Protein AF-A0A9Q9UDN1-F1 (afdb_monomer_lite)

Organism: Fusarium fujikuroi (NCBI:txid5127)

pLDDT: mean 77.25, std 16.3, range [26.42, 97.69]

InterPro domains:
  IPR003284 Salmonella virulence plasmid 65kDa B protein [PF03534] (4-187)
  IPR022045 Insecticide toxin TcdB middle/N-terminal [PF12256] (404-475)
  IPR028994 Integrin alpha, N-terminal [SSF69318] (215-412)

Sequence (483 aa):
MSGADIVRVLTNNGSPETKSVSEPKGDYEVVMYRPRIDNGSLRVERWTSKADPTYVYWRTLSSDNETKNYGDSDGSRILETSNDNSRTFSWMLSKSYDAHGNAIEYMYKQEDAKDLVDASGVLPVWEKNRIEELRCCQKYIKTIKYGNSIPSRDPKSWEVSQWTKDMYWMFELIFDYGEHSHETPTNWRFGELGSLHSDAGLGSLCDDLQFGAPVILSQQPGIAGGVFQDLDRNGHVDYVLRDSQGVLQGYFERGDTDTWSSFSTFPETPNGDTWLDTLELDLTGDGLADTLCIADDSQGLAWQRPLIAKTTEVQTYVADMMGSGLSDLVEISSGSIRYWPNLGYRSFGAVVEMGNCPLLSEDSKFGHARVRLIDVDGSAGNRWSDKISISRLPAGLSPGSVFTLDILGKGTACLCWTDVSTGRNRVKYLDLTGDLKPHLLQSYSNGMGAKTRITYAPSTKFYVQDRNNGLPWSTKLTNPTSH

Foldseek 3Di:
DPPADKDFDADPVRHFDWDWDADPVAIWIKTWIAGPDHPPFKTKIWTAHPVHRLDIKIWMAGPQRKIWIWCNDLQRFLWFCPPNDIDTPGTHTAKIAGLVQWIKGWGKDWAFCPPQADPVRDHDQQCPFPDRSVRGSDIGTFKMFTDWPDGCADPPPRHGHDDDPPTDGPDMDGDDQPQADPVGGDDDDDPDDRHRPPPPPPDPPVVVWDWDAKDWQPDDDQDPAWDWAPQPLLQFTWTWHAPPLQFTAFIWTQDLVSDTHPTDGDPDGDPDDSQPDWAWFQQAQPLGTDTDGAPPDPPFPPPPDDTADDDQQKGWHWDDQQLPSGIWIWIDWAPWIKIWPDPHNNDTHTIGTAAPGHGQDPVRGDDPLQDDDFDQQSDHDRYDDPDDDDPNDDPPADSVQWDWGPPVQAQGIWIWGFDPPVVGTIIITMRRHPDDRPPDDQKDDPVPPDIDGDDKDWPSVVQVVCVVVVNHDPDRDSHIDID

Structure (mmCIF, N/CA/C/O backbone):
data_AF-A0A9Q9UDN1-F1
#
_entry.id   AF-A0A9Q9UDN1-F1
#
loop_
_atom_site.group_PDB
_atom_site.id
_atom_site.type_symbol
_atom_site.label_atom_id
_atom_site.label_alt_id
_atom_site.label_comp_id
_atom_site.label_asym_id
_atom_site.label_entity_id
_atom_site.label_seq_id
_atom_site.pdbx_PDB_ins_code
_atom_site.Cartn_x
_atom_site.Cartn_y
_atom_site.Cartn_z
_atom_site.occupancy
_atom_site.B_iso_or_equiv
_atom_site.auth_seq_id
_atom_site.auth_comp_id
_atom_site.auth_asym_id
_atom_site.auth_atom_id
_atom_site.pdbx_PDB_model_num
ATOM 1 N N . MET A 1 1 ? 12.282 -7.045 -8.180 1.00 51.88 1 MET A N 1
ATOM 2 C CA . MET A 1 1 ? 13.240 -7.316 -7.081 1.00 51.88 1 MET A CA 1
ATOM 3 C C . MET A 1 1 ? 12.481 -7.945 -5.921 1.00 51.88 1 MET A C 1
ATOM 5 O O . MET A 1 1 ? 11.283 -7.725 -5.832 1.00 51.88 1 MET A O 1
ATOM 9 N N . SER A 1 2 ? 13.145 -8.727 -5.070 1.00 59.25 2 SER A N 1
ATOM 10 C CA . SER A 1 2 ? 12.552 -9.553 -4.000 1.00 59.25 2 SER A CA 1
ATOM 11 C C . SER A 1 2 ? 12.025 -8.781 -2.774 1.00 59.25 2 SER A C 1
ATOM 13 O O . SER A 1 2 ? 11.831 -9.384 -1.727 1.00 59.25 2 SER A O 1
ATOM 15 N N . GLY A 1 3 ? 11.842 -7.457 -2.864 1.00 65.81 3 GLY A N 1
ATOM 16 C CA . GLY A 1 3 ? 11.492 -6.606 -1.716 1.00 65.81 3 GLY A CA 1
ATOM 17 C C . GLY A 1 3 ? 12.604 -6.447 -0.667 1.00 65.81 3 GLY A C 1
ATOM 18 O O . GLY A 1 3 ? 12.388 -5.800 0.347 1.00 65.81 3 GLY A O 1
ATOM 19 N N . ALA A 1 4 ? 13.788 -7.024 -0.896 1.00 77.19 4 ALA A N 1
ATOM 20 C CA . ALA A 1 4 ? 14.910 -6.954 0.032 1.00 77.19 4 ALA A CA 1
ATOM 21 C C . ALA A 1 4 ? 15.665 -5.619 -0.062 1.00 77.19 4 ALA A C 1
ATOM 23 O O . ALA A 1 4 ? 15.874 -5.087 -1.155 1.00 77.19 4 ALA A O 1
ATOM 24 N N . ASP A 1 5 ? 16.164 -5.151 1.082 1.00 84.50 5 ASP A N 1
ATOM 25 C CA . ASP A 1 5 ? 17.076 -4.014 1.168 1.00 84.50 5 ASP A CA 1
ATOM 26 C C . ASP A 1 5 ? 18.309 -4.194 0.278 1.00 84.50 5 ASP A C 1
ATOM 28 O O . ASP A 1 5 ? 18.948 -5.254 0.264 1.00 84.50 5 ASP A O 1
ATOM 32 N N . ILE A 1 6 ? 18.707 -3.111 -0.387 1.00 90.31 6 ILE A N 1
ATOM 33 C CA . ILE A 1 6 ? 19.947 -3.030 -1.158 1.00 90.31 6 ILE A CA 1
ATOM 34 C C . ILE A 1 6 ? 20.938 -2.074 -0.495 1.00 90.31 6 ILE A C 1
ATOM 36 O O . ILE A 1 6 ? 20.573 -1.038 0.056 1.00 90.31 6 ILE A O 1
ATOM 40 N N . VAL A 1 7 ? 22.221 -2.407 -0.580 1.00 91.94 7 VAL A N 1
ATOM 41 C CA . VAL A 1 7 ? 23.330 -1.614 -0.042 1.00 91.94 7 VAL A CA 1
ATOM 42 C C . VAL A 1 7 ? 24.339 -1.308 -1.138 1.00 91.94 7 VAL A C 1
ATOM 44 O O . VAL A 1 7 ? 24.469 -2.063 -2.103 1.00 91.94 7 VAL A O 1
ATOM 47 N N . ARG A 1 8 ? 25.067 -0.196 -0.994 1.00 94.00 8 ARG A N 1
ATOM 48 C CA . ARG A 1 8 ? 26.142 0.162 -1.928 1.00 94.00 8 ARG A CA 1
ATOM 49 C C . ARG A 1 8 ? 27.243 -0.891 -1.884 1.00 94.00 8 ARG A C 1
ATOM 51 O O . ARG A 1 8 ? 27.648 -1.328 -0.806 1.00 94.00 8 ARG A O 1
ATOM 58 N N . VAL A 1 9 ? 27.754 -1.258 -3.051 1.00 92.56 9 VAL A N 1
ATOM 59 C CA . VAL A 1 9 ? 29.003 -2.015 -3.149 1.00 92.56 9 VAL A CA 1
ATOM 60 C C . VAL A 1 9 ? 30.149 -1.051 -2.862 1.00 92.56 9 VAL A C 1
ATOM 62 O O . VAL A 1 9 ? 30.164 0.071 -3.371 1.00 92.56 9 VAL A O 1
ATOM 65 N N . LEU A 1 10 ? 31.076 -1.465 -2.001 1.00 93.00 10 LEU A N 1
ATOM 66 C CA . LEU A 1 10 ? 32.226 -0.660 -1.607 1.00 93.00 10 LEU A CA 1
ATOM 67 C C . LEU A 1 10 ? 33.497 -1.233 -2.227 1.00 93.00 10 LEU A C 1
ATOM 69 O O . LEU A 1 10 ? 33.691 -2.446 -2.280 1.00 93.00 10 LEU A O 1
ATOM 73 N N . THR A 1 11 ? 34.378 -0.337 -2.650 1.00 92.75 11 THR A N 1
ATOM 74 C CA . THR A 1 11 ? 35.760 -0.649 -3.019 1.00 92.75 11 THR A CA 1
ATOM 75 C C . THR A 1 11 ? 36.584 -1.015 -1.778 1.00 92.75 11 THR A C 1
ATOM 77 O O . THR A 1 11 ? 36.174 -0.752 -0.646 1.00 92.75 11 THR A O 1
ATOM 80 N N . ASN A 1 12 ? 37.799 -1.537 -1.977 1.00 91.19 12 ASN A N 1
ATOM 81 C CA . ASN A 1 12 ? 38.729 -1.866 -0.883 1.00 91.19 12 ASN A CA 1
ATOM 82 C C . ASN A 1 12 ? 39.044 -0.679 0.049 1.00 91.19 12 ASN A C 1
ATOM 84 O O . ASN A 1 12 ? 39.429 -0.886 1.195 1.00 91.19 12 ASN A O 1
ATOM 88 N N . ASN A 1 13 ? 38.849 0.557 -0.421 1.00 92.25 13 ASN A N 1
ATOM 89 C CA . ASN A 1 13 ? 39.092 1.779 0.346 1.00 92.25 13 ASN A CA 1
ATOM 90 C C . ASN A 1 13 ? 37.832 2.284 1.081 1.00 92.25 13 ASN A C 1
ATOM 92 O O . ASN A 1 13 ? 37.819 3.409 1.574 1.00 92.25 13 ASN A O 1
ATOM 96 N N . GLY A 1 14 ? 36.742 1.507 1.097 1.00 90.38 14 GLY A N 1
ATOM 97 C CA . GLY A 1 14 ? 35.482 1.856 1.763 1.00 90.38 14 GLY A CA 1
ATOM 98 C C . GLY A 1 14 ? 34.613 2.879 1.022 1.00 90.38 14 GLY A C 1
ATOM 99 O O . GLY A 1 14 ? 33.536 3.224 1.499 1.00 90.38 14 GLY A O 1
ATOM 100 N N . SER A 1 15 ? 35.042 3.358 -0.149 1.00 92.62 15 SER A N 1
ATOM 101 C CA . SER A 1 15 ? 34.247 4.262 -0.994 1.00 92.62 15 SER A CA 1
ATOM 102 C C . SER A 1 15 ? 33.287 3.477 -1.896 1.00 92.62 15 SER A C 1
ATOM 104 O O . SER A 1 15 ? 33.662 2.378 -2.319 1.00 92.62 15 SER A O 1
ATOM 106 N N . PRO A 1 16 ? 32.094 4.011 -2.233 1.00 94.06 16 PRO A N 1
ATOM 107 C CA . PRO A 1 16 ? 31.180 3.368 -3.174 1.00 94.06 16 PRO A CA 1
ATOM 108 C C . PRO A 1 16 ? 31.856 3.066 -4.511 1.00 94.06 16 PRO A C 1
ATOM 110 O O . PRO A 1 16 ? 32.599 3.892 -5.036 1.00 94.06 16 PRO A O 1
ATOM 113 N N . GLU A 1 17 ? 31.590 1.890 -5.067 1.00 95.88 17 GLU A N 1
ATOM 114 C CA . GLU A 1 17 ? 32.027 1.548 -6.415 1.00 95.88 17 GLU A CA 1
ATOM 115 C C . GLU A 1 17 ? 31.191 2.330 -7.436 1.00 95.88 17 GLU A C 1
ATOM 117 O O . GLU A 1 17 ? 29.964 2.179 -7.510 1.00 95.88 17 GLU A O 1
ATOM 122 N N . THR A 1 18 ? 31.863 3.183 -8.211 1.00 95.44 18 THR A N 1
ATOM 123 C CA . THR A 1 18 ? 31.239 4.044 -9.217 1.00 95.44 18 THR A CA 1
ATOM 124 C C . THR A 1 18 ? 31.931 3.938 -10.573 1.00 95.44 18 THR A C 1
ATOM 126 O O . THR A 1 18 ? 33.125 3.650 -10.670 1.00 95.44 18 THR A O 1
ATOM 129 N N . LYS A 1 19 ? 31.176 4.182 -11.649 1.00 95.50 19 LYS A N 1
ATOM 130 C CA . LYS A 1 19 ? 31.698 4.328 -13.016 1.00 95.50 19 LYS A CA 1
ATOM 131 C C . LYS A 1 19 ? 30.998 5.482 -13.730 1.00 95.50 19 LYS A C 1
ATOM 133 O O . LYS A 1 19 ? 29.824 5.752 -13.493 1.00 95.50 19 LYS A O 1
ATOM 138 N N . SER A 1 20 ? 31.716 6.148 -14.629 1.00 95.81 20 SER A N 1
ATOM 139 C CA . SER A 1 20 ? 31.123 7.096 -15.575 1.00 95.81 20 SER A CA 1
ATOM 140 C C . SER A 1 20 ? 30.825 6.378 -16.881 1.00 95.81 20 SER A C 1
ATOM 142 O O . SER A 1 20 ? 31.715 5.725 -17.424 1.00 95.81 20 SER A O 1
ATOM 144 N N . VAL A 1 21 ? 29.596 6.493 -17.378 1.00 94.62 21 VAL A N 1
ATOM 145 C CA . VAL A 1 21 ? 29.175 5.847 -18.626 1.00 94.62 21 VAL A CA 1
ATOM 146 C C . VAL A 1 21 ? 28.481 6.864 -19.519 1.00 94.62 21 VAL A C 1
ATOM 148 O O . VAL A 1 21 ? 27.608 7.594 -19.057 1.00 94.62 21 VAL A O 1
ATOM 151 N N . SER A 1 22 ? 28.857 6.881 -20.793 1.00 90.88 22 SER A N 1
ATOM 152 C CA . SER A 1 22 ? 28.174 7.647 -21.834 1.00 90.88 22 SER A CA 1
ATOM 153 C C . SER A 1 22 ? 27.230 6.718 -22.588 1.00 90.88 22 SER A C 1
ATOM 155 O O . SER A 1 22 ? 27.666 5.736 -23.187 1.00 90.88 22 SER A O 1
ATOM 157 N N . GLU A 1 23 ? 25.937 7.020 -22.553 1.00 84.62 23 GLU A N 1
ATOM 158 C CA . GLU A 1 23 ? 24.924 6.379 -23.390 1.00 84.62 23 GLU A CA 1
ATOM 159 C C . GLU A 1 23 ? 24.350 7.417 -24.364 1.00 84.62 23 GLU A C 1
ATOM 161 O O . GLU A 1 23 ? 24.509 8.620 -24.160 1.00 84.62 23 GLU A O 1
ATOM 166 N N . PRO A 1 24 ? 23.638 7.011 -25.425 1.00 80.00 24 PRO A N 1
ATOM 167 C CA . PRO A 1 24 ? 23.133 7.978 -26.396 1.00 80.00 24 PRO A CA 1
ATOM 168 C C . PRO A 1 24 ? 22.178 9.041 -25.833 1.00 80.00 24 PRO A C 1
ATOM 170 O O . PRO A 1 24 ? 22.002 10.089 -26.447 1.00 80.00 24 PRO A O 1
ATOM 173 N N . LYS A 1 25 ? 21.555 8.776 -24.676 1.00 78.00 25 LYS A N 1
ATOM 174 C CA . LYS A 1 25 ? 20.694 9.731 -23.962 1.00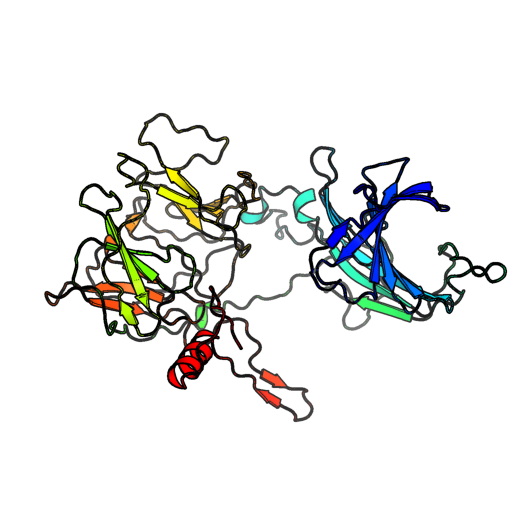 78.00 25 LYS A CA 1
ATOM 175 C C . LYS A 1 25 ? 21.465 10.732 -23.088 1.00 78.00 25 LYS A C 1
ATOM 177 O O . LYS A 1 25 ? 20.849 11.671 -22.592 1.00 78.00 25 LYS A O 1
ATOM 182 N N . GLY A 1 26 ? 22.770 10.547 -22.896 1.00 88.81 26 GLY A N 1
ATOM 183 C CA . GLY A 1 26 ? 23.619 11.438 -22.111 1.00 88.81 26 GLY A CA 1
ATOM 184 C C . GLY A 1 26 ? 24.687 10.708 -21.302 1.00 88.81 26 GLY A C 1
ATOM 185 O O . GLY A 1 26 ? 24.860 9.490 -21.388 1.00 88.81 26 GLY A O 1
ATOM 186 N N . ASP A 1 27 ? 25.393 11.481 -20.484 1.00 96.25 27 ASP A N 1
ATOM 187 C CA . ASP A 1 27 ? 26.406 10.964 -19.573 1.00 96.25 27 ASP A CA 1
ATOM 188 C C . ASP A 1 27 ? 25.816 10.700 -18.190 1.00 96.25 27 ASP A C 1
ATOM 190 O O . ASP A 1 27 ? 25.091 11.527 -17.630 1.00 96.25 27 ASP A O 1
ATOM 194 N N . TYR A 1 28 ? 26.189 9.564 -17.612 1.00 97.25 28 TYR A N 1
ATOM 195 C CA . TYR A 1 28 ? 25.679 9.091 -16.335 1.00 97.25 28 TYR A CA 1
ATOM 196 C C . TYR A 1 28 ? 26.812 8.786 -15.359 1.00 97.25 28 TYR A C 1
ATOM 198 O O . TYR A 1 28 ? 27.884 8.294 -15.728 1.00 97.25 28 TYR A O 1
ATOM 206 N N . GLU A 1 29 ? 26.558 9.068 -14.088 1.00 97.62 29 GLU A N 1
ATOM 207 C CA . GLU A 1 29 ? 27.272 8.465 -12.971 1.00 97.62 29 GLU A CA 1
ATOM 208 C C . GLU A 1 29 ? 26.507 7.219 -12.521 1.00 97.62 29 GLU A C 1
ATOM 210 O O . GLU A 1 29 ? 25.309 7.277 -12.234 1.00 97.62 29 GLU A O 1
ATOM 215 N N . VAL A 1 30 ? 27.197 6.083 -12.471 1.00 97.69 30 VAL A N 1
ATOM 216 C CA . VAL A 1 30 ? 26.606 4.797 -12.108 1.00 97.69 30 VAL A CA 1
ATOM 217 C C . VAL A 1 30 ? 27.201 4.321 -10.796 1.00 97.69 30 VAL A C 1
ATOM 219 O O . VAL A 1 30 ? 28.415 4.160 -10.696 1.00 97.69 30 VAL A O 1
ATOM 222 N N . VAL A 1 31 ? 26.344 4.066 -9.810 1.00 97.56 31 VAL A N 1
ATOM 223 C CA . VAL A 1 31 ? 26.713 3.539 -8.490 1.00 97.56 31 VAL A CA 1
ATOM 224 C C . VAL A 1 31 ? 26.226 2.100 -8.371 1.00 97.56 31 VAL A C 1
ATOM 226 O O . VAL A 1 31 ? 25.066 1.800 -8.664 1.00 97.56 31 VAL A O 1
ATOM 229 N N . MET A 1 32 ? 27.102 1.213 -7.910 1.00 95.75 32 MET A N 1
ATOM 230 C CA . MET A 1 32 ? 26.820 -0.214 -7.767 1.00 95.75 32 MET A CA 1
ATOM 231 C C . MET A 1 32 ? 26.120 -0.531 -6.438 1.00 95.75 32 MET A C 1
ATOM 233 O O . MET A 1 32 ? 26.524 -0.047 -5.378 1.00 95.75 32 MET A O 1
ATOM 237 N N . TYR A 1 33 ? 25.095 -1.380 -6.489 1.00 94.12 33 TYR A N 1
ATOM 238 C CA . TYR A 1 33 ? 24.345 -1.885 -5.337 1.00 94.12 33 TYR A CA 1
ATOM 239 C C . TYR A 1 33 ? 24.254 -3.416 -5.370 1.00 94.12 33 TYR A C 1
ATOM 241 O O . TYR A 1 33 ? 24.374 -4.046 -6.422 1.00 94.12 33 TYR A O 1
ATOM 249 N N . ARG A 1 34 ? 24.006 -4.011 -4.202 1.00 89.38 34 ARG A N 1
ATOM 250 C CA . ARG A 1 34 ? 23.706 -5.438 -4.028 1.00 89.38 34 ARG A CA 1
ATOM 251 C C . ARG A 1 34 ? 22.635 -5.641 -2.950 1.00 89.38 34 ARG A C 1
ATOM 253 O O . ARG A 1 34 ? 22.562 -4.814 -2.038 1.00 89.38 34 ARG A O 1
ATOM 260 N N . PRO A 1 35 ? 21.823 -6.708 -3.011 1.00 88.00 35 PRO A N 1
ATOM 261 C CA . PRO A 1 35 ? 20.939 -7.081 -1.907 1.00 88.00 35 PRO A CA 1
ATOM 262 C C . PRO A 1 35 ? 21.724 -7.327 -0.609 1.00 88.00 35 PRO A C 1
ATOM 264 O O . PRO A 1 35 ? 22.874 -7.761 -0.655 1.00 88.00 35 PRO A O 1
ATOM 267 N N . ARG A 1 36 ? 21.115 -7.089 0.561 1.00 85.69 36 ARG A N 1
ATOM 268 C CA . ARG A 1 36 ? 21.732 -7.449 1.857 1.00 85.69 36 ARG A CA 1
ATOM 269 C C . ARG A 1 36 ? 21.976 -8.953 1.984 1.00 85.69 36 ARG A C 1
ATOM 271 O O . ARG A 1 36 ? 22.993 -9.360 2.535 1.00 85.69 36 ARG A O 1
ATOM 278 N N . ILE A 1 37 ? 21.040 -9.752 1.478 1.00 81.81 37 ILE A N 1
ATOM 279 C CA . ILE A 1 37 ? 21.168 -11.205 1.352 1.00 81.81 37 ILE A CA 1
ATOM 280 C C . ILE A 1 37 ? 21.383 -11.491 -0.129 1.00 81.81 37 ILE A C 1
ATOM 282 O O . ILE A 1 37 ? 20.438 -11.485 -0.917 1.00 81.81 37 ILE A O 1
ATOM 286 N N . ASP A 1 38 ? 22.646 -11.647 -0.507 1.00 75.00 38 ASP A N 1
ATOM 287 C CA . ASP A 1 38 ? 23.058 -11.771 -1.898 1.00 75.00 38 ASP A CA 1
ATOM 288 C C . ASP A 1 38 ? 23.350 -13.232 -2.253 1.00 75.00 38 ASP A C 1
ATOM 290 O O . ASP A 1 38 ? 24.241 -13.857 -1.679 1.00 75.00 38 ASP A O 1
ATOM 294 N N . ASN A 1 39 ? 22.622 -13.757 -3.240 1.00 72.31 39 ASN A N 1
ATOM 295 C CA . ASN A 1 39 ? 22.881 -15.073 -3.830 1.00 72.31 39 ASN A CA 1
ATOM 296 C C . ASN A 1 39 ? 23.815 -14.977 -5.059 1.00 72.31 39 ASN A C 1
ATOM 298 O O . ASN A 1 39 ? 23.912 -15.915 -5.849 1.00 72.31 39 ASN A O 1
ATOM 302 N N . GLY A 1 40 ? 24.462 -13.826 -5.271 1.00 70.00 40 GLY A N 1
ATOM 303 C CA . GLY A 1 40 ? 25.529 -13.595 -6.250 1.00 70.00 40 GLY A CA 1
ATOM 304 C C . GLY A 1 40 ? 25.085 -13.514 -7.711 1.00 70.00 40 GLY A C 1
ATOM 305 O O . GLY A 1 40 ? 25.928 -13.460 -8.600 1.00 70.00 40 GLY A O 1
ATOM 306 N N . SER A 1 41 ? 23.779 -13.525 -7.983 1.00 80.44 41 SER A N 1
ATOM 307 C CA . SER A 1 41 ? 23.239 -13.703 -9.343 1.00 80.44 41 SER A CA 1
ATOM 308 C C . SER A 1 41 ? 22.655 -12.425 -9.959 1.00 80.44 41 SER A C 1
ATOM 310 O O . SER A 1 41 ? 22.143 -12.460 -11.078 1.00 80.44 41 SER A O 1
ATOM 312 N N . LEU A 1 42 ? 22.696 -11.297 -9.238 1.00 87.81 42 LEU A N 1
ATOM 313 C CA . LEU A 1 42 ? 22.070 -10.046 -9.663 1.00 87.81 42 LEU A CA 1
ATOM 314 C C . LEU A 1 42 ? 22.977 -8.845 -9.394 1.00 87.81 42 LEU A C 1
ATOM 316 O O . LEU A 1 42 ? 23.237 -8.479 -8.250 1.00 87.81 42 LEU A O 1
ATOM 320 N N . ARG A 1 43 ? 23.390 -8.171 -10.463 1.00 89.44 43 ARG A N 1
ATOM 321 C CA . ARG A 1 43 ? 24.040 -6.862 -10.398 1.00 89.44 43 ARG A CA 1
ATOM 322 C C . ARG A 1 43 ? 22.965 -5.781 -10.378 1.00 89.44 43 ARG A C 1
ATOM 324 O O . ARG A 1 43 ? 22.110 -5.775 -11.261 1.00 89.44 43 ARG A O 1
ATOM 331 N N . VAL A 1 44 ? 23.021 -4.858 -9.418 1.00 94.88 44 VAL A N 1
ATOM 332 C CA . VAL A 1 44 ? 22.092 -3.720 -9.319 1.00 94.88 44 VAL A CA 1
ATOM 333 C C . VAL A 1 44 ? 22.867 -2.420 -9.509 1.00 94.88 44 VAL A C 1
ATOM 335 O O . VAL A 1 44 ? 23.911 -2.207 -8.900 1.00 94.88 44 VAL A O 1
ATOM 338 N N . GLU A 1 45 ? 22.366 -1.540 -10.365 1.00 96.94 45 GLU A N 1
ATOM 339 C CA . GLU A 1 45 ? 23.015 -0.283 -10.718 1.00 96.94 45 GLU A CA 1
ATOM 340 C C . GLU A 1 45 ? 22.034 0.879 -10.577 1.00 96.94 45 GLU A C 1
ATOM 342 O O . GLU A 1 45 ? 20.928 0.841 -11.122 1.00 96.94 45 GLU A O 1
ATOM 347 N N . ARG A 1 46 ? 22.462 1.939 -9.892 1.00 97.62 46 ARG A N 1
ATOM 348 C CA . ARG A 1 46 ? 21.781 3.235 -9.892 1.00 97.62 46 ARG A CA 1
ATOM 349 C C . ARG A 1 46 ? 22.456 4.138 -10.908 1.00 97.62 46 ARG A C 1
ATOM 351 O O . ARG A 1 46 ? 23.642 4.416 -10.762 1.00 97.62 46 ARG A O 1
ATOM 358 N N . TRP A 1 47 ? 21.699 4.627 -11.877 1.00 97.31 47 TRP A N 1
ATOM 359 C CA . TRP A 1 47 ? 22.171 5.522 -12.925 1.00 97.31 47 TRP A CA 1
ATOM 360 C C . TRP A 1 47 ? 21.625 6.929 -12.680 1.00 97.31 47 TRP A C 1
ATOM 362 O O . TRP A 1 47 ? 20.412 7.132 -12.698 1.00 97.31 47 TRP A O 1
ATOM 372 N N . THR A 1 48 ? 22.513 7.895 -12.457 1.00 96.62 48 THR A N 1
ATOM 373 C CA . THR A 1 48 ? 22.179 9.311 -12.234 1.00 96.62 48 THR A CA 1
ATOM 374 C C . THR A 1 48 ? 22.698 10.132 -13.410 1.00 96.62 48 THR A C 1
ATOM 376 O O . THR A 1 48 ? 23.871 10.015 -13.767 1.00 96.62 48 THR A O 1
ATOM 379 N N . SER A 1 49 ? 21.845 10.939 -14.042 1.00 95.19 49 SER A N 1
ATOM 380 C CA . SER A 1 49 ? 22.270 11.805 -15.151 1.00 95.19 49 SER A CA 1
ATOM 381 C C . SER A 1 49 ? 23.216 12.899 -14.654 1.00 95.19 49 SER A C 1
ATOM 383 O O . SER A 1 49 ? 22.974 13.530 -13.627 1.00 95.19 49 SER A O 1
ATOM 385 N N . LYS A 1 50 ? 24.301 13.149 -15.395 1.00 95.94 50 LYS A N 1
ATOM 386 C CA . LYS A 1 50 ? 25.227 14.256 -15.107 1.00 95.94 50 LYS A CA 1
ATOM 387 C C . LYS A 1 50 ? 24.678 15.615 -15.540 1.00 95.94 50 LYS A C 1
ATOM 389 O O . LYS A 1 50 ? 25.112 16.630 -15.008 1.00 95.94 50 LYS A O 1
ATOM 394 N N . ALA A 1 51 ? 23.759 15.633 -16.506 1.00 94.81 51 ALA A N 1
ATOM 395 C CA . ALA A 1 51 ? 23.112 16.856 -16.979 1.00 94.81 51 ALA A CA 1
ATOM 396 C C . ALA A 1 51 ? 21.955 17.287 -16.063 1.00 94.81 51 ALA A C 1
ATOM 398 O O . ALA A 1 51 ? 21.730 18.479 -15.880 1.00 94.81 51 ALA A O 1
ATOM 399 N N . ASP A 1 52 ? 21.250 16.315 -15.480 1.00 91.00 52 ASP A N 1
ATOM 400 C CA . ASP A 1 52 ? 20.150 16.523 -14.539 1.00 91.00 52 ASP A CA 1
ATOM 401 C C . ASP A 1 52 ? 20.246 15.492 -13.399 1.00 91.00 52 ASP A C 1
ATOM 403 O O . ASP A 1 52 ? 19.769 14.363 -13.545 1.00 91.00 52 ASP A O 1
ATOM 407 N N . PRO A 1 53 ? 20.845 15.856 -12.253 1.00 90.38 53 PRO A N 1
ATOM 408 C CA . PRO A 1 53 ? 20.999 14.948 -11.118 1.00 90.38 53 PRO A CA 1
ATOM 409 C C . PRO A 1 53 ? 19.681 14.458 -10.500 1.00 90.38 53 PRO A C 1
ATOM 411 O O . PRO A 1 53 ? 19.701 13.498 -9.726 1.00 90.38 53 PRO A O 1
ATOM 414 N N . THR A 1 54 ? 18.543 15.090 -10.817 1.00 87.94 54 THR A N 1
ATOM 415 C CA . THR A 1 54 ? 17.218 14.633 -10.369 1.00 87.94 54 THR A CA 1
ATOM 416 C C . THR A 1 54 ? 16.723 13.445 -11.195 1.00 87.94 54 THR A C 1
ATOM 418 O O . THR A 1 54 ? 15.981 12.595 -10.696 1.00 87.94 54 THR A O 1
ATOM 421 N N . TYR A 1 55 ? 17.206 13.305 -12.433 1.00 91.38 55 TYR A N 1
ATOM 422 C CA . TYR A 1 55 ? 16.917 12.157 -13.273 1.00 91.38 55 TYR A CA 1
ATOM 423 C C . TYR A 1 55 ? 17.770 10.952 -12.855 1.00 91.38 55 TYR A C 1
ATOM 425 O O . TYR A 1 55 ? 18.954 10.821 -13.187 1.00 91.38 55 TYR A O 1
ATOM 433 N N . VAL A 1 56 ? 17.117 10.026 -12.156 1.00 94.50 56 VAL A N 1
ATOM 434 C CA . VAL A 1 56 ? 17.687 8.750 -11.715 1.00 94.50 56 VAL A CA 1
ATOM 435 C C . VAL A 1 56 ? 16.863 7.601 -12.277 1.00 94.50 56 VAL A C 1
ATOM 437 O O . VAL A 1 56 ? 15.635 7.647 -12.261 1.00 94.50 56 VAL A O 1
ATOM 440 N N . TYR A 1 57 ? 17.520 6.540 -12.730 1.00 96.06 57 TYR A N 1
ATOM 441 C CA . TYR A 1 57 ? 16.870 5.268 -13.037 1.00 96.06 57 TYR A CA 1
ATOM 442 C C . TYR A 1 57 ? 17.716 4.101 -12.529 1.00 96.06 57 TYR A C 1
ATOM 444 O O . TYR A 1 57 ? 18.890 4.264 -12.188 1.00 96.06 57 TYR A O 1
ATOM 452 N N . TRP A 1 58 ? 17.117 2.917 -12.455 1.00 97.38 58 TRP A N 1
ATOM 453 C CA . TRP A 1 58 ? 17.808 1.719 -11.987 1.00 97.38 58 TRP A CA 1
ATOM 454 C C . TRP A 1 58 ? 17.934 0.692 -13.099 1.00 97.38 58 TRP A C 1
ATOM 456 O O . TRP A 1 58 ? 17.062 0.576 -13.961 1.00 97.38 58 TRP A O 1
ATOM 466 N N . ARG A 1 59 ? 19.018 -0.077 -13.065 1.00 96.31 59 ARG A N 1
ATOM 467 C CA . ARG A 1 59 ? 19.271 -1.181 -13.987 1.00 96.31 59 ARG A CA 1
ATOM 468 C C . ARG A 1 59 ? 19.679 -2.415 -13.201 1.00 96.31 59 ARG A C 1
ATOM 470 O O . ARG A 1 59 ? 20.476 -2.323 -12.271 1.00 96.31 59 ARG A O 1
ATOM 477 N N . THR A 1 60 ? 19.152 -3.572 -13.579 1.00 95.25 60 THR A N 1
ATOM 478 C CA . THR A 1 60 ? 19.622 -4.858 -13.058 1.00 95.25 60 THR A CA 1
ATOM 479 C C . THR A 1 60 ? 20.120 -5.743 -14.181 1.00 95.25 60 THR A C 1
ATOM 481 O O . THR A 1 60 ? 19.501 -5.762 -15.243 1.00 95.25 60 THR A O 1
ATOM 484 N N . LEU A 1 61 ? 21.189 -6.494 -13.928 1.00 93.06 61 LEU A N 1
ATOM 485 C CA . LEU A 1 61 ? 21.730 -7.488 -14.850 1.00 93.06 61 LEU A CA 1
ATOM 486 C C . LEU A 1 61 ? 21.796 -8.840 -14.137 1.00 93.06 61 LEU A C 1
ATOM 488 O O . LEU A 1 61 ? 22.386 -8.931 -13.056 1.00 93.06 61 LEU A O 1
ATOM 492 N N . SER A 1 62 ? 21.174 -9.864 -14.717 1.00 91.38 62 SER A N 1
ATOM 493 C CA . SER A 1 62 ? 21.244 -11.237 -14.207 1.00 91.38 62 SER A CA 1
ATOM 494 C C . SER A 1 62 ? 22.478 -11.978 -14.731 1.00 91.38 62 SER A C 1
ATOM 496 O O . SER A 1 62 ? 23.117 -11.551 -15.696 1.00 91.38 62 SER A O 1
ATOM 498 N N . SER A 1 63 ? 22.790 -13.127 -14.128 1.00 89.50 63 SER A N 1
ATOM 499 C CA . SER A 1 63 ? 23.805 -14.064 -14.633 1.00 89.50 63 SER A CA 1
ATOM 500 C C . SER A 1 63 ? 23.497 -14.609 -16.032 1.00 89.50 63 SER A C 1
ATOM 502 O O . SER A 1 63 ? 24.417 -14.974 -16.757 1.00 89.50 63 SER A O 1
ATOM 504 N N . ASP A 1 64 ? 22.226 -14.604 -16.437 1.00 88.00 64 ASP A N 1
ATOM 505 C CA . ASP A 1 64 ? 21.776 -15.018 -17.773 1.00 88.00 64 ASP A CA 1
ATOM 506 C C . ASP A 1 64 ? 21.905 -13.896 -18.822 1.00 88.00 64 ASP A C 1
ATOM 508 O O . ASP A 1 64 ? 21.395 -14.008 -19.936 1.00 88.00 64 ASP A O 1
ATOM 512 N N . ASN A 1 65 ? 22.586 -12.794 -18.478 1.00 89.50 65 ASN A N 1
ATOM 513 C CA . ASN A 1 65 ? 22.720 -11.590 -19.302 1.00 89.50 65 ASN A CA 1
ATOM 514 C C . ASN A 1 65 ? 21.373 -10.944 -19.681 1.00 89.50 65 ASN A C 1
ATOM 516 O O . ASN A 1 65 ? 21.275 -10.257 -20.703 1.00 89.50 65 ASN A O 1
ATOM 520 N N . GLU A 1 66 ? 20.342 -11.120 -18.849 1.00 94.00 66 GLU A N 1
ATOM 521 C CA . GLU A 1 66 ? 19.097 -10.360 -18.952 1.00 94.00 66 GLU A CA 1
ATOM 522 C C . GLU A 1 66 ? 19.285 -9.004 -18.264 1.00 94.00 66 GLU A C 1
ATOM 524 O O . GLU A 1 66 ? 19.661 -8.927 -17.091 1.00 94.00 66 GLU A O 1
ATOM 529 N N . THR A 1 67 ? 19.017 -7.923 -18.991 1.00 95.19 67 THR A N 1
ATOM 530 C CA . THR A 1 67 ? 19.057 -6.557 -18.472 1.00 95.19 67 THR A CA 1
ATOM 531 C C . THR A 1 67 ?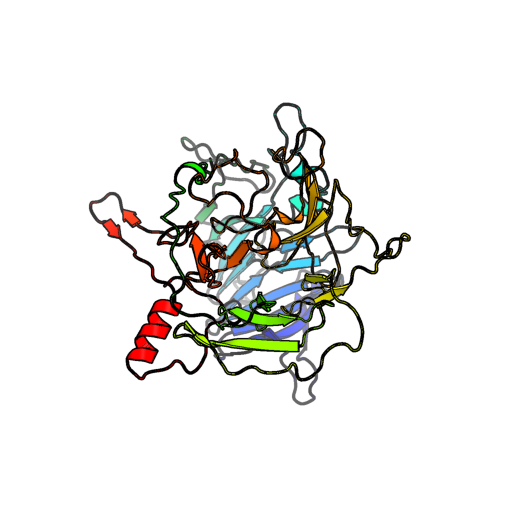 17.650 -6.009 -18.324 1.00 95.19 67 THR A C 1
ATOM 533 O O . THR A 1 67 ? 16.863 -6.040 -19.265 1.00 95.19 67 THR A O 1
ATOM 536 N N . LYS A 1 68 ? 17.355 -5.446 -17.152 1.00 96.25 68 LYS A N 1
ATOM 537 C CA . LYS A 1 68 ? 16.083 -4.781 -16.852 1.00 96.25 68 LYS A CA 1
ATOM 538 C C . LYS A 1 68 ? 16.321 -3.342 -16.437 1.00 96.25 68 LYS A C 1
ATOM 540 O O . LYS A 1 68 ? 17.123 -3.101 -15.536 1.00 96.25 68 LYS A O 1
ATOM 545 N N . ASN A 1 69 ? 15.603 -2.409 -17.055 1.00 95.81 69 ASN A N 1
ATOM 546 C CA . ASN A 1 69 ? 15.598 -1.001 -16.662 1.00 95.81 69 ASN A CA 1
ATOM 547 C C . ASN A 1 69 ? 14.323 -0.675 -15.886 1.00 95.81 69 ASN A C 1
ATOM 549 O O . ASN A 1 69 ? 13.244 -1.166 -16.215 1.00 95.81 69 ASN A O 1
ATOM 553 N N . TYR A 1 70 ? 14.453 0.194 -14.890 1.00 97.44 70 TYR A N 1
ATOM 554 C CA . TYR A 1 70 ? 13.368 0.617 -14.020 1.00 97.44 70 TYR A CA 1
ATOM 555 C C . TYR A 1 70 ? 13.318 2.141 -13.969 1.00 97.44 70 TYR A C 1
ATOM 557 O O . TYR A 1 70 ? 14.303 2.784 -13.598 1.00 97.44 70 TYR A O 1
ATOM 565 N N . GLY A 1 71 ? 12.169 2.714 -14.329 1.00 95.69 71 GLY A N 1
ATOM 566 C CA . GLY A 1 71 ? 11.933 4.155 -14.304 1.00 95.69 71 GLY A CA 1
ATOM 567 C C . GLY A 1 71 ? 12.918 4.953 -15.160 1.00 95.69 71 GLY A C 1
ATOM 568 O O . GLY A 1 71 ? 13.442 5.963 -14.704 1.00 95.69 71 GLY A O 1
ATOM 569 N N . ASP A 1 72 ? 13.195 4.514 -16.391 1.00 91.75 72 ASP A N 1
ATOM 570 C CA . ASP A 1 72 ? 13.979 5.271 -17.388 1.00 91.75 72 ASP A CA 1
ATOM 571 C C . ASP A 1 72 ? 13.152 6.371 -18.097 1.00 91.75 72 ASP A C 1
ATOM 573 O O . ASP A 1 72 ? 13.599 6.988 -19.069 1.00 91.75 72 ASP A O 1
ATOM 577 N N . SER A 1 73 ? 11.941 6.638 -17.610 1.00 90.81 73 SER A N 1
ATOM 578 C CA . SER A 1 73 ? 11.079 7.755 -17.992 1.00 90.81 73 SER A CA 1
ATOM 579 C C . SER A 1 73 ? 10.119 8.075 -16.849 1.00 90.81 73 SER A C 1
ATOM 581 O O . SER A 1 73 ? 9.861 7.216 -16.005 1.00 90.81 73 SER A O 1
ATOM 583 N N . ASP A 1 74 ? 9.514 9.259 -16.860 1.00 90.44 74 ASP A N 1
ATOM 5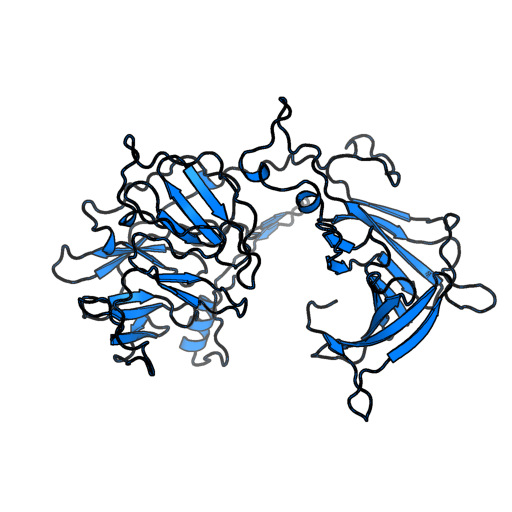84 C CA . ASP A 1 74 ? 8.453 9.596 -15.900 1.00 90.44 74 ASP A CA 1
ATOM 585 C C . ASP A 1 74 ? 7.201 8.737 -16.115 1.00 90.44 74 ASP A C 1
ATOM 587 O O . ASP A 1 74 ? 6.422 8.519 -15.196 1.00 90.44 74 ASP A O 1
ATOM 591 N N . GLY A 1 75 ? 7.044 8.145 -17.306 1.00 92.25 75 GLY A N 1
ATOM 592 C CA . GLY A 1 75 ? 6.027 7.138 -17.605 1.00 92.25 75 GLY A CA 1
ATOM 593 C C . GLY A 1 75 ? 6.134 5.883 -16.730 1.00 92.25 75 GLY A C 1
ATOM 594 O O . GLY A 1 75 ? 5.118 5.244 -16.476 1.00 92.25 75 GLY A O 1
ATOM 595 N N . SER A 1 76 ? 7.324 5.570 -16.215 1.00 95.62 76 SER A N 1
ATOM 596 C CA . SER A 1 76 ? 7.633 4.362 -15.441 1.00 95.62 76 SER A CA 1
ATOM 597 C C . SER A 1 76 ? 8.104 4.656 -14.007 1.00 95.62 76 SER A C 1
ATOM 599 O O . SER A 1 76 ? 8.784 3.831 -13.396 1.00 95.62 76 SER A O 1
ATOM 601 N N . ARG A 1 77 ? 7.736 5.814 -13.442 1.00 95.31 77 ARG A N 1
ATOM 602 C CA . ARG A 1 77 ? 8.033 6.200 -12.050 1.00 95.31 77 ARG A CA 1
ATOM 603 C C . ARG A 1 77 ? 6.771 6.602 -11.296 1.00 95.31 77 ARG A C 1
ATOM 605 O O . ARG A 1 77 ? 6.039 7.457 -11.774 1.00 95.31 77 ARG A O 1
ATOM 612 N N . ILE A 1 78 ? 6.546 6.059 -10.104 1.00 94.31 78 ILE A N 1
ATOM 613 C CA . ILE A 1 78 ? 5.599 6.672 -9.161 1.00 94.31 78 ILE A CA 1
ATOM 614 C C . ILE A 1 78 ? 6.329 7.870 -8.569 1.00 94.31 78 ILE A C 1
ATOM 616 O O . ILE A 1 78 ? 7.282 7.694 -7.802 1.00 94.31 78 ILE A O 1
ATOM 620 N N . LEU A 1 79 ? 5.943 9.066 -9.005 1.00 89.94 79 LEU A N 1
ATOM 621 C CA . LEU A 1 79 ? 6.648 10.296 -8.685 1.00 89.94 79 LEU A CA 1
ATOM 622 C C . LEU A 1 79 ? 5.688 11.398 -8.249 1.00 89.94 79 LEU A C 1
ATOM 624 O O . LEU A 1 79 ? 4.562 11.503 -8.732 1.00 89.94 79 LEU A O 1
ATOM 628 N N . GLU A 1 80 ? 6.172 12.224 -7.340 1.00 87.81 80 GLU A N 1
ATOM 629 C CA . GLU A 1 80 ? 5.525 13.445 -6.891 1.00 87.81 80 GLU A CA 1
ATOM 630 C C . GLU A 1 80 ? 6.328 14.634 -7.423 1.00 87.81 80 GLU A C 1
ATOM 632 O O . GLU A 1 80 ? 7.551 14.665 -7.271 1.00 87.81 80 GLU A O 1
ATOM 637 N N . THR A 1 81 ? 5.648 15.600 -8.041 1.00 80.56 81 THR A N 1
ATOM 638 C CA . THR A 1 81 ? 6.250 16.817 -8.625 1.00 80.56 81 THR A CA 1
ATOM 639 C C . THR A 1 81 ? 5.815 18.106 -7.929 1.00 80.56 81 THR A C 1
ATOM 641 O O . THR A 1 81 ? 5.919 19.186 -8.506 1.00 80.56 81 THR A O 1
ATOM 644 N N . SER A 1 82 ? 5.259 18.024 -6.719 1.00 74.50 82 SER A N 1
ATOM 645 C CA . SER A 1 82 ? 4.761 19.215 -6.023 1.00 74.50 82 SER A CA 1
ATOM 646 C C . SER A 1 82 ? 5.903 20.142 -5.575 1.00 74.50 82 SER A C 1
ATOM 648 O O . SER A 1 82 ? 6.972 19.675 -5.179 1.00 74.50 82 SER A O 1
ATOM 650 N N . ASN A 1 83 ? 5.649 21.456 -5.560 1.00 65.56 83 ASN A N 1
ATOM 651 C CA . ASN A 1 83 ? 6.544 22.479 -4.993 1.00 65.56 83 ASN A CA 1
ATOM 652 C C . ASN A 1 83 ? 7.961 22.513 -5.604 1.00 65.56 83 ASN A C 1
ATOM 654 O O . ASN A 1 83 ? 8.944 22.578 -4.866 1.00 65.56 83 ASN A O 1
ATOM 658 N N . ASP A 1 84 ? 8.064 22.437 -6.936 1.00 68.56 84 ASP A N 1
ATOM 659 C CA . ASP A 1 84 ? 9.324 22.469 -7.705 1.00 68.56 84 ASP A CA 1
ATOM 660 C C . ASP A 1 84 ? 10.340 21.363 -7.352 1.00 68.56 84 ASP A C 1
ATOM 662 O O . ASP A 1 84 ? 11.482 21.383 -7.811 1.00 68.56 84 ASP A O 1
ATOM 666 N N . ASN A 1 85 ? 9.923 20.362 -6.573 1.00 73.50 85 ASN A N 1
ATOM 667 C CA . ASN A 1 85 ? 10.731 19.209 -6.206 1.00 73.50 85 ASN A CA 1
ATOM 668 C C . ASN A 1 85 ? 10.145 17.940 -6.821 1.00 73.50 85 ASN A C 1
ATOM 670 O O . ASN A 1 85 ? 8.941 17.698 -6.760 1.00 73.50 85 ASN A O 1
ATOM 674 N N . SER A 1 86 ? 11.016 17.092 -7.368 1.00 81.94 86 SER A N 1
ATOM 675 C CA . SER A 1 86 ? 10.648 15.756 -7.824 1.00 81.94 86 SER A CA 1
ATOM 676 C C . SER A 1 86 ? 11.112 14.709 -6.813 1.00 81.94 86 SER A C 1
ATOM 678 O O . SER A 1 86 ? 12.292 14.607 -6.468 1.00 81.94 86 SER A O 1
ATOM 680 N N . ARG A 1 87 ? 10.172 13.910 -6.307 1.00 87.88 87 ARG A N 1
ATOM 681 C CA . ARG A 1 87 ? 10.447 12.791 -5.397 1.00 87.88 87 ARG A CA 1
ATOM 682 C C . ARG A 1 87 ? 9.907 11.515 -6.018 1.00 87.88 87 ARG A C 1
ATOM 684 O O . ARG A 1 87 ? 8.705 11.367 -6.204 1.00 87.88 87 ARG A O 1
ATOM 691 N N . THR A 1 88 ? 10.799 10.594 -6.377 1.00 92.44 88 THR A N 1
ATOM 692 C CA . THR A 1 88 ? 10.392 9.281 -6.897 1.00 92.44 88 THR A CA 1
ATOM 693 C C . THR A 1 88 ? 10.245 8.302 -5.740 1.00 92.44 88 THR A C 1
ATOM 695 O O . THR A 1 88 ? 11.218 8.028 -5.040 1.00 92.44 88 THR A O 1
ATOM 698 N N . PHE A 1 89 ? 9.040 7.766 -5.566 1.00 92.69 89 PHE A N 1
ATOM 699 C CA . PHE A 1 89 ? 8.742 6.713 -4.598 1.00 92.69 89 PHE A CA 1
ATOM 700 C C . PHE A 1 89 ? 9.121 5.331 -5.143 1.00 92.69 89 PHE A C 1
ATOM 702 O O . PHE A 1 89 ? 9.713 4.520 -4.437 1.00 92.69 89 PHE A O 1
ATOM 709 N N . SER A 1 90 ? 8.819 5.066 -6.419 1.00 94.94 90 SER A N 1
ATOM 710 C CA . SER A 1 90 ? 9.080 3.767 -7.044 1.00 94.94 90 SER A CA 1
ATOM 711 C C . SER A 1 90 ? 9.511 3.902 -8.500 1.00 94.94 90 SER A C 1
ATOM 713 O O . SER A 1 90 ? 8.904 4.640 -9.277 1.00 94.94 90 SER A O 1
ATOM 715 N N . TRP A 1 91 ? 10.541 3.145 -8.881 1.00 96.94 91 TRP A N 1
ATOM 716 C CA . TRP A 1 91 ? 10.968 2.962 -10.267 1.00 96.94 91 TRP A CA 1
ATOM 717 C C . TRP A 1 91 ? 10.416 1.629 -10.772 1.00 96.94 91 TRP A C 1
ATOM 719 O O . TRP A 1 91 ? 10.853 0.560 -10.345 1.00 96.94 91 TRP A O 1
ATOM 729 N N . MET A 1 92 ? 9.457 1.680 -11.690 1.00 97.62 92 MET A N 1
ATOM 730 C CA . MET A 1 92 ? 8.786 0.497 -12.226 1.00 97.62 92 MET A CA 1
ATOM 731 C C . MET A 1 92 ? 9.545 -0.061 -13.429 1.00 97.62 92 MET A C 1
ATOM 733 O O . MET A 1 92 ? 10.167 0.693 -14.179 1.00 97.62 92 MET A O 1
ATOM 737 N N . LEU A 1 93 ? 9.477 -1.379 -13.632 1.00 97.56 93 LEU A N 1
ATOM 738 C CA . LEU A 1 93 ? 10.113 -2.057 -14.765 1.00 97.56 93 LEU A CA 1
ATOM 739 C C . LEU A 1 93 ? 9.613 -1.445 -16.075 1.00 97.56 93 LEU A C 1
ATOM 741 O O . LEU A 1 93 ? 8.419 -1.480 -16.335 1.00 97.56 93 LEU A O 1
ATOM 745 N N . SER A 1 94 ? 10.498 -0.891 -16.894 1.00 95.56 94 SER A N 1
ATOM 746 C CA . SER A 1 94 ? 10.128 -0.268 -18.167 1.00 95.56 94 SER A CA 1
ATOM 747 C C . SER A 1 94 ? 10.578 -1.078 -19.372 1.00 95.56 94 SER A C 1
ATOM 749 O O . SER A 1 94 ? 9.916 -1.071 -20.407 1.00 95.56 94 SER A O 1
ATOM 751 N N . LYS A 1 95 ? 11.698 -1.797 -19.245 1.00 94.12 95 LYS A N 1
ATOM 752 C CA . LYS A 1 95 ? 12.302 -2.576 -20.330 1.00 94.12 95 LYS A CA 1
ATOM 753 C C . LYS A 1 95 ? 12.969 -3.829 -19.793 1.00 94.12 95 LYS A C 1
ATOM 755 O O . LYS A 1 95 ? 13.615 -3.761 -18.748 1.00 94.12 95 LYS A O 1
ATOM 760 N N . SER A 1 96 ? 12.885 -4.921 -20.547 1.00 95.94 96 SER A N 1
ATOM 761 C CA . SER A 1 96 ? 13.751 -6.094 -20.401 1.00 95.94 96 SER A CA 1
ATOM 762 C C . SER A 1 96 ? 14.360 -6.468 -21.746 1.00 95.94 96 SER A C 1
ATOM 764 O O . SER A 1 96 ? 13.685 -6.348 -22.767 1.00 95.94 96 SER A O 1
ATOM 766 N N . TYR A 1 97 ? 15.614 -6.905 -21.767 1.00 95.25 97 TYR A N 1
ATOM 767 C CA . TYR A 1 97 ? 16.250 -7.463 -22.959 1.00 95.25 97 TYR A CA 1
ATOM 768 C C . TYR A 1 97 ? 17.389 -8.414 -22.621 1.00 95.25 97 TYR A C 1
ATOM 770 O O . TYR A 1 97 ? 18.030 -8.285 -21.579 1.00 95.25 97 TYR A O 1
ATOM 778 N N . ASP A 1 98 ? 17.664 -9.352 -23.521 1.00 94.75 98 ASP A N 1
ATOM 779 C CA . ASP A 1 98 ? 18.634 -10.424 -23.301 1.00 94.75 98 ASP A CA 1
ATOM 780 C C . ASP A 1 98 ? 19.852 -10.360 -24.245 1.00 94.75 98 ASP A C 1
ATOM 782 O O . ASP A 1 98 ? 20.044 -9.435 -25.047 1.00 94.75 98 ASP A O 1
ATOM 786 N N . ALA A 1 99 ? 20.745 -11.343 -24.118 1.00 92.38 99 ALA A N 1
ATOM 787 C CA . ALA A 1 99 ? 21.916 -11.497 -24.982 1.00 92.38 99 ALA A CA 1
ATOM 788 C C . ALA A 1 99 ? 21.572 -11.927 -26.421 1.00 92.38 99 ALA A C 1
ATOM 790 O O . ALA A 1 99 ? 22.388 -11.734 -27.326 1.00 92.38 99 ALA A O 1
ATOM 791 N N . HIS A 1 100 ? 20.377 -12.476 -26.641 1.00 93.44 100 HIS A N 1
ATOM 792 C CA . HIS A 1 100 ? 19.897 -12.945 -27.941 1.00 93.44 100 HIS A CA 1
ATOM 793 C C . HIS A 1 100 ? 19.232 -11.835 -28.765 1.00 93.44 100 HIS A C 1
ATOM 795 O O . HIS A 1 100 ? 18.996 -12.018 -29.957 1.00 93.44 100 HIS A O 1
ATOM 801 N N . GLY A 1 101 ? 18.986 -10.670 -28.159 1.00 92.38 101 GLY A N 1
ATOM 802 C CA . GLY A 1 101 ? 18.354 -9.527 -28.810 1.00 92.38 101 GLY A CA 1
ATOM 803 C C . GLY A 1 101 ? 16.829 -9.532 -28.700 1.00 92.38 101 GLY A C 1
ATOM 804 O O . GLY A 1 101 ? 16.179 -8.751 -29.400 1.00 92.38 101 GLY A O 1
ATOM 805 N N . ASN A 1 102 ? 16.257 -10.386 -27.845 1.00 94.81 102 ASN A N 1
ATOM 806 C CA . ASN A 1 102 ? 14.844 -10.308 -27.495 1.00 94.81 102 ASN A CA 1
ATOM 807 C C . ASN A 1 102 ? 14.628 -9.132 -26.544 1.00 94.81 102 ASN A C 1
ATOM 809 O O . ASN A 1 102 ? 15.452 -8.877 -25.663 1.00 94.81 102 ASN A O 1
ATOM 813 N N . ALA A 1 103 ? 13.501 -8.447 -26.698 1.00 95.06 103 ALA A N 1
ATOM 814 C CA . ALA A 1 103 ? 13.107 -7.329 -25.860 1.00 95.06 103 ALA A CA 1
ATOM 815 C C . ALA A 1 103 ? 11.651 -7.438 -25.400 1.00 95.06 103 ALA A C 1
ATOM 817 O O . ALA A 1 103 ? 10.817 -8.093 -26.030 1.00 95.06 103 ALA A O 1
ATOM 818 N N . ILE A 1 104 ? 11.366 -6.757 -24.293 1.00 95.81 104 ILE A N 1
ATOM 819 C CA . ILE A 1 104 ? 10.033 -6.523 -23.747 1.00 95.81 104 ILE A CA 1
ATOM 820 C C . ILE A 1 104 ? 9.958 -5.062 -23.296 1.00 95.81 104 ILE A C 1
ATOM 822 O O . ILE A 1 104 ? 10.845 -4.586 -22.581 1.00 95.81 104 ILE A O 1
ATOM 826 N N . GLU A 1 105 ? 8.900 -4.360 -23.686 1.00 94.81 105 GLU A N 1
ATOM 827 C CA . GLU A 1 105 ? 8.601 -2.993 -23.250 1.00 94.81 105 GLU A CA 1
ATOM 828 C C . GLU A 1 105 ? 7.340 -2.969 -22.382 1.00 94.81 105 GLU A C 1
ATOM 830 O O . GLU A 1 105 ? 6.321 -3.567 -22.730 1.00 94.81 105 GLU A O 1
ATOM 835 N N . TYR A 1 106 ? 7.415 -2.258 -21.258 1.00 96.12 106 TYR A N 1
ATOM 836 C CA . TYR A 1 106 ? 6.347 -2.130 -20.273 1.00 96.12 106 TYR A CA 1
ATOM 837 C C . TYR A 1 106 ? 5.896 -0.673 -20.209 1.00 96.12 106 TYR A C 1
ATOM 839 O O . TYR A 1 106 ? 6.686 0.225 -19.904 1.00 96.12 106 TYR A O 1
ATOM 847 N N . MET A 1 107 ? 4.615 -0.438 -20.474 1.00 95.12 107 MET A N 1
ATOM 848 C CA . MET A 1 107 ? 4.004 0.886 -20.447 1.00 95.12 107 MET A CA 1
ATOM 849 C C . MET A 1 107 ? 2.892 0.940 -19.414 1.00 95.12 107 MET A C 1
ATOM 851 O O . MET A 1 107 ? 2.125 -0.010 -19.248 1.00 95.12 107 MET A O 1
ATOM 855 N N . TYR A 1 108 ? 2.787 2.090 -18.760 1.00 95.75 108 TYR A N 1
ATOM 856 C CA . TYR A 1 108 ? 1.875 2.303 -17.650 1.00 95.75 108 TYR A CA 1
ATOM 857 C C . TYR A 1 108 ? 0.905 3.443 -17.955 1.00 95.75 108 TYR A C 1
ATOM 859 O O . TYR A 1 108 ? 1.277 4.433 -18.588 1.00 95.75 108 TYR A O 1
ATOM 867 N N . LYS A 1 109 ? -0.328 3.297 -17.478 1.00 92.94 109 LYS A N 1
ATOM 868 C CA . LYS A 1 109 ? -1.361 4.331 -17.432 1.00 92.94 109 LYS A CA 1
ATOM 869 C C . LYS A 1 109 ? -1.220 5.093 -16.113 1.00 92.94 109 LYS A C 1
ATOM 871 O O . LYS A 1 109 ? -1.076 4.469 -15.064 1.00 92.94 109 LYS A O 1
ATOM 876 N N . GLN A 1 110 ? -1.190 6.421 -16.185 1.00 92.81 110 GLN A N 1
ATOM 877 C CA . GLN A 1 110 ? -1.213 7.284 -15.001 1.00 92.81 110 GLN A CA 1
ATOM 878 C C . GLN A 1 110 ? -2.612 7.242 -14.383 1.00 92.81 110 GLN A C 1
ATOM 880 O O . GLN A 1 110 ? -3.588 7.237 -15.131 1.00 92.81 110 GLN A O 1
ATOM 885 N N . GLU A 1 111 ? -2.693 7.232 -13.055 1.00 90.62 111 GLU A N 1
ATOM 886 C CA . GLU A 1 111 ? -3.925 7.583 -12.351 1.00 90.62 111 GLU A CA 1
ATOM 887 C C . GLU A 1 111 ? -4.377 8.992 -12.749 1.00 90.62 111 GLU A C 1
ATOM 889 O O . GLU A 1 111 ? -3.551 9.882 -12.974 1.00 90.62 111 GLU A O 1
ATOM 894 N N . ASP A 1 112 ? -5.681 9.204 -12.840 1.00 86.38 112 ASP A N 1
ATOM 895 C CA . ASP A 1 112 ? -6.238 10.515 -13.131 1.00 86.38 112 ASP A CA 1
ATOM 896 C C . ASP A 1 112 ? -7.442 10.835 -12.237 1.00 86.38 112 ASP A C 1
ATOM 898 O O . ASP A 1 112 ? -7.926 10.015 -11.463 1.00 86.38 112 ASP A O 1
ATOM 902 N N . ALA A 1 113 ? -7.881 12.092 -12.274 1.00 83.38 113 ALA A N 1
ATOM 903 C CA . ALA A 1 113 ? -9.031 12.551 -11.501 1.00 83.38 113 ALA A CA 1
ATOM 904 C C . ALA A 1 113 ? -10.358 12.431 -12.276 1.00 83.38 113 ALA A C 1
ATOM 906 O O . ALA A 1 113 ? -11.367 13.019 -11.868 1.00 83.38 113 ALA A O 1
ATOM 907 N N . LYS A 1 114 ? -10.371 11.734 -13.420 1.00 75.56 114 LYS A N 1
ATOM 908 C CA . LYS A 1 114 ? -11.568 11.590 -14.251 1.00 75.56 114 LYS A CA 1
ATOM 909 C C . LYS A 1 114 ? -12.443 10.533 -13.598 1.00 75.56 114 LYS A C 1
ATOM 911 O O . LYS A 1 114 ? -11.970 9.454 -13.287 1.00 75.56 114 LYS A O 1
ATOM 916 N N . ASP A 1 115 ? -13.700 10.880 -13.359 1.00 80.06 115 ASP A N 1
ATOM 917 C CA . ASP A 1 115 ? -14.686 10.086 -12.606 1.00 80.06 115 ASP A CA 1
ATOM 918 C C . ASP A 1 115 ? -14.633 10.250 -11.070 1.00 80.06 115 ASP A C 1
ATOM 920 O O . ASP A 1 115 ? -15.406 9.614 -10.356 1.00 80.06 115 ASP A O 1
ATOM 924 N N . LEU A 1 116 ? -13.818 11.174 -10.534 1.00 83.56 116 LEU A N 1
ATOM 925 C CA . LEU A 1 116 ? -13.864 11.515 -9.100 1.00 83.56 116 LEU A CA 1
ATOM 926 C C . LEU A 1 116 ? -15.004 12.464 -8.720 1.00 83.56 116 LEU A C 1
ATOM 928 O O . LEU A 1 116 ? -15.409 12.494 -7.560 1.00 83.56 116 LEU A O 1
ATOM 932 N N . VAL A 1 117 ? -15.479 13.285 -9.656 1.00 84.38 117 VAL A N 1
ATOM 933 C CA . VAL A 1 117 ? -16.569 14.233 -9.404 1.00 84.38 117 VAL A CA 1
ATOM 934 C C . VAL A 1 117 ? -17.921 13.586 -9.671 1.00 84.38 117 VAL A C 1
ATOM 936 O O . VAL A 1 117 ? -18.068 12.788 -10.595 1.00 84.38 117 VAL A O 1
ATOM 939 N N . ASP A 1 118 ? -18.927 13.955 -8.883 1.00 81.12 118 ASP A N 1
ATOM 940 C CA . ASP A 1 118 ? -20.301 13.547 -9.161 1.00 81.12 118 ASP A CA 1
ATOM 941 C C . ASP A 1 118 ? -20.860 14.221 -10.434 1.00 81.12 118 ASP A C 1
ATOM 943 O O . ASP A 1 118 ? -20.215 15.060 -11.069 1.00 81.12 118 ASP A O 1
ATOM 947 N N . ALA A 1 119 ? -22.102 13.890 -10.805 1.00 79.12 119 ALA A N 1
ATOM 948 C CA . ALA A 1 119 ? -22.765 14.461 -11.983 1.00 79.12 119 ALA A CA 1
ATOM 949 C C . ALA A 1 119 ? -22.902 16.000 -11.949 1.00 79.12 119 ALA A C 1
ATOM 951 O O . ALA A 1 119 ? -23.172 16.614 -12.982 1.00 79.12 119 ALA A O 1
ATOM 952 N N . SER A 1 120 ? -22.733 16.629 -10.781 1.00 83.25 120 SER A N 1
ATOM 953 C CA . SER A 1 120 ? -22.741 18.084 -10.605 1.00 83.25 120 SER A CA 1
ATOM 954 C C . SER A 1 120 ? -21.347 18.720 -10.679 1.00 83.25 120 SER A C 1
ATOM 956 O O . SER A 1 120 ? -21.229 19.943 -10.595 1.00 83.25 120 SER A O 1
ATOM 958 N N . GLY A 1 121 ? -20.296 17.919 -10.878 1.00 84.19 121 GLY A N 1
ATOM 959 C CA . GLY A 1 121 ? -18.909 18.375 -10.936 1.00 84.19 121 GLY A CA 1
ATOM 960 C C . GLY A 1 121 ? -18.287 18.611 -9.559 1.00 84.19 121 GLY A C 1
ATOM 961 O O . GLY A 1 121 ? -17.261 19.285 -9.462 1.00 84.19 121 GLY A O 1
ATOM 962 N N . VAL A 1 122 ? -18.894 18.089 -8.490 1.00 86.81 122 VAL A N 1
ATOM 963 C CA . VAL A 1 122 ? -18.425 18.288 -7.115 1.00 86.81 122 VAL A CA 1
ATOM 964 C C . VAL A 1 122 ? -17.601 17.086 -6.664 1.00 86.81 122 VAL A C 1
ATOM 966 O O . VAL A 1 122 ? -18.009 15.936 -6.816 1.00 86.81 122 VAL A O 1
ATOM 969 N N . LEU A 1 123 ? -16.428 17.361 -6.086 1.00 89.12 123 LEU A N 1
ATOM 970 C CA . LEU A 1 123 ? -15.596 16.335 -5.459 1.00 89.12 123 LEU A CA 1
ATOM 971 C C . LEU A 1 123 ? -16.246 15.811 -4.169 1.00 89.12 123 LEU A C 1
ATOM 973 O O . LEU A 1 123 ? -16.796 16.604 -3.389 1.00 89.12 123 LEU A O 1
ATOM 977 N N . PRO A 1 124 ? -16.111 14.507 -3.873 1.00 91.00 124 PRO A N 1
ATOM 978 C CA . PRO A 1 124 ? -16.526 13.968 -2.592 1.00 91.00 124 PRO A CA 1
ATOM 979 C C . PRO A 1 124 ? -15.731 14.612 -1.452 1.00 91.00 124 PRO A C 1
ATOM 981 O O . PRO A 1 124 ? -14.591 15.042 -1.630 1.00 91.00 124 PRO A O 1
ATOM 984 N N . VAL A 1 125 ? -16.337 14.675 -0.262 1.00 91.25 125 VAL A N 1
ATOM 985 C CA . VAL A 1 125 ? -15.789 15.396 0.906 1.00 91.25 125 VAL A CA 1
ATOM 986 C C . VAL A 1 125 ? -14.358 14.981 1.264 1.00 91.25 125 VAL A C 1
ATOM 988 O O . VAL A 1 125 ? -13.534 15.849 1.540 1.00 91.25 125 VAL A O 1
ATOM 991 N N . TRP A 1 126 ? -14.035 13.692 1.140 1.00 90.88 126 TRP A N 1
ATOM 992 C CA . TRP A 1 126 ? -12.709 13.144 1.433 1.00 90.88 126 TRP A CA 1
ATOM 993 C C . TRP A 1 126 ? -11.635 13.531 0.409 1.00 90.88 126 TRP A C 1
ATOM 995 O O . TRP A 1 126 ? -10.454 13.531 0.736 1.00 90.88 126 TRP A O 1
ATOM 1005 N N . GLU A 1 127 ? -12.014 13.920 -0.811 1.00 90.81 127 GLU A N 1
ATOM 1006 C CA . GLU A 1 127 ? -11.056 14.367 -1.825 1.00 90.81 127 GLU A CA 1
ATOM 1007 C C . GLU A 1 127 ? -10.845 15.881 -1.823 1.00 90.81 127 GLU A C 1
ATOM 1009 O O . GLU A 1 127 ? -9.830 16.336 -2.340 1.00 90.81 127 GLU A O 1
ATOM 1014 N N . LYS A 1 128 ? -11.745 16.690 -1.249 1.00 89.94 128 LYS A N 1
ATOM 1015 C CA . LYS A 1 128 ? -11.760 18.160 -1.427 1.00 89.94 128 LYS A CA 1
ATOM 1016 C C . LYS A 1 128 ? -10.438 18.868 -1.125 1.00 89.94 128 LYS A C 1
ATOM 1018 O O . LYS A 1 128 ? -10.122 19.853 -1.786 1.00 89.94 128 LYS A O 1
ATOM 1023 N N . ASN A 1 129 ? -9.678 18.377 -0.148 1.00 89.81 129 ASN A N 1
ATOM 1024 C CA . ASN A 1 129 ? -8.443 19.018 0.311 1.00 89.81 129 ASN A CA 1
ATOM 1025 C C . ASN A 1 129 ? -7.170 18.425 -0.310 1.00 89.81 129 ASN A C 1
ATOM 1027 O O . ASN A 1 129 ? -6.071 18.901 -0.025 1.00 89.81 129 ASN A O 1
ATOM 1031 N N . ARG A 1 130 ? -7.293 17.395 -1.154 1.00 85.94 130 ARG A N 1
ATOM 1032 C CA . ARG A 1 130 ? -6.162 16.826 -1.891 1.00 85.94 130 ARG A CA 1
ATOM 1033 C C . ARG A 1 130 ? -5.918 17.648 -3.159 1.00 85.94 130 ARG A C 1
ATOM 1035 O O . ARG A 1 130 ? -6.861 18.096 -3.806 1.00 85.94 130 ARG A O 1
ATOM 1042 N N . ILE A 1 131 ? -4.663 17.876 -3.525 1.00 86.62 131 ILE A N 1
ATOM 1043 C CA . ILE A 1 131 ? -4.338 18.497 -4.819 1.00 86.62 131 ILE A CA 1
ATOM 1044 C C . ILE A 1 131 ? -4.305 17.425 -5.910 1.00 86.62 131 ILE A C 1
ATOM 1046 O O . ILE A 1 131 ? -4.033 16.258 -5.619 1.00 86.62 131 ILE A O 1
ATOM 1050 N N . GLU A 1 132 ? -4.608 17.800 -7.152 1.00 84.81 132 GLU A N 1
ATOM 1051 C CA . GLU A 1 132 ? -4.714 16.857 -8.274 1.00 84.81 132 GLU A CA 1
ATOM 1052 C C . GLU A 1 132 ? -3.409 16.089 -8.497 1.00 84.81 132 GLU A C 1
ATOM 1054 O O . GLU A 1 132 ? -3.431 14.871 -8.654 1.00 84.81 132 GLU A O 1
ATOM 1059 N N . GLU A 1 133 ? -2.267 16.760 -8.370 1.00 84.31 133 GLU A N 1
ATOM 1060 C CA . GLU A 1 133 ? -0.942 16.163 -8.523 1.00 84.31 133 GLU A CA 1
ATOM 1061 C C . GLU A 1 133 ? -0.738 14.975 -7.577 1.00 84.31 133 GLU A C 1
ATOM 1063 O O . GLU A 1 133 ? -0.195 13.952 -7.986 1.00 84.31 133 GLU A O 1
ATOM 1068 N N . LEU A 1 134 ? -1.228 15.074 -6.334 1.00 82.81 134 LEU A N 1
ATOM 1069 C CA . LEU A 1 134 ? -1.134 13.996 -5.347 1.00 82.81 134 LEU A CA 1
ATOM 1070 C C . LEU A 1 134 ? -2.148 12.875 -5.583 1.00 82.81 134 LEU A C 1
ATOM 1072 O O . LEU A 1 134 ? -1.913 11.759 -5.116 1.00 82.81 134 LEU A O 1
ATOM 1076 N N . ARG A 1 135 ? -3.278 13.140 -6.249 1.00 85.31 135 ARG A N 1
ATOM 1077 C CA . ARG A 1 135 ? -4.250 12.096 -6.630 1.00 85.31 135 ARG A CA 1
ATOM 1078 C C . ARG A 1 135 ? -3.703 11.229 -7.750 1.00 85.31 135 ARG A C 1
ATOM 1080 O O . ARG A 1 135 ? -3.880 10.019 -7.734 1.00 85.31 135 ARG A O 1
ATOM 1087 N N . CYS A 1 136 ? -2.978 11.853 -8.668 1.00 88.81 136 CYS A N 1
ATOM 1088 C CA . CYS A 1 136 ? -2.570 11.226 -9.909 1.00 88.81 136 CYS A CA 1
ATOM 1089 C C . CYS A 1 136 ? -1.233 10.479 -9.814 1.00 88.81 136 CYS A C 1
ATOM 1091 O O . CYS A 1 136 ? -0.827 9.908 -10.810 1.00 88.81 136 CYS A O 1
ATOM 1093 N N . CYS A 1 137 ? -0.512 10.452 -8.682 1.00 89.88 137 CYS A N 1
ATOM 1094 C CA . CYS A 1 137 ? 0.840 9.859 -8.603 1.00 89.88 137 CYS A CA 1
ATOM 1095 C C . CYS A 1 137 ? 0.923 8.363 -8.966 1.00 89.88 137 CYS A C 1
ATOM 1097 O O . CYS A 1 137 ? 1.983 7.901 -9.401 1.00 89.88 137 CYS A O 1
ATOM 1099 N N . GLN A 1 138 ? -0.154 7.601 -8.747 1.00 92.94 138 GLN A N 1
ATOM 1100 C CA . GLN A 1 138 ? -0.176 6.157 -8.976 1.00 92.94 138 GLN A CA 1
ATOM 1101 C C . GLN A 1 138 ? -0.109 5.823 -10.473 1.00 92.94 138 GLN A C 1
ATOM 1103 O O . GLN A 1 138 ? -0.510 6.604 -11.336 1.00 92.94 138 GLN A O 1
ATOM 1108 N N . LYS A 1 139 ? 0.421 4.641 -10.790 1.00 94.00 139 LYS A N 1
ATOM 1109 C CA . LYS A 1 139 ? 0.485 4.118 -12.151 1.00 94.00 139 LYS A CA 1
ATOM 1110 C C . LYS A 1 139 ? 0.089 2.651 -12.204 1.00 94.00 139 LYS A C 1
ATOM 1112 O O . LYS A 1 139 ? 0.420 1.862 -11.323 1.00 94.00 139 LYS A O 1
ATOM 1117 N N . TYR A 1 140 ? -0.536 2.281 -13.310 1.00 94.56 140 TYR A N 1
ATOM 1118 C CA . TYR A 1 140 ? -1.074 0.952 -13.553 1.00 94.56 140 TYR A CA 1
ATOM 1119 C C . TYR A 1 140 ? -0.464 0.366 -14.820 1.00 94.56 140 TYR A C 1
ATOM 1121 O O . TYR A 1 140 ? -0.321 1.073 -15.816 1.00 94.56 140 TYR A O 1
ATOM 1129 N N . ILE A 1 141 ? -0.063 -0.907 -14.808 1.00 96.19 141 ILE A N 1
ATOM 1130 C CA . ILE A 1 141 ? 0.478 -1.547 -16.014 1.00 96.19 141 ILE A CA 1
ATOM 1131 C C . ILE A 1 141 ? -0.603 -1.562 -17.096 1.00 96.19 141 ILE A C 1
ATOM 1133 O O . ILE A 1 141 ? -1.664 -2.127 -16.899 1.00 96.19 141 ILE A O 1
ATOM 1137 N N . LYS A 1 142 ? -0.360 -0.932 -18.244 1.00 94.06 142 LYS A N 1
ATOM 1138 C CA . LYS A 1 142 ? -1.366 -0.830 -19.311 1.00 94.06 142 LYS A CA 1
ATOM 1139 C C . LYS A 1 142 ? -1.062 -1.753 -20.468 1.00 94.06 142 LYS A C 1
ATOM 1141 O O . LYS A 1 142 ? -1.960 -2.395 -21.006 1.00 94.06 142 LYS A O 1
ATOM 1146 N N . THR A 1 143 ? 0.205 -1.822 -20.852 1.00 94.81 143 THR A N 1
ATOM 1147 C CA . THR A 1 143 ? 0.597 -2.536 -22.058 1.00 94.81 143 THR A CA 1
ATOM 1148 C C . THR A 1 143 ? 1.965 -3.173 -21.890 1.00 94.81 143 THR A C 1
ATOM 1150 O O . THR A 1 143 ? 2.897 -2.535 -21.399 1.00 94.81 143 THR A O 1
ATOM 1153 N N . ILE A 1 144 ? 2.092 -4.417 -22.346 1.00 96.31 144 ILE A N 1
ATOM 1154 C CA . ILE A 1 144 ? 3.364 -5.127 -22.465 1.00 96.31 144 ILE A CA 1
ATOM 1155 C C . ILE A 1 144 ? 3.550 -5.524 -23.925 1.00 96.31 144 ILE A C 1
ATOM 1157 O O . ILE A 1 144 ? 2.754 -6.291 -24.468 1.00 96.31 144 ILE A O 1
ATOM 1161 N N . LYS A 1 145 ? 4.604 -5.015 -24.559 1.00 94.88 145 LYS A N 1
ATOM 1162 C CA . LYS A 1 145 ? 4.964 -5.351 -25.941 1.00 94.88 145 LYS A CA 1
ATOM 1163 C C . LYS A 1 145 ? 6.146 -6.303 -25.957 1.00 94.88 145 LYS A C 1
ATOM 1165 O O . LYS A 1 145 ? 7.103 -6.102 -25.212 1.00 94.88 145 LYS A O 1
ATOM 1170 N N . TYR A 1 146 ? 6.075 -7.340 -26.785 1.00 95.69 146 TYR A N 1
ATOM 1171 C CA . TYR A 1 146 ? 7.122 -8.356 -26.903 1.00 95.69 146 TYR A CA 1
ATOM 1172 C C . TYR A 1 146 ? 7.130 -9.000 -28.297 1.00 95.69 146 TYR A C 1
ATOM 1174 O O . TYR A 1 146 ? 6.254 -8.749 -29.128 1.00 95.69 146 TYR A O 1
ATOM 1182 N N . GLY A 1 147 ? 8.162 -9.797 -28.582 1.00 94.88 147 GLY A N 1
ATOM 1183 C CA . GLY A 1 147 ? 8.382 -10.350 -29.922 1.00 94.88 147 GLY A CA 1
ATOM 1184 C C . GLY A 1 147 ? 8.789 -9.258 -30.909 1.00 94.88 147 GLY A C 1
ATOM 1185 O O . GLY A 1 147 ? 8.105 -9.007 -31.896 1.00 94.88 147 GLY A O 1
ATOM 1186 N N . ASN A 1 148 ? 9.870 -8.548 -30.604 1.00 94.19 148 ASN A N 1
ATOM 1187 C CA . ASN A 1 148 ? 10.404 -7.488 -31.449 1.00 94.19 148 ASN A CA 1
ATOM 1188 C C . ASN A 1 148 ? 10.892 -8.012 -32.809 1.00 94.19 148 ASN A C 1
ATOM 1190 O O . ASN A 1 148 ? 11.605 -9.009 -32.882 1.00 94.19 148 ASN A O 1
ATOM 1194 N N . SER A 1 149 ? 10.554 -7.310 -33.893 1.00 90.38 149 SER A N 1
ATOM 1195 C CA . SER A 1 149 ? 10.933 -7.694 -35.261 1.00 90.38 149 SER A CA 1
ATOM 1196 C C . SER A 1 149 ? 12.383 -7.368 -35.620 1.00 90.38 149 SER A C 1
ATOM 1198 O O . SER A 1 149 ? 12.933 -7.942 -36.557 1.00 90.38 149 SER A O 1
ATOM 1200 N N . ILE A 1 150 ? 12.984 -6.410 -34.912 1.00 88.44 150 ILE A N 1
ATOM 1201 C CA . ILE A 1 150 ? 14.385 -6.007 -35.050 1.00 88.44 150 ILE A CA 1
ATOM 1202 C C . ILE A 1 150 ? 15.066 -6.332 -33.721 1.00 88.44 150 ILE A C 1
ATOM 1204 O O . ILE A 1 150 ? 14.549 -5.893 -32.689 1.00 88.44 150 ILE A O 1
ATOM 1208 N N . PRO A 1 151 ? 16.194 -7.069 -33.709 1.00 90.94 151 PRO A N 1
ATOM 1209 C CA . PRO A 1 151 ? 16.917 -7.369 -32.480 1.00 90.94 151 PRO A CA 1
ATOM 1210 C C . PRO A 1 151 ? 17.237 -6.102 -31.681 1.00 90.94 151 PRO A C 1
ATOM 1212 O O . PRO A 1 151 ? 17.626 -5.077 -32.242 1.00 90.94 151 PRO A O 1
ATOM 1215 N N . SER A 1 152 ? 17.150 -6.181 -30.355 1.00 90.62 152 SER A N 1
ATOM 1216 C CA . SER A 1 152 ? 17.500 -5.089 -29.432 1.00 90.62 152 SER A CA 1
ATOM 1217 C C . SER A 1 152 ? 19.011 -4.827 -29.333 1.00 90.62 152 SER A C 1
ATOM 1219 O O . SER A 1 152 ? 19.499 -4.274 -28.343 1.00 90.62 152 SER A O 1
ATOM 1221 N N . ARG A 1 153 ? 19.765 -5.285 -30.333 1.00 90.12 153 ARG A N 1
ATOM 1222 C CA . ARG A 1 153 ? 21.216 -5.223 -30.448 1.00 90.12 153 ARG A CA 1
ATOM 1223 C C . ARG A 1 153 ? 21.591 -4.866 -31.877 1.00 90.12 153 ARG A C 1
ATOM 1225 O O . ARG A 1 153 ? 20.919 -5.281 -32.820 1.00 90.12 153 ARG A O 1
ATOM 1232 N N . ASP A 1 154 ? 22.652 -4.086 -32.034 1.00 87.31 154 ASP A N 1
ATOM 1233 C CA . ASP A 1 154 ? 23.180 -3.734 -33.347 1.00 87.31 154 ASP A CA 1
ATOM 1234 C C . ASP A 1 154 ? 23.688 -5.001 -34.063 1.00 87.31 154 ASP A C 1
ATOM 1236 O O . ASP A 1 154 ? 24.510 -5.724 -33.502 1.00 87.31 154 ASP A O 1
ATOM 1240 N N . PRO A 1 155 ? 23.258 -5.300 -35.301 1.00 85.56 155 PRO A N 1
ATOM 1241 C CA . PRO A 1 155 ? 23.662 -6.533 -35.979 1.00 85.56 155 PRO A CA 1
ATOM 1242 C C . PRO A 1 155 ? 25.164 -6.659 -36.280 1.00 85.56 155 PRO A C 1
ATOM 1244 O O . PRO A 1 155 ? 25.610 -7.748 -36.637 1.00 85.56 155 PRO A O 1
ATOM 1247 N N . LYS A 1 156 ? 25.945 -5.570 -36.201 1.00 88.81 156 LYS A N 1
ATOM 1248 C CA . LYS A 1 156 ? 27.386 -5.565 -36.493 1.00 88.81 156 LYS A CA 1
ATOM 1249 C C . LYS A 1 156 ? 28.233 -5.587 -35.226 1.00 88.81 156 LYS A C 1
ATOM 1251 O O . LYS A 1 156 ? 29.181 -6.364 -35.167 1.00 88.81 156 LYS A O 1
ATOM 1256 N N . SER A 1 157 ? 27.936 -4.733 -34.247 1.00 89.06 157 SER A N 1
ATOM 1257 C CA . SER A 1 157 ? 28.691 -4.660 -32.987 1.00 89.06 157 SER A CA 1
ATOM 1258 C C . SER A 1 157 ? 28.117 -5.546 -31.882 1.00 89.06 157 SER A C 1
ATOM 1260 O O . SER A 1 157 ? 28.825 -5.860 -30.933 1.00 89.06 157 SER A O 1
ATOM 1262 N N . TRP A 1 158 ? 26.848 -5.947 -31.999 1.00 87.12 158 TRP A N 1
ATOM 1263 C CA . TRP A 1 158 ? 26.058 -6.649 -30.978 1.00 87.12 158 TRP A CA 1
ATOM 1264 C C . TRP A 1 158 ? 25.871 -5.889 -29.656 1.00 87.12 158 TRP A C 1
ATOM 1266 O O . TRP A 1 158 ? 25.343 -6.422 -28.670 1.00 87.12 158 TRP A O 1
ATOM 1276 N N . GLU A 1 159 ? 26.247 -4.612 -29.654 1.00 86.56 159 GLU A N 1
ATOM 1277 C CA . GLU A 1 159 ? 25.954 -3.676 -28.578 1.00 86.56 159 GLU A CA 1
ATOM 1278 C C . GLU A 1 159 ? 24.453 -3.403 -28.507 1.00 86.56 159 GLU A C 1
ATOM 1280 O O . GLU A 1 159 ? 23.739 -3.522 -29.503 1.00 86.56 159 GLU A O 1
ATOM 1285 N N . VAL A 1 160 ? 23.960 -3.030 -27.326 1.00 85.00 160 VAL A N 1
ATOM 1286 C CA . VAL A 1 160 ? 22.539 -2.712 -27.128 1.00 85.00 160 VAL A CA 1
ATOM 1287 C C . VAL A 1 160 ? 22.133 -1.578 -28.073 1.00 85.00 160 VAL A C 1
ATOM 1289 O O . VAL A 1 160 ? 22.722 -0.496 -28.049 1.00 85.00 160 VAL A O 1
ATOM 1292 N N . SER A 1 161 ? 21.131 -1.824 -28.919 1.00 80.12 161 SER A N 1
ATOM 1293 C CA . SER A 1 161 ? 20.640 -0.829 -29.870 1.00 80.12 161 SER A CA 1
ATOM 1294 C C . SER A 1 161 ? 19.638 0.111 -29.203 1.00 80.12 161 SER A C 1
ATOM 1296 O O . SER A 1 161 ? 18.956 -0.241 -28.237 1.00 80.12 161 SER A O 1
ATOM 1298 N N . GLN A 1 162 ? 19.523 1.335 -29.722 1.00 76.19 162 GLN A N 1
ATOM 1299 C CA . GLN A 1 162 ? 18.424 2.208 -29.324 1.00 76.19 162 GLN A CA 1
ATOM 1300 C C . GLN A 1 162 ? 17.114 1.669 -29.885 1.00 76.19 162 GLN A C 1
ATOM 1302 O O . GLN A 1 162 ? 16.994 1.432 -31.085 1.00 76.19 162 GLN A O 1
ATOM 1307 N N . TRP A 1 163 ? 16.116 1.532 -29.019 1.00 76.75 163 TRP A N 1
ATOM 1308 C CA . TRP A 1 163 ? 14.772 1.161 -29.439 1.00 76.75 163 TRP A CA 1
ATOM 1309 C C . TRP A 1 163 ? 14.119 2.406 -30.029 1.00 76.75 163 TRP A C 1
ATOM 1311 O O . TRP A 1 163 ? 13.777 3.342 -29.302 1.00 76.75 163 TRP A O 1
ATOM 1321 N N . THR A 1 164 ? 14.035 2.466 -31.355 1.00 67.31 164 THR A N 1
ATOM 1322 C CA . THR A 1 164 ? 13.366 3.565 -32.052 1.00 67.31 164 THR A CA 1
ATOM 1323 C C . THR A 1 164 ? 11.865 3.301 -32.124 1.00 67.31 164 THR A C 1
ATOM 1325 O O . THR A 1 164 ? 11.396 2.184 -31.903 1.00 67.31 164 THR A O 1
ATOM 1328 N N . LYS A 1 165 ? 11.090 4.329 -32.484 1.00 65.75 165 LYS A N 1
ATOM 1329 C CA . LYS A 1 165 ? 9.649 4.182 -32.756 1.00 65.75 165 LYS A CA 1
ATOM 1330 C C . LYS A 1 165 ? 9.346 3.200 -33.899 1.00 65.75 165 LYS A C 1
ATOM 1332 O O . LYS A 1 165 ? 8.205 2.773 -34.025 1.00 65.75 165 LYS A O 1
ATOM 1337 N N . ASP A 1 166 ? 10.351 2.849 -34.701 1.00 67.69 166 ASP A N 1
ATOM 1338 C CA . ASP A 1 166 ? 10.235 1.927 -35.835 1.00 67.69 166 ASP A CA 1
ATOM 1339 C C . ASP A 1 166 ? 10.336 0.453 -35.414 1.00 67.69 166 ASP A C 1
ATOM 1341 O O . ASP A 1 166 ? 10.162 -0.445 -36.239 1.00 67.69 166 ASP A O 1
ATOM 1345 N N . MET A 1 167 ? 10.626 0.185 -34.135 1.00 79.94 167 MET A N 1
ATOM 1346 C CA . MET A 1 167 ? 10.619 -1.163 -33.581 1.00 79.94 167 MET A CA 1
ATOM 1347 C C . MET A 1 167 ? 9.191 -1.712 -33.605 1.00 79.94 167 MET A C 1
ATOM 1349 O O . MET A 1 167 ? 8.321 -1.286 -32.843 1.00 79.94 167 MET A O 1
ATOM 1353 N N . TYR A 1 168 ? 8.948 -2.652 -34.514 1.00 86.25 168 TYR A N 1
ATOM 1354 C CA . TYR A 1 168 ? 7.665 -3.325 -34.638 1.00 86.25 168 TYR A CA 1
ATOM 1355 C C . TYR A 1 168 ? 7.599 -4.516 -33.676 1.00 86.25 168 TYR A C 1
ATOM 1357 O O . TYR A 1 168 ? 8.546 -5.298 -33.556 1.00 86.25 168 TYR A O 1
ATOM 1365 N N . TRP A 1 169 ? 6.470 -4.646 -32.986 1.00 92.12 169 TRP A N 1
ATOM 1366 C CA . TRP A 1 169 ? 6.224 -5.678 -31.984 1.00 92.12 169 TRP A CA 1
ATOM 1367 C C . TRP A 1 169 ? 5.187 -6.659 -32.519 1.00 92.12 169 TRP A C 1
ATOM 1369 O O . TRP A 1 169 ? 4.118 -6.245 -32.960 1.00 92.12 169 TRP A O 1
ATOM 1379 N N . MET A 1 170 ? 5.504 -7.953 -32.494 1.00 94.69 170 MET A N 1
ATOM 1380 C CA . MET A 1 170 ? 4.594 -9.000 -32.968 1.00 94.69 170 MET A CA 1
ATOM 1381 C C . MET A 1 170 ? 3.433 -9.238 -32.003 1.00 94.69 170 MET A C 1
ATOM 1383 O O . MET A 1 170 ? 2.364 -9.664 -32.436 1.00 94.69 170 MET A O 1
ATOM 1387 N N . PHE A 1 171 ? 3.640 -8.975 -30.710 1.00 95.38 171 PHE A N 1
ATOM 1388 C CA . PHE A 1 171 ? 2.653 -9.230 -29.673 1.00 95.38 171 PHE A CA 1
ATOM 1389 C C . PHE A 1 171 ? 2.502 -8.038 -28.733 1.00 95.38 171 PHE A C 1
ATOM 1391 O O . PHE A 1 171 ? 3.471 -7.366 -28.367 1.00 95.38 171 PHE A O 1
ATOM 1398 N N . GLU A 1 172 ? 1.265 -7.825 -28.300 1.00 94.00 172 GLU A N 1
ATOM 1399 C CA . GLU A 1 172 ? 0.878 -6.783 -27.362 1.00 94.00 172 GLU A CA 1
ATOM 1400 C C . GLU A 1 172 ? -0.146 -7.364 -26.383 1.00 94.00 172 GLU A C 1
ATOM 1402 O O . GLU A 1 172 ? -1.173 -7.906 -26.788 1.00 94.00 172 GLU A O 1
ATOM 1407 N N . LEU A 1 173 ? 0.159 -7.289 -25.089 1.00 94.38 173 LEU A N 1
ATOM 1408 C CA . LEU A 1 173 ? -0.775 -7.595 -24.010 1.00 94.38 173 LEU A CA 1
ATOM 1409 C C . LEU A 1 173 ? -1.301 -6.277 -23.450 1.00 94.38 173 LEU A C 1
ATOM 1411 O O . LEU A 1 173 ? -0.504 -5.442 -23.024 1.00 94.38 173 LEU A O 1
ATOM 1415 N N . ILE A 1 174 ? -2.622 -6.105 -23.433 1.00 92.69 174 ILE A N 1
ATOM 1416 C CA . ILE A 1 174 ? -3.290 -4.895 -22.946 1.00 92.69 174 ILE A CA 1
ATOM 1417 C C . ILE A 1 174 ? -4.086 -5.242 -21.688 1.00 92.69 174 ILE A C 1
ATOM 1419 O O . ILE A 1 174 ? -4.864 -6.193 -21.684 1.00 92.69 174 ILE A O 1
ATOM 1423 N N . PHE A 1 175 ? -3.883 -4.459 -20.631 1.00 91.38 175 PHE A N 1
ATOM 1424 C CA . PHE A 1 175 ? -4.661 -4.516 -19.400 1.00 91.38 175 PHE A CA 1
ATOM 1425 C C . PHE A 1 175 ? -5.830 -3.542 -19.520 1.00 91.38 175 PHE A C 1
ATOM 1427 O O . PHE A 1 175 ? -5.638 -2.347 -19.762 1.00 91.38 175 PHE A O 1
ATOM 1434 N N . ASP A 1 176 ? -7.042 -4.066 -19.409 1.00 87.31 176 ASP A N 1
ATOM 1435 C CA . ASP A 1 176 ? -8.270 -3.283 -19.454 1.00 87.31 176 ASP A CA 1
ATOM 1436 C C . ASP A 1 176 ? -8.707 -2.922 -18.035 1.00 87.31 176 ASP A C 1
ATOM 1438 O O . ASP A 1 176 ? -8.758 -3.783 -17.155 1.00 87.31 176 ASP A O 1
ATOM 1442 N N . TYR A 1 177 ? -8.993 -1.644 -17.831 1.00 85.88 177 TYR A N 1
ATOM 1443 C CA . TYR A 1 177 ? -9.460 -1.068 -16.583 1.00 85.88 177 TYR A CA 1
ATOM 1444 C C . TYR A 1 177 ? -10.886 -0.496 -16.719 1.00 85.88 177 TYR A C 1
ATOM 1446 O O . TYR A 1 177 ? -11.283 0.385 -15.954 1.00 85.88 177 TYR A O 1
ATOM 1454 N N . GLY A 1 178 ? -11.653 -1.004 -17.689 1.00 83.88 178 GLY A N 1
ATOM 1455 C CA . GLY A 1 178 ? -13.047 -0.643 -17.951 1.00 83.88 178 GLY A CA 1
ATOM 1456 C C . GLY A 1 178 ? -13.229 0.312 -19.131 1.00 83.88 178 GLY A C 1
ATOM 1457 O O . GLY A 1 178 ? -14.361 0.632 -19.483 1.00 83.88 178 GLY A O 1
ATOM 1458 N N . GLU A 1 179 ? -12.145 0.769 -19.761 1.00 78.50 179 GLU A N 1
ATOM 1459 C CA . GLU A 1 179 ? -12.210 1.698 -20.892 1.00 78.50 179 GLU A CA 1
ATOM 1460 C C . GLU A 1 179 ? -12.433 1.020 -22.252 1.00 78.50 179 GLU A C 1
ATOM 1462 O O . GLU A 1 179 ? -12.744 1.705 -23.231 1.00 78.50 179 GLU A O 1
ATOM 1467 N N . HIS A 1 180 ? -12.237 -0.297 -22.358 1.00 78.50 180 HIS A N 1
ATOM 1468 C CA . HIS A 1 180 ? -12.455 -1.016 -23.608 1.00 78.50 180 HIS A CA 1
ATOM 1469 C C . HIS A 1 180 ? -13.847 -1.651 -23.647 1.00 78.50 180 HIS A C 1
ATOM 1471 O O . HIS A 1 180 ? -14.356 -2.191 -22.671 1.00 78.50 180 HIS A O 1
ATOM 1477 N N . SER A 1 181 ? -14.477 -1.614 -24.824 1.00 76.31 181 SER A N 1
ATOM 1478 C CA . SER A 1 181 ? -15.741 -2.318 -25.034 1.00 76.31 181 SER A CA 1
ATOM 1479 C C . SER A 1 181 ? -15.532 -3.825 -24.885 1.00 76.31 181 SER A C 1
ATOM 1481 O O . SER A 1 181 ? -14.701 -4.409 -25.584 1.00 76.31 181 SER A O 1
ATOM 1483 N N . HIS A 1 182 ? -16.347 -4.461 -24.041 1.00 75.12 182 HIS A N 1
ATOM 1484 C CA . HIS A 1 182 ? -16.374 -5.917 -23.891 1.00 75.12 182 HIS A CA 1
ATOM 1485 C C . HIS A 1 182 ? -16.740 -6.650 -25.192 1.00 75.12 182 HIS A C 1
ATOM 1487 O O . HIS A 1 182 ? -16.339 -7.797 -25.381 1.00 75.12 182 HIS A O 1
ATOM 1493 N N . GLU A 1 183 ? -17.484 -6.005 -26.095 1.00 74.38 183 GLU A N 1
ATOM 1494 C CA . GLU A 1 183 ? -17.884 -6.588 -27.382 1.00 74.38 183 GLU A CA 1
ATOM 1495 C C . GLU A 1 183 ? -16.853 -6.321 -28.487 1.00 74.38 183 GLU A C 1
ATOM 1497 O O . GLU A 1 183 ? -16.679 -7.135 -29.396 1.00 74.38 183 GLU A O 1
ATOM 1502 N N . THR A 1 184 ? -16.156 -5.182 -28.416 1.00 70.19 184 THR A N 1
ATOM 1503 C CA . THR A 1 184 ? -15.208 -4.719 -29.440 1.00 70.19 184 THR A CA 1
ATOM 1504 C C . THR A 1 184 ? -13.990 -4.040 -28.800 1.00 70.19 184 THR A C 1
ATOM 1506 O O . THR A 1 184 ? -13.896 -2.806 -28.817 1.00 70.19 184 THR A O 1
ATOM 1509 N N . PRO A 1 185 ? -13.047 -4.806 -28.227 1.00 69.88 185 PRO A N 1
ATOM 1510 C CA . PRO A 1 185 ? -11.863 -4.230 -27.604 1.00 69.88 185 PRO A CA 1
ATOM 1511 C C . PRO A 1 185 ? -11.005 -3.506 -28.651 1.00 69.88 185 PRO A C 1
ATOM 1513 O O . PRO A 1 185 ? -10.714 -4.036 -29.724 1.00 69.88 185 PRO A O 1
ATOM 1516 N N . THR A 1 186 ? -10.629 -2.263 -28.354 1.00 64.00 186 THR A N 1
ATOM 1517 C CA . THR A 1 186 ? -9.832 -1.396 -29.233 1.00 64.00 186 THR A CA 1
ATOM 1518 C C . THR A 1 186 ? -8.358 -1.401 -28.839 1.00 64.00 186 THR A C 1
ATOM 1520 O O . THR A 1 186 ? -8.011 -1.571 -27.673 1.00 64.00 186 THR A O 1
ATOM 1523 N N . ASN A 1 187 ? -7.468 -1.155 -29.804 1.00 56.84 187 ASN A N 1
ATOM 1524 C CA . ASN A 1 187 ? -6.052 -0.947 -29.503 1.00 56.84 187 ASN A CA 1
ATOM 1525 C C . ASN A 1 187 ? -5.870 0.420 -28.828 1.00 56.84 187 ASN A C 1
ATOM 1527 O O . ASN A 1 187 ? -6.245 1.439 -29.406 1.00 56.84 187 ASN A O 1
ATOM 1531 N N . TRP A 1 188 ? -5.266 0.442 -27.639 1.00 49.25 188 TRP A N 1
ATOM 1532 C CA . TRP A 1 188 ? -4.945 1.672 -26.911 1.00 49.25 188 TRP A CA 1
ATOM 1533 C C . TRP A 1 188 ? -3.790 2.434 -27.574 1.00 49.25 188 TRP A C 1
ATOM 1535 O O . TRP A 1 188 ? -2.718 1.863 -27.800 1.00 49.25 188 TRP A O 1
ATOM 1545 N N . ARG A 1 189 ? -3.955 3.734 -27.852 1.00 50.84 189 ARG A N 1
ATOM 1546 C CA . ARG A 1 189 ? -2.850 4.597 -28.309 1.00 50.84 189 ARG A CA 1
ATOM 1547 C C . ARG A 1 189 ? -2.277 5.418 -27.156 1.00 50.84 189 ARG A C 1
ATOM 1549 O O . ARG A 1 189 ? -3.002 5.953 -26.328 1.00 50.84 189 ARG A O 1
ATOM 1556 N N . PHE A 1 190 ? -0.950 5.560 -27.122 1.00 39.56 190 PHE A N 1
ATOM 1557 C CA . PHE A 1 190 ? -0.259 6.386 -26.127 1.00 39.56 190 PHE A CA 1
ATOM 1558 C C . PHE A 1 190 ? -0.782 7.835 -26.183 1.00 39.56 190 PHE A C 1
ATOM 1560 O O . PHE A 1 190 ? -0.588 8.514 -27.192 1.00 39.56 190 PHE A O 1
ATOM 1567 N N . GLY A 1 191 ? -1.457 8.286 -25.120 1.00 44.03 191 GLY A N 1
ATOM 1568 C CA . GLY A 1 191 ? -2.090 9.609 -25.032 1.00 44.03 191 GLY A CA 1
ATOM 1569 C C . GLY A 1 191 ? -3.612 9.632 -25.236 1.00 44.03 191 GLY A C 1
ATOM 1570 O O . GLY A 1 191 ? -4.218 10.681 -25.028 1.00 44.03 191 GLY A O 1
ATOM 1571 N N . GLU A 1 192 ? -4.248 8.512 -25.595 1.00 44.78 192 GLU A N 1
ATOM 1572 C CA . GLU A 1 192 ? -5.698 8.374 -25.422 1.00 44.78 192 GLU A CA 1
ATOM 1573 C C . GLU A 1 192 ? -5.988 8.223 -23.928 1.00 44.78 192 GLU A C 1
ATOM 1575 O O . GLU A 1 192 ? -5.306 7.490 -23.226 1.00 44.78 192 GLU A O 1
ATOM 1580 N N . LEU A 1 193 ? -6.938 8.999 -23.416 1.00 40.72 193 LEU A N 1
ATOM 1581 C CA . LEU A 1 193 ? -7.310 9.030 -22.006 1.00 40.72 193 LEU A CA 1
ATOM 1582 C C . LEU A 1 193 ? -8.636 8.283 -21.844 1.00 40.72 193 LEU A C 1
ATOM 1584 O O . LEU A 1 193 ? -9.688 8.915 -21.796 1.00 40.72 193 LEU A O 1
ATOM 1588 N N . GLY A 1 194 ? -8.610 6.954 -21.826 1.00 42.66 194 GLY A N 1
ATOM 1589 C CA . GLY A 1 194 ? -9.732 6.184 -21.280 1.00 42.66 194 GLY A CA 1
ATOM 1590 C C . GLY A 1 194 ? -9.690 6.251 -19.758 1.00 42.66 194 GLY A C 1
ATOM 1591 O O . GLY A 1 194 ? -8.609 6.105 -19.188 1.00 42.66 194 GLY A O 1
ATOM 1592 N N . SER A 1 195 ? -10.822 6.505 -19.106 1.00 43.75 195 SER A N 1
ATOM 1593 C CA . SER A 1 195 ? -10.891 6.626 -17.648 1.00 43.75 195 SER A CA 1
ATOM 1594 C C . SER A 1 195 ? -10.817 5.261 -16.959 1.00 43.75 195 SER A C 1
ATOM 1596 O O . SER A 1 195 ? -10.865 4.210 -17.602 1.00 43.75 195 SER A O 1
ATOM 1598 N N . LEU A 1 196 ? -10.573 5.277 -15.653 1.00 40.59 196 LEU A N 1
ATOM 1599 C CA . LEU A 1 196 ? -10.742 4.126 -14.775 1.00 40.59 196 LEU A CA 1
ATOM 1600 C C . LEU A 1 196 ? -12.202 4.123 -14.325 1.00 40.59 196 LEU A C 1
ATOM 1602 O O . LEU A 1 196 ? -12.576 4.886 -13.441 1.00 40.59 196 LEU A O 1
ATOM 1606 N N . HIS A 1 197 ? -13.041 3.279 -14.922 1.00 36.16 197 HIS A N 1
ATOM 1607 C CA . HIS A 1 197 ? -14.402 3.131 -14.421 1.00 36.16 197 HIS A CA 1
ATOM 1608 C C . HIS A 1 197 ? -14.377 2.243 -13.178 1.00 36.16 197 HIS A C 1
ATOM 1610 O O . HIS A 1 197 ? -14.272 1.018 -13.256 1.00 36.16 197 HIS A O 1
ATOM 1616 N N . SER A 1 198 ? -14.470 2.867 -12.005 1.00 35.66 198 SER A N 1
ATOM 1617 C CA . SER A 1 198 ? -14.650 2.164 -10.739 1.00 35.66 198 SER A CA 1
ATOM 1618 C C . SER A 1 198 ? -16.096 1.673 -10.598 1.00 35.66 198 SER A C 1
ATOM 1620 O O . SER A 1 198 ? -16.822 2.112 -9.712 1.00 35.66 198 SER A O 1
ATOM 1622 N N . ASP A 1 199 ? -16.513 0.721 -11.430 1.00 28.38 199 ASP A N 1
ATOM 1623 C CA . ASP A 1 199 ? -17.726 -0.078 -11.185 1.00 28.38 199 ASP A CA 1
ATOM 1624 C C . ASP A 1 199 ? -17.420 -1.271 -10.255 1.00 28.38 199 ASP A C 1
ATOM 1626 O O . ASP A 1 199 ? -18.053 -2.327 -10.281 1.00 28.38 199 ASP A O 1
ATOM 1630 N N . ALA A 1 200 ? -16.432 -1.100 -9.372 1.00 30.00 200 ALA A N 1
ATOM 1631 C CA . ALA A 1 200 ? -16.263 -1.960 -8.217 1.00 30.00 200 ALA A CA 1
ATOM 1632 C C . ALA A 1 200 ? -17.301 -1.540 -7.175 1.00 30.00 200 ALA A C 1
ATOM 1634 O O . ALA A 1 200 ? -17.031 -0.745 -6.273 1.00 30.00 200 ALA A O 1
ATOM 1635 N N . GLY A 1 201 ? -18.509 -2.087 -7.307 1.00 26.42 201 GLY A N 1
ATOM 1636 C CA . GLY A 1 201 ? -19.444 -2.177 -6.198 1.00 26.42 201 GLY A CA 1
ATOM 1637 C C . GLY A 1 201 ? -18.767 -2.927 -5.055 1.00 26.42 201 GLY A C 1
ATOM 1638 O O . GLY A 1 201 ? -18.820 -4.153 -4.992 1.00 26.42 201 GLY A O 1
ATOM 1639 N N . LEU A 1 202 ? -18.099 -2.194 -4.164 1.00 32.34 202 LEU A N 1
ATOM 1640 C CA . LEU A 1 202 ? -17.727 -2.692 -2.851 1.00 32.34 202 LEU A CA 1
ATOM 1641 C C . LEU A 1 202 ? -19.048 -2.944 -2.130 1.00 32.34 202 LEU A C 1
ATOM 1643 O O . LEU A 1 202 ? -19.684 -2.019 -1.624 1.00 32.34 202 LEU A O 1
ATOM 1647 N N . GLY A 1 203 ? -19.516 -4.191 -2.191 1.00 28.67 203 GLY A N 1
ATOM 1648 C CA . GLY A 1 203 ? -20.668 -4.631 -1.424 1.00 28.67 203 GLY A CA 1
ATOM 1649 C C . GLY A 1 203 ? -20.464 -4.246 0.037 1.00 28.67 203 GLY A C 1
ATOM 1650 O O . GLY A 1 203 ? -19.391 -4.469 0.597 1.00 28.67 203 GLY A O 1
ATOM 1651 N N . SER A 1 204 ? -21.487 -3.634 0.632 1.00 37.53 204 SER A N 1
ATOM 1652 C CA . SER A 1 204 ? -21.542 -3.373 2.066 1.00 37.53 204 SER A CA 1
ATOM 1653 C C . SER A 1 204 ? -21.460 -4.711 2.806 1.00 37.53 204 SER A C 1
ATOM 1655 O O . SER A 1 204 ? -22.444 -5.434 2.909 1.00 37.53 204 SER A O 1
ATOM 1657 N N . LEU A 1 205 ? -20.272 -5.063 3.297 1.00 39.34 205 LEU A N 1
ATOM 1658 C CA . LEU A 1 205 ? -20.041 -6.257 4.123 1.00 39.34 205 LEU A CA 1
ATOM 1659 C C . LEU A 1 205 ? -20.552 -6.083 5.561 1.00 39.34 205 LEU A C 1
ATOM 1661 O O . LEU A 1 205 ? -20.596 -7.046 6.323 1.00 39.34 205 LEU A O 1
ATOM 1665 N N . CYS A 1 206 ? -20.985 -4.870 5.925 1.00 42.56 206 CYS A N 1
ATOM 1666 C CA . CYS A 1 206 ? -21.604 -4.590 7.219 1.00 42.56 206 CYS A CA 1
ATOM 1667 C C . CYS A 1 206 ? -22.874 -5.423 7.473 1.00 42.56 206 CYS A C 1
ATOM 1669 O O . CYS A 1 206 ? -23.219 -5.640 8.634 1.00 42.56 206 CYS A O 1
ATOM 1671 N N . ASP A 1 207 ? -23.535 -5.926 6.424 1.00 37.69 207 ASP A N 1
ATOM 1672 C CA . ASP A 1 207 ? -24.769 -6.711 6.551 1.00 37.69 207 ASP A CA 1
ATOM 1673 C C . ASP A 1 207 ? -24.537 -8.142 7.088 1.00 37.69 207 ASP A C 1
ATOM 1675 O O . ASP A 1 207 ? -25.480 -8.767 7.578 1.00 37.69 207 ASP A O 1
ATOM 1679 N N . ASP A 1 208 ? -23.291 -8.639 7.081 1.00 44.47 208 ASP A N 1
ATOM 1680 C CA . ASP A 1 208 ? -22.933 -10.007 7.499 1.00 44.47 208 ASP A CA 1
ATOM 1681 C C . ASP A 1 208 ? -22.235 -10.090 8.876 1.00 44.47 208 ASP A C 1
ATOM 1683 O O . ASP A 1 208 ? -21.838 -11.176 9.312 1.00 44.47 208 ASP A O 1
ATOM 1687 N N . LEU A 1 209 ? -22.102 -8.976 9.611 1.00 47.28 209 LEU A N 1
ATOM 1688 C CA . LEU A 1 209 ? -21.494 -8.981 10.949 1.00 47.28 209 LEU A CA 1
ATOM 1689 C C . LEU A 1 209 ? -22.399 -9.692 11.972 1.00 47.28 209 LEU A C 1
ATOM 1691 O O . LEU A 1 209 ? -23.409 -9.158 12.437 1.00 47.28 209 LEU A O 1
ATOM 1695 N N . GLN A 1 210 ? -22.014 -10.907 12.368 1.00 50.19 210 GLN A N 1
ATOM 1696 C CA . GLN A 1 210 ? -22.695 -11.682 13.407 1.00 50.19 210 GLN A CA 1
ATOM 1697 C C . GLN A 1 210 ? -21.921 -11.638 14.727 1.00 50.19 210 GLN A C 1
ATOM 1699 O O . GLN A 1 210 ? -20.874 -12.259 14.881 1.00 50.19 210 GLN A O 1
ATOM 1704 N N . PHE A 1 211 ? -22.479 -10.946 15.721 1.00 54.81 211 PHE A N 1
ATOM 1705 C CA . PHE A 1 211 ? -21.883 -10.857 17.054 1.00 54.81 211 PHE A CA 1
ATOM 1706 C C . PHE A 1 211 ? -22.261 -12.060 17.929 1.00 54.81 211 PHE A C 1
ATOM 1708 O O . PHE A 1 211 ? -23.444 -12.358 18.146 1.00 54.81 211 PHE A O 1
ATOM 1715 N N . GLY A 1 212 ? -21.246 -12.726 18.487 1.00 51.62 212 GLY A N 1
ATOM 1716 C CA . GLY A 1 212 ? -21.407 -13.822 19.445 1.00 51.62 212 GLY A CA 1
ATOM 1717 C C . GLY A 1 212 ? -22.037 -13.399 20.784 1.00 51.62 212 GLY A C 1
ATOM 1718 O O . GLY A 1 212 ? -22.498 -12.274 20.980 1.00 51.62 212 GLY A O 1
ATOM 1719 N N . ALA A 1 213 ? -22.110 -14.322 21.744 1.00 54.56 213 ALA A N 1
ATOM 1720 C CA . ALA A 1 213 ? -22.429 -13.969 23.131 1.00 54.56 213 ALA A CA 1
ATOM 1721 C C . ALA A 1 213 ? -21.151 -13.516 23.867 1.00 54.56 213 ALA A C 1
ATOM 1723 O O . ALA A 1 213 ? -20.087 -14.064 23.584 1.00 54.56 213 ALA A O 1
ATOM 1724 N N . PRO A 1 214 ? -21.236 -12.573 24.826 1.00 62.50 214 PRO A N 1
ATOM 1725 C CA . PRO A 1 214 ? -20.094 -12.203 25.654 1.00 62.50 214 PRO A CA 1
ATOM 1726 C C . PRO A 1 214 ? -19.462 -13.407 26.359 1.00 62.50 214 PRO A C 1
ATOM 1728 O O . PRO A 1 214 ? -20.166 -14.179 27.016 1.00 62.50 214 PRO A O 1
ATOM 1731 N N . VAL A 1 215 ? -18.139 -13.531 26.285 1.00 68.50 215 VAL A N 1
ATOM 1732 C CA . VAL A 1 215 ? -17.374 -14.610 26.927 1.00 68.50 215 VAL A CA 1
ATOM 1733 C C . VAL A 1 215 ? -16.592 -14.046 28.111 1.00 68.50 215 VAL A C 1
ATOM 1735 O O . VAL A 1 215 ? -16.105 -12.919 28.063 1.00 68.50 215 VAL A O 1
ATOM 1738 N N . ILE A 1 216 ? -16.496 -14.806 29.205 1.00 60.31 216 ILE A N 1
ATOM 1739 C CA . ILE A 1 216 ? -15.747 -14.399 30.402 1.00 60.31 216 ILE A CA 1
ATOM 1740 C C . ILE A 1 216 ? -14.297 -14.875 30.288 1.00 60.31 216 ILE A C 1
ATOM 1742 O O . ILE A 1 216 ? -14.069 -16.045 29.988 1.00 60.31 216 ILE A O 1
ATOM 1746 N N . LEU A 1 217 ? -13.336 -14.002 30.598 1.00 60.28 217 LEU A N 1
ATOM 1747 C CA . LEU A 1 217 ? -11.920 -14.357 30.639 1.00 60.28 217 LEU A CA 1
ATOM 1748 C C . LEU A 1 217 ? -11.626 -15.367 31.764 1.00 60.28 217 LEU A C 1
ATOM 1750 O O . LEU A 1 217 ? -12.143 -15.253 32.884 1.00 60.28 217 LEU A O 1
ATOM 1754 N N . SER A 1 218 ? -10.799 -16.367 31.456 1.00 59.31 218 SER A N 1
ATOM 1755 C CA . SER A 1 218 ? -10.460 -17.474 32.354 1.00 59.31 218 SER A CA 1
ATOM 1756 C C . SER A 1 218 ? -9.599 -17.049 33.542 1.00 59.31 218 SER A C 1
ATOM 1758 O O . SER A 1 218 ? -9.868 -17.496 34.659 1.00 59.31 218 SER A O 1
ATOM 1760 N N . GLN A 1 219 ? -8.591 -16.195 33.327 1.00 62.69 219 GLN A N 1
ATOM 1761 C CA . GLN A 1 219 ? -7.643 -15.748 34.355 1.00 62.69 219 GLN A CA 1
ATOM 1762 C C . GLN A 1 219 ? -7.265 -14.265 34.192 1.00 62.69 219 GLN A C 1
ATOM 1764 O O . GLN A 1 219 ? -7.130 -13.764 33.080 1.00 62.69 219 GLN A O 1
ATOM 1769 N N . GLN A 1 220 ? -7.084 -13.554 35.311 1.00 66.19 220 GLN A N 1
ATOM 1770 C CA . GLN A 1 220 ? -6.620 -12.158 35.344 1.00 66.19 220 GLN A CA 1
ATOM 1771 C C . GLN A 1 220 ? -5.924 -11.825 36.678 1.00 66.19 220 GLN A C 1
ATOM 1773 O O . GLN A 1 220 ? -6.212 -12.492 37.681 1.00 66.19 220 GLN A O 1
ATOM 1778 N N . PRO A 1 221 ? -5.083 -10.774 36.745 1.00 60.16 221 PRO A N 1
ATOM 1779 C CA . PRO A 1 221 ? -4.535 -10.280 38.002 1.00 60.16 221 PRO A CA 1
ATOM 1780 C C . PRO A 1 221 ? -5.661 -9.767 38.913 1.00 60.16 221 PRO A C 1
ATOM 1782 O O . PRO A 1 221 ? -6.601 -9.105 38.470 1.00 60.16 221 PRO A O 1
ATOM 1785 N N . GLY A 1 222 ? -5.580 -10.067 40.210 1.00 59.47 222 GLY A N 1
ATOM 1786 C CA . GLY A 1 222 ? -6.594 -9.689 41.206 1.00 59.47 222 GLY A CA 1
ATOM 1787 C C . GLY A 1 222 ? -6.511 -8.239 41.702 1.00 59.47 222 GLY A C 1
ATOM 1788 O O . GLY A 1 222 ? -7.082 -7.930 42.744 1.00 59.47 222 GLY A O 1
ATOM 1789 N N . ILE A 1 223 ? -5.771 -7.368 41.012 1.00 61.12 223 ILE A N 1
ATOM 1790 C CA . ILE A 1 223 ? -5.436 -6.013 41.472 1.00 61.12 223 ILE A CA 1
ATOM 1791 C C . ILE A 1 223 ? -6.265 -4.994 40.691 1.00 61.12 223 ILE A C 1
ATOM 1793 O O . ILE A 1 223 ? -6.344 -5.069 39.471 1.00 61.12 223 ILE A O 1
ATOM 1797 N N . ALA A 1 224 ? -6.899 -4.047 41.384 1.00 59.97 224 ALA A N 1
ATOM 1798 C CA . ALA A 1 224 ? -7.666 -2.961 40.769 1.00 59.97 224 ALA A CA 1
ATOM 1799 C C . ALA A 1 224 ? -6.763 -1.769 40.394 1.00 59.97 224 ALA A C 1
ATOM 1801 O O . ALA A 1 224 ? -5.738 -1.559 41.033 1.00 59.97 224 ALA A O 1
ATOM 1802 N N . GLY A 1 225 ? -7.172 -0.974 39.399 1.00 59.06 225 GLY A N 1
ATOM 1803 C CA . GLY A 1 225 ? -6.483 0.269 39.015 1.00 59.06 225 GLY A CA 1
ATOM 1804 C C . GLY A 1 225 ? -5.494 0.149 37.850 1.00 59.06 225 GLY A C 1
ATOM 1805 O O . GLY A 1 225 ? -4.808 1.120 37.551 1.00 59.06 225 GLY A O 1
ATOM 1806 N N . GLY A 1 226 ? -5.418 -1.008 37.186 1.00 64.12 226 GLY A N 1
ATOM 1807 C CA . GLY A 1 226 ? -4.615 -1.174 35.975 1.00 64.12 226 GLY A CA 1
ATOM 1808 C C . GLY A 1 226 ? -5.424 -1.080 34.685 1.00 64.12 226 GLY A C 1
ATOM 1809 O O . GLY A 1 226 ? -6.652 -1.208 34.684 1.00 64.12 226 GLY A O 1
ATOM 1810 N N . VAL A 1 227 ? -4.711 -0.874 33.584 1.00 65.50 227 VAL A N 1
ATOM 1811 C CA . VAL A 1 227 ? -5.222 -0.877 32.208 1.00 65.50 227 VAL A CA 1
ATOM 1812 C C . VAL A 1 227 ? -4.552 -2.000 31.422 1.00 65.50 227 VAL A C 1
ATOM 1814 O O . VAL A 1 227 ? -3.403 -2.337 31.690 1.00 65.50 227 VAL A O 1
ATOM 1817 N N . PHE A 1 228 ? -5.267 -2.599 30.471 1.00 68.31 228 PHE A N 1
ATOM 1818 C CA . PHE A 1 228 ? -4.667 -3.565 29.549 1.00 68.31 228 PHE A CA 1
ATOM 1819 C C . PHE A 1 228 ? -4.093 -2.818 28.347 1.00 68.31 228 PHE A C 1
ATOM 1821 O O . PHE A 1 228 ? -4.834 -2.093 27.681 1.00 68.31 228 PHE A O 1
ATOM 1828 N N . GLN A 1 229 ? -2.802 -2.990 28.083 1.00 66.69 229 GLN A N 1
ATOM 1829 C CA . GLN A 1 229 ? -2.081 -2.353 26.982 1.00 66.69 229 GLN A CA 1
ATOM 1830 C C . GLN A 1 229 ? -1.002 -3.313 26.479 1.00 66.69 229 GLN A C 1
ATOM 1832 O O . GLN A 1 229 ? -0.337 -3.956 27.282 1.00 66.69 229 GLN A O 1
ATOM 1837 N N . ASP A 1 230 ? -0.844 -3.431 25.164 1.00 62.56 230 ASP A N 1
ATOM 1838 C CA . ASP A 1 230 ? 0.294 -4.139 24.568 1.00 62.56 230 ASP A CA 1
ATOM 1839 C C . ASP A 1 230 ? 1.491 -3.174 24.547 1.00 62.56 230 ASP A C 1
ATOM 1841 O O . ASP A 1 230 ? 1.546 -2.271 23.709 1.00 62.56 230 ASP A O 1
ATOM 1845 N N . LEU A 1 231 ? 2.372 -3.274 25.550 1.00 64.06 231 LEU A N 1
ATOM 1846 C CA . LEU A 1 231 ? 3.472 -2.323 25.750 1.00 64.06 231 LEU A CA 1
ATOM 1847 C C . LEU A 1 231 ? 4.635 -2.556 24.784 1.00 64.06 231 LEU A C 1
ATOM 1849 O O . LEU A 1 231 ? 5.308 -1.603 24.395 1.00 64.06 231 LEU A O 1
ATOM 1853 N N . ASP A 1 232 ? 4.893 -3.808 24.420 1.00 57.31 232 ASP A N 1
ATOM 1854 C CA . ASP A 1 232 ? 6.035 -4.216 23.600 1.00 57.31 232 ASP A CA 1
ATOM 1855 C C . ASP A 1 232 ? 5.635 -4.611 22.168 1.00 57.31 232 ASP A C 1
ATOM 1857 O O . ASP A 1 232 ? 6.488 -5.011 21.370 1.00 57.31 232 ASP A O 1
ATOM 1861 N N . ARG A 1 233 ? 4.350 -4.451 21.824 1.00 54.50 233 ARG A N 1
ATOM 1862 C CA . ARG A 1 233 ? 3.747 -4.831 20.542 1.00 54.50 233 ARG A CA 1
ATOM 1863 C C . ARG A 1 233 ? 3.958 -6.309 20.231 1.00 54.50 233 ARG A C 1
ATOM 1865 O O . ARG A 1 233 ? 4.153 -6.660 19.068 1.00 54.50 233 ARG A O 1
ATOM 1872 N N . ASN A 1 234 ? 3.976 -7.183 21.239 1.00 54.09 234 ASN A N 1
ATOM 1873 C CA . ASN A 1 234 ? 4.172 -8.619 21.039 1.00 54.09 234 ASN A CA 1
ATOM 1874 C C . ASN A 1 234 ? 2.871 -9.378 20.717 1.00 54.09 234 ASN A C 1
ATOM 1876 O O . ASN A 1 234 ? 2.922 -10.595 20.506 1.00 54.09 234 ASN A O 1
ATOM 1880 N N . GLY A 1 235 ? 1.727 -8.684 20.672 1.00 52.75 235 GLY A N 1
ATOM 1881 C CA . GLY A 1 235 ? 0.414 -9.263 20.384 1.00 52.75 235 GLY A CA 1
ATOM 1882 C C . GLY A 1 235 ? -0.259 -9.907 21.601 1.00 52.75 235 GLY A C 1
ATOM 1883 O O . GLY A 1 235 ? -1.394 -10.383 21.509 1.00 52.75 235 GLY A O 1
ATOM 1884 N N . HIS A 1 236 ? 0.410 -9.917 22.753 1.00 58.84 236 HIS A N 1
ATOM 1885 C CA . HIS A 1 236 ? -0.163 -10.145 24.072 1.00 58.84 236 HIS A CA 1
ATOM 1886 C C . HIS A 1 236 ? -0.291 -8.815 24.806 1.00 58.84 236 HIS A C 1
ATOM 1888 O O . HIS A 1 236 ? 0.283 -7.805 24.430 1.00 58.84 236 HIS A O 1
ATOM 1894 N N . VAL A 1 237 ? -1.136 -8.791 25.831 1.00 64.25 237 VAL A N 1
ATOM 1895 C CA . VAL A 1 237 ? -1.449 -7.539 26.518 1.00 64.25 237 VAL A CA 1
ATOM 1896 C C . VAL A 1 237 ? -0.998 -7.589 27.943 1.00 64.25 237 VAL A C 1
ATOM 1898 O O . VAL A 1 237 ? -1.310 -8.532 28.667 1.00 64.25 237 VAL A O 1
ATOM 1901 N N . ASP A 1 238 ? -0.340 -6.531 28.360 1.00 72.94 238 ASP A N 1
ATOM 1902 C CA . ASP A 1 238 ? 0.164 -6.394 29.703 1.00 72.94 238 ASP A CA 1
ATOM 1903 C C . ASP A 1 238 ? -0.858 -5.650 30.552 1.00 72.94 238 ASP A C 1
ATOM 1905 O O . ASP A 1 238 ? -1.633 -4.813 30.080 1.00 72.94 238 ASP A O 1
ATOM 1909 N N . TYR A 1 239 ? -0.899 -5.985 31.835 1.00 74.69 239 TYR A N 1
ATOM 1910 C CA . TYR A 1 239 ? -1.727 -5.295 32.806 1.00 74.69 239 TYR A CA 1
ATOM 1911 C C . TYR A 1 239 ? -0.877 -4.228 33.472 1.00 74.69 239 TYR A C 1
ATOM 1913 O O . TYR A 1 239 ? -0.085 -4.514 34.369 1.00 74.69 239 TYR A O 1
ATOM 1921 N N . VAL A 1 240 ? -1.031 -2.996 33.011 1.00 72.94 240 VAL A N 1
ATOM 1922 C CA . VAL A 1 240 ? -0.225 -1.852 33.416 1.00 72.94 240 VAL A CA 1
ATOM 1923 C C . VAL A 1 240 ? -0.885 -1.171 34.602 1.00 72.94 240 VAL A C 1
ATOM 1925 O O . VAL A 1 240 ? -1.999 -0.659 34.496 1.00 72.94 240 VAL A O 1
ATOM 1928 N N . LEU A 1 241 ? -0.207 -1.157 35.747 1.00 72.69 241 LEU A N 1
ATOM 1929 C CA . LEU A 1 241 ? -0.668 -0.470 36.945 1.00 72.69 241 LEU A CA 1
ATOM 1930 C C . LEU A 1 241 ? -0.268 1.000 36.921 1.00 72.69 241 LEU A C 1
ATOM 1932 O O . LEU A 1 241 ? 0.902 1.352 36.746 1.00 72.69 241 LEU A O 1
ATOM 1936 N N . ARG A 1 242 ? -1.259 1.844 37.194 1.00 71.50 242 ARG A N 1
ATOM 1937 C CA . ARG A 1 242 ? -1.087 3.269 37.455 1.00 71.50 242 ARG A CA 1
ATOM 1938 C C . ARG A 1 242 ? -1.634 3.577 38.842 1.00 71.50 242 ARG A C 1
ATOM 1940 O O . ARG A 1 242 ? -2.568 2.921 39.306 1.00 71.50 242 ARG A O 1
ATOM 1947 N N . ASP A 1 243 ? -1.034 4.537 39.529 1.00 66.06 243 ASP A N 1
ATOM 1948 C CA . ASP A 1 243 ? -1.592 5.015 40.792 1.00 66.06 243 ASP A CA 1
ATOM 1949 C C . ASP A 1 243 ? -2.787 5.957 40.558 1.00 66.06 243 ASP A C 1
ATOM 1951 O O . ASP A 1 243 ? -3.172 6.265 39.429 1.00 66.06 243 ASP A O 1
ATOM 1955 N N . SER A 1 244 ? -3.391 6.443 41.644 1.00 60.94 244 SER A N 1
ATOM 1956 C CA . SER A 1 244 ? -4.520 7.383 41.582 1.00 60.94 244 SER A CA 1
ATOM 1957 C C . SER A 1 244 ? -4.198 8.734 40.927 1.00 60.94 244 SER A C 1
ATOM 1959 O O . SER A 1 244 ? -5.117 9.511 40.690 1.00 60.94 244 SER A O 1
ATOM 1961 N N . GLN A 1 245 ? -2.919 9.039 40.693 1.00 57.62 245 GLN A N 1
ATOM 1962 C CA . GLN A 1 245 ? -2.439 10.245 40.015 1.00 57.62 245 GLN A CA 1
ATOM 1963 C C . GLN A 1 245 ? -2.035 9.954 38.554 1.00 57.62 245 GLN A C 1
ATOM 1965 O O . GLN A 1 245 ? -1.572 10.848 37.852 1.00 57.62 245 GLN A O 1
ATOM 1970 N N . GLY A 1 246 ? -2.226 8.719 38.073 1.00 56.72 246 GLY A N 1
ATOM 1971 C CA . GLY A 1 246 ? -1.908 8.303 36.705 1.00 56.72 246 GLY A CA 1
ATOM 1972 C C . GLY A 1 246 ? -0.444 7.914 36.481 1.00 56.72 246 GLY A C 1
ATOM 1973 O O . GLY A 1 246 ? -0.076 7.589 35.348 1.00 56.72 246 GLY A O 1
ATOM 1974 N N . VAL A 1 247 ? 0.386 7.899 37.530 1.00 64.06 247 VAL A N 1
ATOM 1975 C CA . VAL A 1 247 ? 1.815 7.577 37.433 1.00 64.06 247 VAL A CA 1
ATOM 1976 C C . VAL A 1 247 ? 1.992 6.077 37.219 1.00 64.06 247 VAL A C 1
ATOM 1978 O O . VAL A 1 247 ? 1.464 5.269 37.989 1.00 64.06 247 VAL A O 1
ATOM 1981 N N . LEU A 1 248 ? 2.753 5.713 36.183 1.00 69.75 248 LEU A N 1
ATOM 1982 C CA . LEU A 1 248 ? 3.131 4.334 35.865 1.00 69.75 248 LEU A CA 1
ATOM 1983 C C . LEU A 1 248 ? 3.895 3.708 37.037 1.00 69.75 248 LEU A C 1
ATOM 1985 O O . LEU A 1 248 ? 4.972 4.168 37.401 1.00 69.75 248 LEU A O 1
ATOM 1989 N N . GLN A 1 249 ? 3.333 2.652 37.622 1.00 74.94 249 GLN A N 1
ATOM 1990 C CA . GLN A 1 249 ? 3.950 1.923 38.735 1.00 74.94 249 GLN A CA 1
ATOM 1991 C C . GLN A 1 249 ? 4.720 0.699 38.234 1.00 74.94 249 GLN A C 1
ATOM 1993 O O . GLN A 1 249 ? 5.798 0.373 38.727 1.00 74.94 249 GLN A O 1
ATOM 1998 N N . GLY A 1 250 ? 4.150 0.003 37.254 1.00 73.31 250 GLY A N 1
ATOM 1999 C CA . GLY A 1 250 ? 4.686 -1.241 36.723 1.00 73.31 250 GLY A CA 1
ATOM 2000 C C . GLY A 1 250 ? 3.639 -2.001 35.924 1.00 73.31 250 GLY A C 1
ATOM 2001 O O . GLY A 1 250 ? 2.561 -1.477 35.645 1.00 73.31 250 GLY A O 1
ATOM 2002 N N . TYR A 1 251 ? 3.941 -3.239 35.571 1.00 77.56 251 TYR A N 1
ATOM 2003 C CA . TYR A 1 251 ? 3.104 -4.070 34.720 1.00 77.56 251 TYR A CA 1
ATOM 2004 C C . TYR A 1 251 ? 3.152 -5.543 35.144 1.00 77.56 251 TYR A C 1
ATOM 2006 O O . TYR A 1 251 ? 4.057 -5.987 35.856 1.00 77.56 251 TYR A O 1
ATOM 2014 N N . PHE A 1 252 ? 2.138 -6.294 34.726 1.00 79.31 252 PHE A N 1
ATOM 2015 C CA . PHE A 1 252 ? 2.140 -7.753 34.697 1.00 79.31 252 PHE A CA 1
ATOM 2016 C C . PHE A 1 252 ? 2.088 -8.160 33.238 1.00 79.31 252 PHE A C 1
ATOM 2018 O O . PHE A 1 252 ? 1.143 -7.794 32.543 1.00 79.31 252 PHE A O 1
ATOM 2025 N N . GLU A 1 253 ? 3.064 -8.931 32.790 1.00 74.50 253 GLU A N 1
ATOM 2026 C CA . GLU A 1 253 ? 3.059 -9.455 31.432 1.00 74.50 253 GLU A CA 1
ATOM 2027 C C . GLU A 1 253 ? 2.066 -10.602 31.332 1.00 74.50 253 GLU A C 1
ATOM 2029 O O . GLU A 1 253 ? 2.033 -11.491 32.198 1.00 74.50 253 GLU A O 1
ATOM 2034 N N . ARG A 1 254 ? 1.263 -10.617 30.270 1.00 71.44 254 ARG A N 1
ATOM 2035 C CA . ARG A 1 254 ? 0.442 -11.790 29.966 1.00 71.44 254 ARG A CA 1
ATOM 2036 C C . ARG A 1 254 ? 1.273 -12.774 29.167 1.00 71.44 254 ARG A C 1
ATOM 2038 O O . ARG A 1 254 ? 1.587 -12.561 28.005 1.00 71.44 254 ARG A O 1
ATOM 2045 N N . GLY A 1 255 ? 1.577 -13.900 29.794 1.00 61.78 255 GLY A N 1
ATOM 2046 C CA . GLY A 1 255 ? 2.152 -15.045 29.112 1.00 61.78 255 GLY A CA 1
ATOM 2047 C C . GLY A 1 255 ? 1.124 -15.762 28.237 1.00 61.78 255 GLY A C 1
ATOM 2048 O O . GLY A 1 255 ? -0.083 -15.737 28.485 1.00 61.78 255 GLY A O 1
ATOM 2049 N N . ASP A 1 256 ? 1.626 -16.499 27.253 1.00 54.59 256 ASP A N 1
ATOM 2050 C CA . ASP A 1 256 ? 0.822 -17.096 26.178 1.00 54.59 256 ASP A CA 1
ATOM 2051 C C . ASP A 1 256 ? -0.188 -18.194 26.621 1.00 54.59 256 ASP A C 1
ATOM 2053 O O . ASP A 1 256 ? -0.945 -18.708 25.803 1.00 54.59 256 ASP A O 1
ATOM 2057 N N . THR A 1 257 ? -0.225 -18.570 27.907 1.00 53.91 257 THR A N 1
ATOM 2058 C CA . THR A 1 257 ? -1.173 -19.546 28.495 1.00 53.91 257 THR A CA 1
ATOM 2059 C C . THR A 1 257 ? -2.276 -18.895 29.332 1.00 53.91 257 THR A C 1
ATOM 2061 O O . THR A 1 257 ? -2.835 -19.537 30.221 1.00 53.91 257 THR A O 1
ATOM 2064 N N . ASP A 1 258 ? -2.567 -17.614 29.087 1.00 58.28 258 ASP A N 1
ATOM 2065 C CA . ASP A 1 258 ? -3.496 -16.814 29.903 1.00 58.28 258 ASP A CA 1
ATOM 2066 C C . ASP A 1 258 ? -3.012 -16.649 31.363 1.00 58.28 258 ASP A C 1
ATOM 2068 O O . ASP A 1 258 ? -3.771 -16.315 32.270 1.00 58.28 258 ASP A O 1
ATOM 2072 N N . THR A 1 259 ? -1.718 -16.893 31.590 1.00 62.44 259 THR A N 1
ATOM 2073 C CA . THR A 1 259 ? -1.025 -16.768 32.875 1.00 62.44 259 THR A CA 1
ATOM 2074 C C . THR A 1 259 ? -0.319 -15.427 32.952 1.00 62.44 259 THR A C 1
ATOM 2076 O O . THR A 1 259 ? 0.261 -14.990 31.966 1.00 62.44 259 THR A O 1
ATOM 2079 N N . TRP A 1 260 ? -0.285 -14.820 34.129 1.00 71.62 260 TRP A N 1
ATOM 2080 C CA . TRP A 1 260 ? 0.323 -13.507 34.332 1.00 71.62 260 TRP A CA 1
ATOM 2081 C C . TRP A 1 260 ? 1.682 -13.635 35.016 1.00 71.62 260 TRP A C 1
ATOM 2083 O O . TRP A 1 260 ? 1.849 -14.490 35.891 1.00 71.62 260 TRP A O 1
ATOM 2093 N N . SER A 1 261 ? 2.648 -12.806 34.617 1.00 75.56 261 SER A N 1
ATOM 2094 C CA . SER A 1 261 ? 3.931 -12.696 35.309 1.00 75.56 261 SER A CA 1
ATOM 2095 C C . SER A 1 261 ? 3.743 -12.124 36.720 1.00 75.56 261 SER A C 1
ATOM 2097 O O . SER A 1 261 ? 2.653 -11.700 37.108 1.00 75.56 261 SER A O 1
ATOM 2099 N N . SER A 1 262 ? 4.803 -12.133 37.526 1.00 79.44 262 SER A N 1
ATOM 2100 C CA . SER A 1 262 ? 4.828 -11.334 38.754 1.00 79.44 262 SER A CA 1
ATOM 2101 C C . SER A 1 262 ? 4.955 -9.848 38.405 1.00 79.44 262 SER A C 1
ATOM 2103 O O . SER A 1 262 ? 5.541 -9.500 37.383 1.00 79.44 262 SER A O 1
ATOM 2105 N N . PHE A 1 263 ? 4.456 -8.973 39.282 1.00 81.44 263 PHE A N 1
ATOM 2106 C CA . PHE A 1 263 ? 4.579 -7.523 39.113 1.00 81.44 263 PHE A CA 1
ATOM 2107 C C . PHE A 1 263 ? 6.030 -7.101 38.833 1.00 81.44 263 PHE A C 1
ATOM 2109 O O . PHE A 1 263 ? 6.929 -7.443 39.606 1.00 81.44 263 PHE A O 1
ATOM 2116 N N . SER A 1 264 ? 6.228 -6.334 37.762 1.00 79.00 264 SER A N 1
ATOM 2117 C CA . SER A 1 264 ? 7.518 -5.773 37.354 1.00 79.00 264 SER A CA 1
ATOM 2118 C C . SER A 1 264 ? 7.424 -4.252 37.278 1.00 79.00 264 SER A C 1
ATOM 2120 O O . SER A 1 264 ? 6.452 -3.710 36.761 1.00 79.00 264 SER A O 1
ATOM 2122 N N . THR A 1 265 ? 8.420 -3.545 37.810 1.00 79.44 265 THR A N 1
ATOM 2123 C CA . THR A 1 265 ? 8.506 -2.079 37.715 1.00 79.44 265 THR A CA 1
ATOM 2124 C C . THR A 1 265 ? 9.156 -1.659 36.400 1.00 79.44 265 THR A C 1
ATOM 2126 O O . THR A 1 265 ? 10.031 -2.361 35.891 1.00 79.44 265 THR A O 1
ATOM 2129 N N . PHE A 1 266 ? 8.794 -0.488 35.876 1.00 65.94 266 PHE A N 1
ATOM 2130 C CA . PHE A 1 266 ? 9.497 0.081 34.724 1.00 65.94 266 PHE A CA 1
ATOM 2131 C C . PHE A 1 266 ? 10.948 0.444 35.099 1.00 65.94 266 PHE A C 1
ATOM 2133 O O . PHE A 1 266 ? 11.154 1.005 36.178 1.00 65.94 266 PHE A O 1
ATOM 2140 N N . PRO A 1 267 ? 11.953 0.134 34.251 1.00 60.78 267 PRO A N 1
ATOM 2141 C CA . PRO A 1 267 ? 13.359 0.443 34.538 1.00 60.78 267 PRO A CA 1
ATOM 2142 C C . PRO A 1 267 ? 13.609 1.944 34.705 1.00 60.78 267 PRO A C 1
ATOM 2144 O O . PRO A 1 267 ? 14.399 2.351 35.553 1.00 60.78 267 PRO A O 1
ATOM 2147 N N . GLU A 1 268 ? 12.896 2.748 33.917 1.00 56.81 268 GLU A N 1
ATOM 2148 C CA . GLU A 1 268 ? 12.851 4.201 34.001 1.00 56.81 268 GLU A CA 1
ATOM 2149 C C . GLU A 1 268 ? 11.413 4.660 33.740 1.00 56.81 268 GLU A C 1
ATOM 2151 O O . GLU A 1 268 ? 10.744 4.175 32.827 1.00 56.81 268 GLU A O 1
ATOM 2156 N N . THR A 1 269 ? 10.932 5.603 34.543 1.00 55.50 269 THR A N 1
ATOM 2157 C CA . THR A 1 269 ? 9.694 6.345 34.286 1.00 55.50 269 THR A CA 1
ATOM 2158 C C . THR A 1 269 ? 10.058 7.818 34.149 1.00 55.50 269 THR A C 1
ATOM 2160 O O . THR A 1 269 ? 10.833 8.301 34.982 1.00 55.50 269 THR A O 1
ATOM 2163 N N . PRO A 1 270 ? 9.513 8.563 33.171 1.00 52.94 270 PRO A N 1
ATOM 2164 C CA . PRO A 1 270 ? 9.667 10.013 33.134 1.00 52.94 270 PRO A CA 1
ATOM 2165 C C . PRO A 1 270 ? 9.264 10.614 34.491 1.00 52.94 270 PRO A C 1
ATOM 2167 O O . PRO A 1 270 ? 8.143 10.414 34.961 1.00 52.94 270 PRO A O 1
ATOM 2170 N N . ASN A 1 271 ? 10.206 11.272 35.168 1.00 42.09 271 ASN A N 1
ATOM 2171 C CA . ASN A 1 271 ? 10.019 11.732 36.544 1.00 42.09 271 ASN A CA 1
ATOM 2172 C C . ASN A 1 271 ? 8.937 12.820 36.634 1.00 42.09 271 ASN A C 1
ATOM 2174 O O . ASN A 1 271 ? 9.130 13.914 36.118 1.00 42.09 271 ASN A O 1
ATOM 2178 N N . GLY A 1 272 ? 7.877 12.558 37.404 1.00 48.84 272 GLY A N 1
ATOM 2179 C CA . GLY A 1 272 ? 7.095 13.599 38.083 1.00 48.84 272 GLY A CA 1
ATOM 2180 C C . GLY A 1 272 ? 5.861 14.157 37.373 1.00 48.84 272 GLY A C 1
ATOM 2181 O O . GLY A 1 272 ? 5.104 14.869 38.029 1.00 48.84 272 GLY A O 1
ATOM 2182 N N . ASP A 1 273 ? 5.605 13.814 36.112 1.00 46.16 273 ASP A N 1
ATOM 2183 C CA . ASP A 1 273 ? 4.419 14.316 35.413 1.00 46.16 273 ASP A CA 1
ATOM 2184 C C . ASP A 1 273 ? 3.215 13.376 35.581 1.00 46.16 273 ASP A C 1
ATOM 2186 O O . ASP A 1 273 ? 3.322 12.147 35.572 1.00 46.16 273 ASP A O 1
ATOM 2190 N N . THR A 1 274 ? 2.039 13.967 35.782 1.00 48.66 274 THR A N 1
ATOM 2191 C CA . THR A 1 274 ? 0.760 13.251 35.820 1.00 48.66 274 THR A CA 1
ATOM 2192 C C . THR A 1 274 ? 0.288 13.061 34.378 1.00 48.66 274 THR A C 1
ATOM 2194 O O . THR A 1 274 ? -0.334 13.933 33.783 1.00 48.66 274 THR A O 1
ATOM 2197 N N . TRP A 1 275 ? 0.633 11.920 33.777 1.00 51.97 275 TRP A N 1
ATOM 2198 C CA . TRP A 1 275 ? 0.368 11.588 32.365 1.00 51.97 275 TRP A CA 1
ATOM 2199 C C . TRP A 1 275 ? -1.098 11.192 32.111 1.00 51.97 275 TRP A C 1
ATOM 2201 O O . TRP A 1 275 ? -1.381 10.127 31.565 1.00 51.97 275 TRP A O 1
ATOM 2211 N N . LEU A 1 276 ? -2.050 12.010 32.565 1.00 49.50 276 LEU A N 1
ATOM 2212 C CA . LEU A 1 276 ? -3.484 11.743 32.400 1.00 49.50 276 LEU A CA 1
ATOM 2213 C C . LEU A 1 276 ? -3.956 11.969 30.955 1.00 49.50 276 LEU A C 1
ATOM 2215 O O . LEU A 1 276 ? -4.936 11.348 30.549 1.00 49.50 276 LEU A O 1
ATOM 2219 N N . ASP A 1 277 ? -3.229 12.790 30.186 1.00 54.41 277 ASP A N 1
ATOM 2220 C CA . ASP A 1 277 ? -3.567 13.178 28.815 1.00 54.41 277 ASP A CA 1
ATOM 2221 C C . ASP A 1 277 ? -2.398 12.984 27.849 1.00 54.41 277 ASP A C 1
ATOM 2223 O O . ASP A 1 277 ? -1.687 13.921 27.479 1.00 54.41 277 ASP A O 1
ATOM 2227 N N . THR A 1 278 ? -2.207 11.738 27.426 1.00 56.88 278 THR A N 1
ATOM 2228 C CA . THR A 1 278 ? -1.192 11.371 26.439 1.00 56.88 278 THR A CA 1
ATOM 2229 C C . THR A 1 278 ? -1.813 10.793 25.180 1.00 56.88 278 THR A C 1
ATOM 2231 O O . THR A 1 278 ? -2.743 9.990 25.255 1.00 56.88 278 THR A O 1
ATOM 2234 N N . LEU A 1 279 ? -1.263 11.154 24.025 1.00 63.25 279 LEU A N 1
ATOM 2235 C CA . LEU A 1 279 ? -1.489 10.447 22.768 1.00 63.25 279 LEU A CA 1
ATOM 2236 C C . LEU A 1 279 ? -0.236 9.640 22.438 1.00 63.25 279 LEU A C 1
ATOM 2238 O O . LEU A 1 279 ? 0.867 10.170 22.500 1.00 63.25 279 LEU A O 1
ATOM 2242 N N . GLU A 1 280 ? -0.409 8.371 22.094 1.00 65.81 280 GLU A N 1
ATOM 2243 C CA . GLU A 1 280 ? 0.681 7.499 21.656 1.00 65.81 280 GLU A CA 1
ATOM 2244 C C . GLU A 1 280 ? 0.624 7.377 20.132 1.00 65.81 280 GLU A C 1
ATOM 2246 O O . GLU A 1 280 ? -0.368 6.896 19.583 1.00 65.81 280 GLU A O 1
ATOM 2251 N N . LEU A 1 281 ? 1.657 7.853 19.440 1.00 68.94 281 LEU A N 1
ATOM 2252 C CA . LEU A 1 281 ? 1.761 7.802 17.983 1.00 68.94 281 LEU A CA 1
ATOM 2253 C C . LEU A 1 281 ? 3.227 7.762 17.550 1.00 68.94 281 LEU A C 1
ATOM 2255 O O . LEU A 1 281 ? 4.065 8.392 18.177 1.00 68.94 281 LEU A O 1
ATOM 2259 N N . ASP A 1 282 ? 3.541 7.048 16.472 1.00 62.00 282 ASP A N 1
ATOM 2260 C CA . ASP A 1 282 ? 4.897 7.042 15.908 1.00 62.00 282 ASP A CA 1
ATOM 2261 C C . ASP A 1 282 ? 5.166 8.369 15.173 1.00 62.00 282 ASP A C 1
ATOM 2263 O O . ASP A 1 282 ? 4.642 8.620 14.080 1.00 62.00 282 ASP A O 1
ATOM 2267 N N . LEU A 1 283 ? 5.944 9.252 15.803 1.00 66.75 283 LEU A N 1
ATOM 2268 C CA . LEU A 1 283 ? 6.337 10.554 15.264 1.00 66.75 283 LEU A CA 1
ATOM 2269 C C . LEU A 1 283 ? 7.691 10.498 14.559 1.00 66.75 283 LEU A C 1
ATOM 2271 O O . LEU A 1 283 ? 7.976 11.357 13.715 1.00 66.75 283 LEU A O 1
ATOM 2275 N N . THR A 1 284 ? 8.551 9.550 14.923 1.00 60.31 284 THR A N 1
ATOM 2276 C CA . THR A 1 284 ? 9.913 9.440 14.385 1.00 60.31 284 THR A CA 1
ATOM 2277 C C . THR A 1 284 ? 10.008 8.542 13.153 1.00 60.31 284 THR A C 1
ATOM 2279 O O . THR A 1 284 ? 10.976 8.662 12.399 1.00 60.31 284 THR A O 1
ATOM 2282 N N . GLY A 1 285 ? 8.983 7.732 12.891 1.00 59.53 285 GLY A N 1
ATOM 2283 C CA . GLY A 1 285 ? 8.933 6.752 11.811 1.00 59.53 285 GLY A CA 1
ATOM 2284 C C . GLY A 1 285 ? 9.805 5.524 12.077 1.00 59.53 285 GLY A C 1
ATOM 2285 O O . GLY A 1 285 ? 10.255 4.893 11.119 1.00 59.53 285 GLY A O 1
ATOM 2286 N N . ASP A 1 286 ? 10.117 5.224 13.339 1.00 61.72 286 ASP A N 1
ATOM 2287 C CA . ASP A 1 286 ? 10.948 4.081 13.735 1.00 61.72 286 ASP A CA 1
ATOM 2288 C C . ASP A 1 286 ? 10.132 2.813 14.045 1.00 61.72 286 ASP A C 1
ATOM 2290 O O . ASP A 1 286 ? 10.704 1.748 14.294 1.00 61.72 286 ASP A O 1
ATOM 2294 N N . GLY A 1 287 ? 8.803 2.903 13.964 1.00 53.28 287 GLY A N 1
ATOM 2295 C CA . GLY A 1 287 ? 7.878 1.816 14.247 1.00 53.28 287 GLY A CA 1
ATOM 2296 C C . GLY A 1 287 ? 7.541 1.649 15.730 1.00 53.28 287 GLY A C 1
ATOM 2297 O O . GLY A 1 287 ? 6.820 0.703 16.064 1.00 53.28 287 GLY A O 1
ATOM 2298 N N . LEU A 1 288 ? 8.014 2.531 16.616 1.00 55.81 288 LEU A N 1
ATOM 2299 C CA . LEU A 1 288 ? 7.657 2.586 18.035 1.00 55.81 288 LEU A CA 1
ATOM 2300 C C . LEU A 1 288 ? 6.667 3.731 18.295 1.00 55.81 288 LEU A C 1
ATOM 2302 O O . LEU A 1 288 ? 6.574 4.688 17.535 1.00 55.81 288 LEU A O 1
ATOM 2306 N N . ALA A 1 289 ? 5.858 3.617 19.350 1.00 57.81 289 ALA A N 1
ATOM 2307 C CA . ALA A 1 289 ? 4.966 4.708 19.739 1.00 57.81 289 ALA A CA 1
ATOM 2308 C C . ALA A 1 289 ? 5.744 5.775 20.522 1.00 57.81 289 ALA A C 1
ATOM 2310 O O . ALA A 1 289 ? 6.349 5.463 21.547 1.00 57.81 289 ALA A O 1
ATOM 2311 N N . ASP A 1 290 ? 5.670 7.031 20.084 1.00 60.53 290 ASP A N 1
ATOM 2312 C CA . ASP A 1 290 ? 6.101 8.185 20.866 1.00 60.53 290 ASP A CA 1
ATOM 2313 C C . ASP A 1 290 ? 4.936 8.702 21.725 1.00 60.53 290 ASP A C 1
ATOM 2315 O O . ASP A 1 290 ? 3.788 8.775 21.276 1.00 60.53 290 ASP A O 1
ATOM 2319 N N . THR A 1 291 ? 5.228 9.110 22.962 1.00 60.12 291 THR A N 1
ATOM 2320 C CA . THR A 1 291 ? 4.228 9.686 23.871 1.00 60.12 291 THR A CA 1
ATOM 2321 C C . THR A 1 291 ? 4.179 11.203 23.720 1.00 60.12 291 THR A C 1
ATOM 2323 O O . THR A 1 291 ? 5.120 11.915 24.073 1.00 60.12 291 THR A O 1
ATOM 2326 N N . LEU A 1 292 ? 3.049 11.719 23.248 1.00 62.88 292 LEU A N 1
ATOM 2327 C CA . LEU A 1 292 ? 2.756 13.142 23.179 1.00 62.88 292 LEU A CA 1
ATOM 2328 C C . LEU A 1 292 ? 1.930 13.564 24.391 1.00 62.88 292 LEU A C 1
ATOM 2330 O O . LEU A 1 292 ? 0.794 13.127 24.560 1.00 62.88 292 LEU A O 1
ATOM 2334 N N . CYS A 1 293 ? 2.499 14.435 25.219 1.00 53.88 293 CYS A N 1
ATOM 2335 C CA . CYS A 1 293 ? 1.817 15.001 26.375 1.00 53.88 293 CYS A CA 1
ATOM 2336 C C . CYS A 1 293 ? 0.972 16.211 25.970 1.00 53.88 293 CYS A C 1
ATOM 2338 O O . CYS A 1 293 ? 1.490 17.160 25.375 1.00 53.88 293 CYS A O 1
ATOM 2340 N N . ILE A 1 294 ? -0.312 16.201 26.316 1.00 56.00 294 ILE A N 1
ATOM 2341 C CA . ILE A 1 294 ? -1.176 17.372 26.184 1.00 56.00 294 ILE A CA 1
ATOM 2342 C C . ILE A 1 294 ? -0.974 18.206 27.452 1.00 56.00 294 ILE A C 1
ATOM 2344 O O . ILE A 1 294 ? -1.514 17.884 28.506 1.00 56.00 294 ILE A O 1
ATOM 2348 N N . ALA A 1 295 ? -0.154 19.256 27.369 1.00 46.12 295 ALA A N 1
ATOM 2349 C CA . ALA A 1 295 ? -0.028 20.205 28.470 1.00 46.12 295 ALA A CA 1
ATOM 2350 C C . ALA A 1 295 ? -1.348 20.974 28.631 1.00 46.12 295 ALA A C 1
ATOM 2352 O O . ALA A 1 295 ? -1.884 21.499 27.651 1.00 46.12 295 ALA A O 1
ATOM 2353 N N . ASP A 1 296 ? -1.857 21.032 29.861 1.00 45.00 296 ASP A N 1
ATOM 2354 C CA . ASP A 1 296 ? -3.114 21.693 30.223 1.00 45.00 296 ASP A CA 1
ATOM 2355 C C . ASP A 1 296 ? -2.921 23.214 30.311 1.00 45.00 296 ASP A C 1
ATOM 2357 O O . ASP A 1 296 ? -3.123 23.842 31.346 1.00 45.00 296 ASP A O 1
ATOM 2361 N N . ASP A 1 297 ? -2.495 23.818 29.204 1.00 39.50 297 ASP A N 1
ATOM 2362 C CA . ASP A 1 297 ? -2.384 25.259 29.088 1.00 39.50 297 ASP A CA 1
ATOM 2363 C C . ASP A 1 297 ? -3.415 25.734 28.068 1.00 39.50 297 ASP A C 1
ATOM 2365 O O . ASP A 1 297 ? -3.396 25.384 26.889 1.00 39.50 297 ASP A O 1
ATOM 2369 N N . SER A 1 298 ? -4.296 26.619 28.528 1.00 38.12 298 SER A N 1
ATOM 2370 C CA . SER A 1 298 ? -5.223 27.466 27.753 1.00 38.12 298 SER A CA 1
ATOM 2371 C C . SER A 1 298 ? -4.558 28.353 26.669 1.00 38.12 298 SER A C 1
ATOM 2373 O O . SER A 1 298 ? -5.125 29.344 26.209 1.00 38.12 298 SER A O 1
ATOM 2375 N N . GLN A 1 299 ? -3.354 27.993 26.236 1.00 38.44 299 GLN A N 1
ATOM 2376 C CA . GLN A 1 299 ? -2.564 28.525 25.141 1.00 38.44 299 GLN A CA 1
ATOM 2377 C C . GLN A 1 299 ? -2.011 27.307 24.395 1.00 38.44 299 GLN A C 1
ATOM 2379 O O . GLN A 1 299 ? -0.960 26.782 24.751 1.00 38.44 299 GLN A O 1
ATOM 2384 N N . GLY A 1 300 ? -2.763 26.817 23.403 1.00 38.12 300 GLY A N 1
ATOM 2385 C CA . GLY A 1 300 ? -2.418 25.607 22.662 1.00 38.12 300 GLY A CA 1
ATOM 2386 C C . GLY A 1 300 ? -0.948 25.592 22.249 1.00 38.12 300 GLY A C 1
ATOM 2387 O O . GLY A 1 300 ? -0.463 26.541 21.629 1.00 38.12 300 GLY A O 1
ATOM 2388 N N . LEU A 1 301 ? -0.244 24.513 22.597 1.00 36.69 301 LEU A N 1
ATOM 2389 C CA . LEU A 1 301 ? 1.085 24.227 22.073 1.00 36.69 301 LEU A CA 1
ATOM 2390 C C . LEU A 1 301 ? 0.985 24.211 20.547 1.00 36.69 301 LEU A C 1
ATOM 2392 O O . LEU A 1 301 ? 0.477 23.268 19.942 1.00 36.69 301 LEU A O 1
ATOM 2396 N N . ALA A 1 302 ? 1.433 25.305 19.937 1.00 34.19 302 ALA A N 1
ATOM 2397 C CA . ALA A 1 302 ? 1.468 25.501 18.502 1.00 34.19 302 ALA A CA 1
ATOM 2398 C C . ALA A 1 302 ? 2.582 24.639 17.896 1.00 34.19 302 ALA A C 1
ATOM 2400 O O . ALA A 1 302 ? 3.607 25.143 17.441 1.00 34.19 302 ALA A O 1
ATOM 2401 N N . TRP A 1 303 ? 2.370 23.326 17.861 1.00 39.34 303 TRP A N 1
ATOM 2402 C CA . TRP A 1 303 ? 2.884 22.555 16.742 1.00 39.34 303 TRP A CA 1
ATOM 2403 C C . TRP A 1 303 ? 2.118 23.033 15.513 1.00 39.34 303 TRP A C 1
ATOM 2405 O O . TRP A 1 303 ? 0.901 23.232 15.563 1.00 39.34 303 TRP A O 1
ATOM 2415 N N . GLN A 1 304 ? 2.844 23.340 14.437 1.00 37.38 304 GLN A N 1
ATOM 2416 C CA . GLN A 1 304 ? 2.215 23.672 13.163 1.00 37.38 304 GLN A CA 1
ATOM 2417 C C . GLN A 1 304 ? 1.154 22.603 12.885 1.00 37.38 304 GLN A C 1
ATOM 2419 O O . GLN A 1 304 ? 1.465 21.421 12.951 1.00 37.38 304 GLN A O 1
ATOM 2424 N N . ARG A 1 305 ? -0.091 23.070 12.718 1.00 42.31 305 ARG A N 1
ATOM 2425 C CA . ARG A 1 305 ? -1.345 22.309 12.590 1.00 42.31 305 ARG A CA 1
ATOM 2426 C C . ARG A 1 305 ? -1.160 20.839 12.155 1.00 42.31 305 ARG A C 1
ATOM 2428 O O . ARG A 1 305 ? -0.462 20.612 11.170 1.00 42.31 305 ARG A O 1
ATOM 2435 N N . PRO A 1 306 ? -1.892 19.882 12.760 1.00 50.03 306 PRO A N 1
ATOM 2436 C CA . PRO A 1 306 ? -3.151 20.088 13.493 1.00 50.03 306 PRO A CA 1
ATOM 2437 C C . PRO A 1 306 ? -2.994 20.429 14.987 1.00 50.03 306 PRO A C 1
ATOM 2439 O O . PRO A 1 306 ? -2.114 19.926 15.675 1.00 50.03 306 PRO A O 1
ATOM 2442 N N . LEU A 1 307 ? -3.867 21.319 15.477 1.00 59.44 307 LEU A N 1
ATOM 2443 C CA . LEU A 1 307 ? -3.981 21.663 16.899 1.00 59.44 307 LEU A CA 1
ATOM 2444 C C . LEU A 1 307 ? -4.700 20.499 17.598 1.00 59.44 307 LEU A C 1
ATOM 2446 O O . LEU A 1 307 ? -5.791 20.132 17.166 1.00 59.44 307 LEU A O 1
ATOM 2450 N N . ILE A 1 308 ? -4.120 19.922 18.649 1.00 67.06 308 ILE A N 1
ATOM 2451 C CA . ILE A 1 308 ? -4.793 18.879 19.438 1.00 67.06 308 ILE A CA 1
ATOM 2452 C C . ILE A 1 308 ? -6.008 19.509 20.126 1.00 67.06 308 ILE A C 1
ATOM 2454 O O . ILE A 1 308 ? -5.872 20.495 20.852 1.00 67.06 308 ILE A O 1
ATOM 2458 N N . ALA A 1 309 ? -7.194 18.957 19.885 1.00 67.81 309 ALA A N 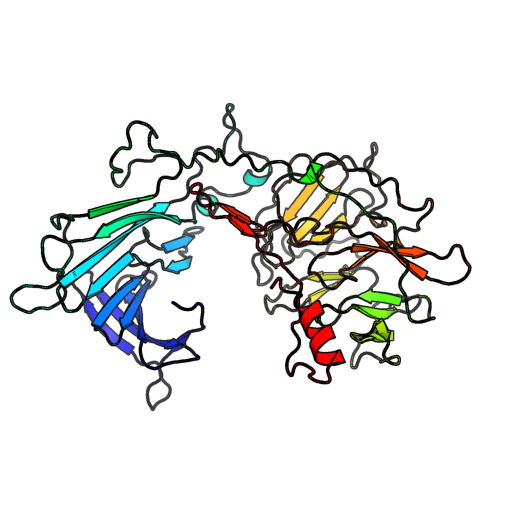1
ATOM 2459 C CA . ALA A 1 309 ? -8.445 19.425 20.460 1.00 67.81 309 ALA A CA 1
ATOM 2460 C C . ALA A 1 309 ? -8.876 18.518 21.616 1.00 67.81 309 ALA A C 1
ATOM 2462 O O . ALA A 1 309 ? -8.873 17.292 21.501 1.00 67.81 309 ALA A O 1
ATOM 2463 N N . LYS A 1 310 ? -9.292 19.126 22.728 1.00 73.75 310 LYS A N 1
ATOM 2464 C CA . LYS A 1 310 ? -9.926 18.428 23.849 1.00 73.75 310 LYS A CA 1
ATOM 2465 C C . LYS A 1 310 ? -10.973 19.334 24.491 1.00 73.75 310 LYS A C 1
ATOM 2467 O O . LYS A 1 310 ? -10.683 20.119 25.388 1.00 73.75 310 LYS A O 1
ATOM 2472 N N . THR A 1 311 ? -12.197 19.259 23.989 1.00 77.12 311 THR A N 1
ATOM 2473 C CA . THR A 1 311 ? -13.358 19.994 24.499 1.00 77.12 311 THR A CA 1
ATOM 2474 C C . THR A 1 311 ? -14.505 19.024 24.783 1.00 77.12 311 THR A C 1
ATOM 2476 O O . THR A 1 311 ? -14.370 17.810 24.648 1.00 77.12 311 THR A O 1
ATOM 2479 N N . THR A 1 312 ? -15.653 19.545 25.215 1.00 75.75 312 THR A N 1
ATOM 2480 C CA . THR A 1 312 ? -16.874 18.745 25.388 1.00 75.75 312 THR A CA 1
ATOM 2481 C C . THR A 1 312 ? -17.567 18.387 24.070 1.00 75.75 312 THR A C 1
ATOM 2483 O O . THR A 1 312 ? -18.457 17.540 24.083 1.00 75.75 312 THR A O 1
ATOM 2486 N N . GLU A 1 313 ? -17.195 19.039 22.965 1.00 82.12 313 GLU A N 1
ATOM 2487 C CA . GLU A 1 313 ? -17.808 18.864 21.639 1.00 82.12 313 GLU A CA 1
ATOM 2488 C C . GLU A 1 313 ? -16.873 18.157 20.648 1.00 82.12 313 GLU A C 1
ATOM 2490 O O . GLU A 1 313 ? -17.337 17.482 19.728 1.00 82.12 313 GLU A O 1
ATOM 2495 N N . VAL A 1 314 ? -15.560 18.344 20.812 1.00 85.00 314 VAL A N 1
ATOM 2496 C CA . VAL A 1 314 ? -14.521 17.909 19.877 1.00 85.00 314 VAL A CA 1
ATOM 2497 C C . VAL A 1 314 ? -13.348 17.319 20.655 1.00 85.00 314 VAL A C 1
ATOM 2499 O O . VAL A 1 314 ? -12.836 17.954 21.580 1.00 85.00 314 VAL A O 1
ATOM 2502 N N . GLN A 1 315 ? -12.851 16.156 20.233 1.00 84.75 315 GLN A N 1
ATOM 2503 C CA . GLN A 1 315 ? -11.623 15.575 20.778 1.00 84.75 315 GLN A CA 1
ATOM 2504 C C . GLN A 1 315 ? -10.757 14.944 19.684 1.00 84.75 315 GLN A C 1
ATOM 2506 O O . GLN A 1 315 ? -11.273 14.364 18.726 1.00 84.75 315 GLN A O 1
ATOM 2511 N N . THR A 1 316 ? -9.439 15.042 19.856 1.00 84.25 316 THR A N 1
ATOM 2512 C CA . THR A 1 316 ? -8.433 14.356 19.044 1.00 84.25 316 THR A CA 1
ATOM 2513 C C . THR A 1 316 ? -8.120 12.963 19.599 1.00 84.25 316 THR A C 1
ATOM 2515 O O . THR A 1 316 ? -7.939 12.769 20.801 1.00 84.25 316 THR A O 1
ATOM 2518 N N . TYR A 1 317 ? -8.036 12.004 18.688 1.00 86.88 317 TYR A N 1
ATOM 2519 C CA . TYR A 1 317 ? -7.704 10.600 18.867 1.00 86.88 317 TYR A CA 1
ATOM 2520 C C . TYR A 1 317 ? -6.568 10.230 17.912 1.00 86.88 317 TYR A C 1
ATOM 2522 O O . TYR A 1 317 ? -6.182 11.016 17.043 1.00 86.88 317 TYR A O 1
ATOM 2530 N N . VAL A 1 318 ? -6.073 9.007 18.062 1.00 85.25 318 VAL A N 1
ATOM 2531 C CA . VAL A 1 318 ? -5.096 8.405 17.163 1.00 85.25 318 VAL A CA 1
ATOM 2532 C C . VAL A 1 318 ? -5.656 7.079 16.657 1.00 85.25 318 VAL A C 1
ATOM 2534 O O . VAL A 1 318 ? -6.146 6.282 17.459 1.00 85.25 318 VAL A O 1
ATOM 2537 N N . ALA A 1 319 ? -5.621 6.860 15.344 1.00 85.81 319 ALA A N 1
ATOM 2538 C CA . ALA A 1 319 ? -5.980 5.592 14.706 1.00 85.81 319 ALA A CA 1
ATOM 2539 C C . ALA A 1 319 ? -5.423 5.535 13.279 1.00 85.81 319 ALA A C 1
ATOM 2541 O O . ALA A 1 319 ? -5.227 6.576 12.663 1.00 85.81 319 ALA A O 1
ATOM 2542 N N . ASP A 1 320 ? -5.195 4.339 12.740 1.00 85.94 320 ASP A N 1
ATOM 2543 C CA . ASP A 1 320 ? -4.882 4.164 11.316 1.00 85.94 320 ASP A CA 1
ATOM 2544 C C . ASP A 1 320 ? -6.178 4.238 10.499 1.00 85.94 320 ASP A C 1
ATOM 2546 O O . ASP A 1 320 ? -6.948 3.280 10.447 1.00 85.94 320 ASP A O 1
ATOM 2550 N N . MET A 1 321 ? -6.451 5.398 9.902 1.00 87.94 321 MET A N 1
ATOM 2551 C CA . MET A 1 321 ? -7.682 5.637 9.143 1.00 87.94 321 MET A CA 1
ATOM 2552 C C . MET A 1 321 ? -7.531 5.268 7.667 1.00 87.94 321 MET A C 1
ATOM 2554 O O . MET A 1 321 ? -8.530 5.192 6.953 1.00 87.94 321 MET A O 1
ATOM 2558 N N . MET A 1 322 ? -6.296 5.052 7.203 1.00 82.75 322 MET A N 1
ATOM 2559 C CA . MET A 1 322 ? -5.975 4.763 5.802 1.00 82.75 322 MET A CA 1
ATOM 2560 C C . MET A 1 322 ? -5.539 3.317 5.549 1.00 82.75 322 MET A C 1
ATOM 2562 O O . MET A 1 322 ? -5.331 2.947 4.394 1.00 82.75 322 MET A O 1
ATOM 2566 N N . GLY A 1 323 ? -5.371 2.507 6.597 1.00 79.12 323 GLY A N 1
ATOM 2567 C CA . GLY A 1 323 ? -4.803 1.162 6.486 1.00 79.12 323 GLY A CA 1
ATOM 2568 C C . GLY A 1 323 ? -3.321 1.191 6.098 1.00 79.12 323 GLY A C 1
ATOM 2569 O O . GLY A 1 323 ? -2.833 0.292 5.414 1.00 79.12 323 GLY A O 1
ATOM 2570 N N . SER A 1 324 ? -2.617 2.263 6.465 1.00 76.00 324 SER A N 1
ATOM 2571 C CA . SER A 1 324 ? -1.204 2.481 6.136 1.00 76.00 324 SER A CA 1
ATOM 2572 C C . SER A 1 324 ? -0.246 1.766 7.094 1.00 76.00 324 SER A C 1
ATOM 2574 O O . SER A 1 324 ? 0.946 1.652 6.809 1.00 76.00 324 SER A O 1
ATOM 2576 N N . GLY A 1 325 ? -0.753 1.303 8.237 1.00 76.56 325 GLY A N 1
ATOM 2577 C CA . GLY A 1 325 ? 0.025 0.843 9.381 1.00 76.56 325 GLY A CA 1
ATOM 2578 C C . GLY A 1 325 ? 0.566 1.978 10.256 1.00 76.56 325 GLY A C 1
ATOM 2579 O O . GLY A 1 325 ? 1.120 1.701 11.320 1.00 76.56 325 GLY A O 1
ATOM 2580 N N . LEU A 1 326 ? 0.409 3.242 9.845 1.00 79.06 326 LEU A N 1
ATOM 2581 C CA . LEU A 1 326 ? 0.752 4.415 10.644 1.00 79.06 326 LEU A CA 1
ATOM 2582 C C . LEU A 1 326 ? -0.480 4.964 11.361 1.00 79.06 326 LEU A C 1
ATOM 2584 O O . LEU A 1 326 ? -1.615 4.852 10.914 1.00 79.06 326 LEU A O 1
ATOM 2588 N N . SER A 1 327 ? -0.226 5.581 12.506 1.00 84.31 327 SER A N 1
ATOM 2589 C CA . SER A 1 327 ? -1.238 6.215 13.341 1.00 84.31 327 SER A CA 1
ATOM 2590 C C . SER A 1 327 ? -1.526 7.642 12.865 1.00 84.31 327 SER A C 1
ATOM 2592 O O . SER A 1 327 ? -0.656 8.509 12.985 1.00 84.31 327 SER A O 1
ATOM 2594 N N . ASP A 1 328 ? -2.734 7.885 12.354 1.00 88.06 328 ASP A N 1
ATOM 2595 C CA . ASP A 1 328 ? -3.224 9.200 11.932 1.00 88.06 328 ASP A CA 1
ATOM 2596 C C . ASP A 1 328 ? -3.791 9.990 13.117 1.00 88.06 328 ASP A C 1
ATOM 2598 O O . ASP A 1 328 ? -4.234 9.425 14.120 1.00 88.06 328 ASP A O 1
ATOM 2602 N N . LEU A 1 329 ? -3.834 11.318 12.985 1.00 89.25 329 LEU A N 1
ATOM 2603 C CA . LEU A 1 329 ? -4.544 12.171 13.938 1.00 89.25 329 LEU A CA 1
ATOM 2604 C C . LEU A 1 329 ? -6.005 12.281 13.525 1.00 89.25 329 LEU A C 1
ATOM 2606 O O . LEU A 1 329 ? -6.298 12.717 12.415 1.00 89.25 329 LEU A O 1
ATOM 2610 N N . VAL A 1 330 ? -6.922 11.931 14.421 1.00 91.12 330 VAL A N 1
ATOM 2611 C CA . VAL A 1 330 ? -8.361 11.870 14.139 1.00 91.12 330 VAL A CA 1
ATOM 2612 C C . VAL A 1 330 ? -9.094 12.836 15.047 1.00 91.12 330 VAL A C 1
ATOM 2614 O O . VAL A 1 330 ? -9.012 12.732 16.262 1.00 91.12 330 VAL A O 1
ATOM 2617 N N . GLU A 1 331 ? -9.845 13.770 14.487 1.00 91.44 331 GLU A N 1
ATOM 2618 C CA . GLU A 1 331 ? -10.725 14.644 15.250 1.00 91.44 331 GLU A CA 1
ATOM 2619 C C . GLU A 1 331 ? -12.174 14.183 15.090 1.00 91.44 331 GLU A C 1
ATOM 2621 O O . GLU A 1 331 ? -12.674 14.010 13.974 1.00 91.44 331 GLU A O 1
ATOM 2626 N N . ILE A 1 332 ? -12.844 13.980 16.223 1.00 91.88 332 ILE A N 1
ATOM 2627 C CA . ILE A 1 332 ? -14.222 13.495 16.283 1.00 91.88 332 ILE A CA 1
ATOM 2628 C C . ILE A 1 332 ? -15.084 14.538 16.981 1.00 91.88 332 ILE A C 1
ATOM 2630 O O . ILE A 1 332 ? -14.762 14.982 18.083 1.00 91.88 332 ILE A O 1
ATOM 2634 N N . SER A 1 333 ? -16.217 14.855 16.365 1.00 91.62 333 SER A N 1
ATOM 2635 C CA . SER A 1 333 ? -17.357 15.546 16.959 1.00 91.62 333 SER A CA 1
ATOM 2636 C C . SER A 1 333 ? -18.664 14.903 16.484 1.00 91.62 333 SER A C 1
ATOM 2638 O O . SER A 1 333 ? -18.671 14.006 15.635 1.00 91.62 333 SER A O 1
ATOM 2640 N N . SER A 1 334 ? -19.801 15.306 17.056 1.00 91.94 334 SER A N 1
ATOM 2641 C CA . SER A 1 334 ? -21.094 14.762 16.625 1.00 91.94 334 SER A CA 1
ATOM 2642 C C . SER A 1 334 ? -21.390 15.176 15.179 1.00 91.94 334 SER A C 1
ATOM 2644 O O . SER A 1 334 ? -21.486 16.365 14.886 1.00 91.94 334 SER A O 1
ATOM 2646 N N . GLY A 1 335 ? -21.538 14.205 14.273 1.00 92.00 335 GLY A N 1
ATOM 2647 C CA . GLY A 1 335 ? -21.809 14.453 12.854 1.00 92.00 335 GLY A CA 1
ATOM 2648 C C . GLY A 1 335 ? -20.590 14.855 12.017 1.00 92.00 335 GLY A C 1
ATOM 2649 O O . GLY A 1 335 ? -20.751 15.143 10.834 1.00 92.00 335 GLY A O 1
ATOM 2650 N N . SER A 1 336 ? -19.378 14.861 12.582 1.00 92.94 336 SER A N 1
ATOM 2651 C CA . SER A 1 336 ? -18.154 15.182 11.841 1.00 92.94 336 SER A CA 1
ATOM 2652 C C . SER A 1 336 ? -16.964 14.386 12.366 1.00 92.94 336 SER A C 1
ATOM 2654 O O . SER A 1 336 ? -16.574 14.500 13.526 1.00 92.94 336 SER A O 1
ATOM 2656 N N . ILE A 1 337 ? -16.352 13.611 11.478 1.00 94.19 337 ILE A N 1
ATOM 2657 C CA . ILE A 1 337 ? -15.111 12.884 11.724 1.00 94.19 337 ILE A CA 1
ATOM 2658 C C . ILE A 1 337 ? -14.155 13.230 10.592 1.00 94.19 337 ILE A C 1
ATOM 2660 O O . ILE A 1 337 ? -14.484 13.094 9.411 1.00 94.19 337 ILE A O 1
ATOM 2664 N N . ARG A 1 338 ? -12.972 13.703 10.963 1.00 93.69 338 ARG A N 1
ATOM 2665 C CA . ARG A 1 338 ? -11.921 14.091 10.027 1.00 93.69 338 ARG A CA 1
ATOM 2666 C C . ARG A 1 338 ? -10.572 13.649 10.551 1.00 93.69 338 ARG A C 1
ATOM 2668 O O . ARG A 1 338 ? -10.391 13.541 11.761 1.00 93.69 338 ARG A O 1
ATOM 2675 N N . TYR A 1 339 ? -9.631 13.408 9.659 1.00 92.81 339 TYR A N 1
ATOM 2676 C CA . TYR A 1 339 ? -8.303 12.968 10.056 1.00 92.81 339 TYR A CA 1
ATOM 2677 C C . TYR A 1 339 ? -7.207 13.624 9.224 1.00 92.81 339 TYR A C 1
ATOM 2679 O O . TYR A 1 339 ? -7.450 14.142 8.134 1.00 92.81 339 TYR A O 1
ATOM 2687 N N . TRP A 1 340 ? -5.996 13.619 9.764 1.00 91.56 340 TRP A N 1
ATOM 2688 C CA . TRP A 1 340 ? -4.786 14.067 9.095 1.00 91.56 340 TRP A CA 1
ATOM 2689 C C . TRP A 1 340 ? -3.880 12.856 8.881 1.00 91.56 340 TRP A C 1
ATOM 2691 O O . TRP A 1 340 ? -3.368 12.325 9.871 1.00 91.56 340 TRP A O 1
ATOM 2701 N N . PRO A 1 341 ? -3.680 12.435 7.618 1.00 89.44 341 PRO A N 1
ATOM 2702 C CA . PRO A 1 341 ? -2.781 11.343 7.264 1.00 89.44 341 PRO A CA 1
ATOM 2703 C C . PRO A 1 341 ? -1.386 11.532 7.856 1.00 89.44 341 PRO A C 1
ATOM 2705 O O . PRO A 1 341 ? -0.780 12.583 7.638 1.00 89.44 341 PRO A O 1
ATOM 2708 N N . ASN A 1 342 ? -0.850 10.540 8.557 1.00 86.19 342 ASN A N 1
ATOM 2709 C CA . ASN A 1 342 ? 0.539 10.550 9.001 1.00 86.19 342 ASN A CA 1
ATOM 2710 C C . ASN A 1 342 ? 1.460 10.255 7.805 1.00 86.19 342 ASN A C 1
A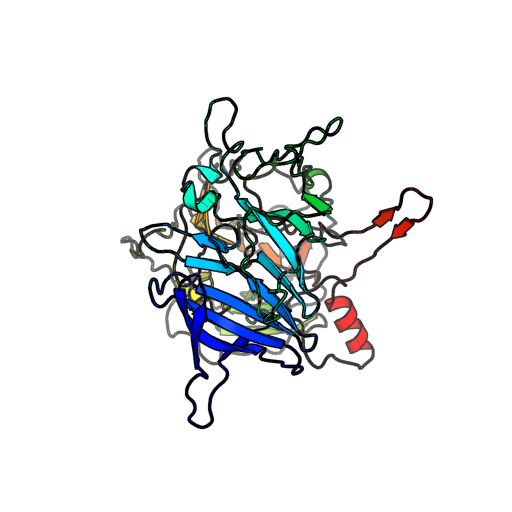TOM 2712 O O . ASN A 1 342 ? 1.380 9.200 7.180 1.00 86.19 342 ASN A O 1
ATOM 2716 N N . LEU A 1 343 ? 2.330 11.209 7.466 1.00 83.75 343 LEU A N 1
ATOM 2717 C CA . LEU A 1 343 ? 3.293 11.103 6.362 1.00 83.75 343 LEU A CA 1
ATOM 2718 C C . LEU A 1 343 ? 4.693 10.681 6.845 1.00 83.75 343 LEU A C 1
ATOM 2720 O O . LEU A 1 343 ? 5.646 10.687 6.063 1.00 83.75 343 LEU A O 1
ATOM 2724 N N . GLY A 1 344 ? 4.819 10.330 8.128 1.00 80.12 344 GLY A N 1
ATOM 2725 C CA . GLY A 1 344 ? 6.074 10.027 8.802 1.00 80.12 344 GLY A CA 1
ATOM 2726 C C . GLY A 1 344 ? 6.863 11.280 9.186 1.00 80.12 344 GLY A C 1
ATOM 2727 O O . GLY A 1 344 ? 6.593 12.394 8.731 1.00 80.12 344 GLY A O 1
ATOM 2728 N N . TYR A 1 345 ? 7.867 11.096 10.047 1.00 77.12 345 TYR A N 1
ATOM 2729 C CA . TYR A 1 345 ? 8.819 12.140 10.447 1.00 77.12 345 TYR A CA 1
ATOM 2730 C C . TYR A 1 345 ? 8.155 13.461 10.878 1.00 77.12 345 TYR A C 1
ATOM 2732 O O . TYR A 1 345 ? 8.602 14.547 10.500 1.00 77.12 345 TYR A O 1
ATOM 2740 N N . ARG A 1 346 ? 7.089 13.371 11.687 1.00 73.75 346 ARG A N 1
ATOM 2741 C CA . ARG A 1 346 ? 6.304 14.511 12.209 1.00 73.75 346 ARG A CA 1
ATOM 2742 C C . ARG A 1 346 ? 5.557 15.323 11.146 1.00 73.75 346 ARG A C 1
ATOM 2744 O O . ARG A 1 346 ? 5.152 16.452 11.418 1.00 73.75 346 ARG A O 1
ATOM 2751 N N . SER A 1 347 ? 5.388 14.785 9.942 1.00 80.69 347 SER A N 1
ATOM 2752 C CA . SER A 1 347 ? 4.637 15.428 8.868 1.00 80.69 347 SER A CA 1
ATOM 2753 C C . SER A 1 347 ? 3.241 14.825 8.748 1.00 80.69 347 SER A C 1
ATOM 2755 O O . SER A 1 347 ? 3.072 13.611 8.824 1.00 80.69 347 SER A O 1
ATOM 2757 N N . PHE A 1 348 ? 2.245 15.683 8.534 1.00 85.62 348 PHE A N 1
ATOM 2758 C CA . PHE A 1 348 ? 0.855 15.285 8.345 1.00 85.62 348 PHE A CA 1
ATOM 2759 C C . PHE A 1 348 ? 0.298 15.857 7.041 1.00 85.62 348 PHE A C 1
ATOM 2761 O O . PHE A 1 348 ? 0.645 16.968 6.633 1.00 85.62 348 PHE A O 1
ATOM 2768 N N . GLY A 1 349 ? -0.563 15.083 6.385 1.00 85.75 349 GLY A N 1
ATOM 2769 C CA . GLY A 1 349 ? -1.229 15.456 5.144 1.00 85.75 349 GLY A CA 1
ATOM 2770 C C . GLY A 1 349 ? -2.332 16.494 5.337 1.00 85.75 349 GLY A C 1
ATOM 2771 O O . GLY A 1 349 ? -2.653 16.917 6.448 1.00 85.75 349 GLY A O 1
ATOM 2772 N N . ALA A 1 350 ? -2.941 16.902 4.223 1.00 88.88 350 ALA A N 1
ATOM 2773 C CA . ALA A 1 350 ? -4.145 17.722 4.262 1.00 88.88 350 ALA A CA 1
ATOM 2774 C C . ALA A 1 350 ? -5.293 16.968 4.955 1.00 88.88 350 ALA A C 1
ATOM 2776 O O . ALA A 1 350 ? -5.376 15.743 4.877 1.00 88.88 350 ALA A O 1
ATOM 2777 N N . VAL A 1 351 ? -6.180 17.711 5.621 1.00 91.25 351 VAL A N 1
ATOM 2778 C CA . VAL A 1 351 ? -7.312 17.124 6.348 1.00 91.25 351 VAL A CA 1
ATOM 2779 C C . VAL A 1 351 ? -8.241 16.365 5.402 1.00 91.25 351 VAL A C 1
ATOM 2781 O O . VAL A 1 351 ? -8.667 16.899 4.377 1.00 91.25 351 VAL A O 1
ATOM 2784 N N . VAL A 1 352 ? -8.594 15.141 5.771 1.00 93.00 352 VAL A N 1
ATOM 2785 C CA . VAL A 1 352 ? -9.573 14.312 5.073 1.00 93.00 352 VAL A CA 1
ATOM 2786 C C . VAL A 1 352 ? -10.866 14.313 5.878 1.00 93.00 352 VAL A C 1
ATOM 2788 O O . VAL A 1 352 ? -10.886 13.911 7.041 1.00 93.00 352 VAL A O 1
ATOM 2791 N N . GLU A 1 353 ? -11.951 14.787 5.269 1.00 94.69 353 GLU A N 1
ATOM 2792 C CA . GLU A 1 353 ? -13.294 14.731 5.854 1.00 94.69 353 GLU A CA 1
ATOM 2793 C C . GLU A 1 353 ? -13.968 13.412 5.477 1.00 94.69 353 GLU A C 1
ATOM 2795 O O . GLU A 1 353 ? -14.071 13.086 4.294 1.00 94.69 353 GLU A O 1
ATOM 2800 N N . MET A 1 354 ? -14.456 12.653 6.460 1.00 94.12 354 MET A N 1
ATOM 2801 C CA . MET A 1 354 ? -15.130 11.386 6.181 1.00 94.12 354 MET A CA 1
ATOM 2802 C C . MET A 1 354 ? -16.594 11.603 5.786 1.00 94.12 354 MET A C 1
ATOM 2804 O O . MET A 1 354 ? -17.310 12.433 6.350 1.00 94.12 354 MET A O 1
ATOM 2808 N N . GLY A 1 355 ? -17.073 10.818 4.821 1.00 92.69 355 GLY A N 1
ATOM 2809 C CA . GLY A 1 355 ? -18.487 10.809 4.446 1.00 92.69 355 GLY A CA 1
ATOM 2810 C C . GLY A 1 355 ? -19.377 10.123 5.489 1.00 92.69 355 GLY A C 1
ATOM 2811 O O . GLY A 1 355 ? -18.920 9.261 6.237 1.00 92.69 355 GLY A O 1
ATOM 2812 N N . ASN A 1 356 ? -20.670 10.463 5.489 1.00 93.31 356 ASN A N 1
ATOM 2813 C CA . ASN A 1 356 ? -21.712 9.802 6.293 1.00 93.31 356 ASN A CA 1
ATOM 2814 C C . ASN A 1 356 ? -21.418 9.730 7.809 1.00 93.31 356 ASN A C 1
ATOM 2816 O O . ASN A 1 356 ? -21.734 8.743 8.465 1.00 93.31 356 ASN A O 1
ATOM 2820 N N . CYS A 1 357 ? -20.778 10.757 8.375 1.00 93.62 357 CYS A N 1
ATOM 2821 C CA . CYS A 1 357 ? -20.399 10.752 9.787 1.00 93.62 357 CYS A CA 1
ATOM 2822 C C . CYS A 1 357 ? -21.621 10.608 10.721 1.00 93.62 357 CYS A C 1
ATOM 2824 O O . CYS A 1 357 ? -22.623 11.304 10.531 1.00 93.62 357 CYS A O 1
ATOM 2826 N N . PRO A 1 358 ? -21.549 9.754 11.758 1.00 91.12 358 PRO A N 1
ATOM 2827 C CA . PRO A 1 358 ? -22.676 9.500 12.644 1.00 91.12 358 PRO A CA 1
ATOM 2828 C C . PRO A 1 358 ? -22.985 10.701 13.543 1.00 91.12 358 PRO A C 1
ATOM 2830 O O . PRO A 1 358 ? -22.088 11.349 14.087 1.00 91.12 358 PRO A O 1
ATOM 2833 N N . LEU A 1 359 ? -24.274 10.942 13.785 1.00 90.81 359 LEU A N 1
ATOM 2834 C CA . LEU A 1 359 ? -24.722 11.860 14.829 1.00 90.81 359 LEU A CA 1
ATOM 2835 C C . LEU A 1 359 ? -24.635 11.153 16.193 1.00 90.81 359 LEU A C 1
ATOM 2837 O O . LEU A 1 359 ? -25.431 10.264 16.497 1.00 90.81 359 LEU A O 1
ATOM 2841 N N . LEU A 1 360 ? -23.641 11.524 17.004 1.00 88.62 360 LEU A N 1
ATOM 2842 C CA . LEU A 1 360 ? -23.362 10.909 18.311 1.00 88.62 360 LEU A CA 1
ATOM 2843 C C . LEU A 1 360 ? -24.234 11.490 19.437 1.00 88.62 360 LEU A C 1
ATOM 2845 O O . LEU A 1 360 ? -24.521 10.799 20.414 1.00 88.62 360 LEU A O 1
ATOM 2849 N N . SER A 1 361 ? -24.656 12.747 19.290 1.00 82.94 361 SER A N 1
ATOM 2850 C CA . SER A 1 361 ? -25.640 13.443 20.126 1.00 82.94 361 SER A CA 1
ATOM 2851 C C . SER A 1 361 ? -26.366 14.528 19.323 1.00 82.94 361 SER A C 1
ATOM 2853 O O . SER A 1 361 ? -25.771 15.131 18.428 1.00 82.94 361 SER A O 1
ATOM 2855 N N . GLU A 1 362 ? -27.625 14.813 19.669 1.00 78.75 362 GLU A N 1
ATOM 2856 C CA . GLU A 1 362 ? -28.416 15.901 19.068 1.00 78.75 362 GLU A CA 1
ATOM 2857 C C . GLU A 1 362 ? -27.910 17.298 19.460 1.00 78.75 362 GLU A C 1
ATOM 2859 O O . GLU A 1 362 ? -28.023 18.236 18.678 1.00 78.75 362 GLU A O 1
ATOM 2864 N N . ASP A 1 363 ? -27.334 17.445 20.655 1.00 77.31 363 ASP A N 1
ATOM 2865 C CA . ASP A 1 363 ? -26.832 18.719 21.190 1.00 77.31 363 ASP A CA 1
ATOM 2866 C C . ASP A 1 363 ? -25.314 18.901 21.013 1.00 77.31 363 ASP A C 1
ATOM 2868 O O . ASP A 1 363 ? -24.714 19.778 21.636 1.00 77.31 363 ASP A O 1
ATOM 2872 N N . SER A 1 364 ? -24.691 18.042 20.201 1.00 69.94 364 SER A N 1
ATOM 2873 C CA . SER A 1 364 ? -23.238 17.953 19.994 1.00 69.94 364 SER A CA 1
ATOM 2874 C C . SER A 1 364 ? -22.411 17.672 21.252 1.00 69.94 364 SER A C 1
ATOM 2876 O O . SER A 1 364 ? -21.184 17.711 21.194 1.00 69.94 364 SER A O 1
ATOM 2878 N N . LYS A 1 365 ? -23.046 17.311 22.374 1.00 69.75 365 LYS A N 1
ATOM 2879 C CA . LYS A 1 365 ? -22.371 16.952 23.622 1.00 69.75 365 LYS A CA 1
ATOM 2880 C C . LYS A 1 365 ? -22.529 15.461 23.852 1.00 69.75 365 LYS A C 1
ATOM 2882 O O . LYS A 1 365 ? -23.577 14.972 24.263 1.00 69.75 365 LYS A O 1
ATOM 2887 N N . PHE A 1 366 ? -21.464 14.714 23.601 1.00 82.44 366 PHE A N 1
ATOM 2888 C CA . PHE A 1 366 ? -21.398 13.299 23.946 1.00 82.44 366 PHE A CA 1
ATOM 2889 C C . PHE A 1 366 ? -20.184 13.039 24.831 1.00 82.44 366 PHE A C 1
ATOM 2891 O O . PHE A 1 366 ? -19.196 13.769 24.833 1.00 82.44 366 PHE A O 1
ATOM 2898 N N . GLY A 1 367 ? -20.259 11.978 25.629 1.00 82.12 367 GLY A N 1
ATOM 2899 C CA . GLY A 1 367 ? -19.120 11.574 26.439 1.00 82.12 367 GLY A CA 1
ATOM 2900 C C . GLY A 1 367 ? -18.046 10.955 25.553 1.00 82.12 367 GLY A C 1
ATOM 2901 O O . GLY A 1 367 ? -18.152 9.771 25.241 1.00 82.12 367 GLY A O 1
ATOM 2902 N N . HIS A 1 368 ? -16.998 11.705 25.215 1.00 83.69 368 HIS A N 1
ATOM 2903 C CA . HIS A 1 368 ? -15.844 11.210 24.454 1.00 83.69 368 HIS A CA 1
ATOM 2904 C C . HIS A 1 368 ? -15.198 9.952 25.054 1.00 83.69 368 HIS A C 1
ATOM 2906 O O . HIS A 1 368 ? -14.713 9.091 24.321 1.00 83.69 368 HIS A O 1
ATOM 2912 N N . ALA A 1 369 ? -15.298 9.768 26.375 1.00 81.00 369 ALA A N 1
ATOM 2913 C CA . ALA A 1 369 ? -14.886 8.548 27.070 1.00 81.00 369 ALA A CA 1
ATOM 2914 C C . ALA A 1 369 ? -15.621 7.272 26.598 1.00 81.00 369 ALA A C 1
ATOM 2916 O O . ALA A 1 369 ? -15.191 6.166 26.929 1.00 81.00 369 ALA A O 1
ATOM 2917 N N . ARG A 1 370 ? -16.725 7.397 25.847 1.00 83.44 370 ARG A N 1
ATOM 2918 C CA . ARG A 1 370 ? -17.511 6.291 25.270 1.00 83.44 370 ARG A CA 1
ATOM 2919 C C . ARG A 1 370 ? -17.143 5.966 23.820 1.00 83.44 370 ARG A C 1
ATOM 2921 O O . ARG A 1 370 ? -17.688 5.007 23.284 1.00 83.44 370 ARG A O 1
ATOM 2928 N N . VAL A 1 371 ? -16.253 6.732 23.191 1.00 87.44 371 VAL A N 1
ATOM 2929 C CA . VAL A 1 371 ? -15.803 6.471 21.818 1.00 87.44 371 VAL A CA 1
ATOM 2930 C C . VAL A 1 371 ? -14.601 5.538 21.832 1.00 87.44 371 VAL A C 1
ATOM 2932 O O . VAL A 1 371 ? -13.680 5.702 22.634 1.00 87.44 371 VAL A O 1
ATOM 2935 N N . ARG A 1 372 ? -14.623 4.540 20.951 1.00 85.25 372 ARG A N 1
ATOM 2936 C CA . ARG A 1 372 ? -13.501 3.648 20.654 1.00 85.25 372 ARG A CA 1
ATOM 2937 C C . ARG A 1 372 ? -13.373 3.559 19.138 1.00 85.25 372 ARG A C 1
ATOM 2939 O O . ARG A 1 372 ? -14.387 3.387 18.467 1.00 85.25 372 ARG A O 1
ATOM 2946 N N . LEU A 1 373 ? -12.152 3.685 18.631 1.00 86.88 373 LEU A N 1
ATOM 2947 C CA . LEU A 1 373 ? -11.823 3.411 17.236 1.00 86.88 373 LEU A CA 1
ATOM 2948 C C . LEU A 1 373 ? -11.256 1.995 17.173 1.00 86.88 373 LEU A C 1
ATOM 2950 O O . LEU A 1 373 ? -10.363 1.656 17.947 1.00 86.88 373 LEU A O 1
ATOM 2954 N N . ILE A 1 374 ? -11.851 1.155 16.331 1.00 81.94 374 ILE A N 1
ATOM 2955 C CA . ILE A 1 374 ? -11.524 -0.265 16.218 1.00 81.94 374 ILE A CA 1
ATOM 2956 C C . ILE A 1 374 ? -11.566 -0.624 14.743 1.00 81.94 374 ILE A C 1
ATOM 2958 O O . ILE A 1 374 ? -12.582 -0.380 14.095 1.00 81.94 374 ILE A O 1
ATOM 2962 N N . ASP A 1 375 ? -10.499 -1.241 14.249 1.00 77.25 375 ASP A N 1
ATOM 2963 C CA . ASP A 1 375 ? -10.545 -1.949 12.976 1.00 77.25 375 ASP A CA 1
ATOM 2964 C C . ASP A 1 375 ? -11.303 -3.275 13.169 1.00 77.25 375 ASP A C 1
ATOM 2966 O O . ASP A 1 375 ? -10.847 -4.176 13.883 1.00 77.25 375 ASP A O 1
ATOM 2970 N N . VAL A 1 376 ? -12.512 -3.344 12.608 1.00 75.50 376 VAL A N 1
ATOM 2971 C CA . VAL A 1 376 ? -13.438 -4.475 12.774 1.00 75.50 376 VAL A CA 1
ATOM 2972 C C . VAL A 1 376 ? -13.393 -5.426 11.584 1.00 75.50 376 VAL A C 1
ATOM 2974 O O . VAL A 1 376 ? -13.592 -6.619 11.763 1.00 75.50 376 VAL A O 1
ATOM 2977 N N . ASP A 1 377 ? -13.139 -4.957 10.371 1.00 71.50 377 ASP A N 1
ATOM 2978 C CA . ASP A 1 377 ? -13.191 -5.806 9.179 1.00 71.50 377 ASP A CA 1
ATOM 2979 C C . ASP A 1 377 ? -11.857 -5.903 8.432 1.00 71.50 377 ASP A C 1
ATOM 2981 O O . ASP A 1 377 ? -11.752 -6.629 7.444 1.00 71.50 377 ASP A O 1
ATOM 2985 N N . GLY A 1 378 ? -10.801 -5.276 8.949 1.00 69.19 378 GLY A N 1
ATOM 2986 C CA . GLY A 1 378 ? -9.503 -5.213 8.290 1.00 69.19 378 GLY A CA 1
ATOM 2987 C C . GLY A 1 378 ? -9.504 -4.251 7.106 1.00 69.19 378 GLY A C 1
ATOM 2988 O O . GLY A 1 378 ? -8.679 -4.421 6.205 1.00 69.19 378 GLY A O 1
ATOM 2989 N N . SER A 1 379 ? -10.451 -3.309 7.062 1.00 71.00 379 SER A N 1
ATOM 2990 C CA . SER A 1 379 ? -10.606 -2.352 5.975 1.00 71.00 379 SER A CA 1
ATOM 2991 C C . SER A 1 379 ? -10.493 -0.905 6.459 1.00 71.00 379 SER A C 1
ATOM 2993 O O . SER A 1 379 ? -10.848 -0.552 7.582 1.00 71.00 379 SER A O 1
ATOM 2995 N N . ALA A 1 380 ? -10.000 -0.052 5.565 1.00 75.56 380 ALA A N 1
ATOM 2996 C CA . ALA A 1 380 ? -10.055 1.396 5.695 1.00 75.56 380 ALA A CA 1
ATOM 2997 C C . ALA A 1 380 ? -11.022 1.948 4.642 1.00 75.56 380 ALA A C 1
ATOM 2999 O O . ALA A 1 380 ? -11.123 1.413 3.533 1.00 75.56 380 ALA A O 1
ATOM 3000 N N . GLY A 1 381 ? -11.743 3.018 4.975 1.00 81.25 381 GLY A N 1
ATOM 3001 C CA . GLY A 1 381 ? -12.813 3.534 4.127 1.00 81.25 381 GLY A CA 1
ATOM 3002 C C . GLY A 1 381 ? -12.953 5.049 4.170 1.00 81.25 381 GLY A C 1
ATOM 3003 O O . GLY A 1 381 ? -12.614 5.705 5.147 1.00 81.25 381 GLY A O 1
ATOM 3004 N N . ASN A 1 382 ? -13.523 5.608 3.103 1.00 87.31 382 ASN A N 1
ATOM 3005 C CA . ASN A 1 382 ? -13.703 7.057 2.943 1.00 87.31 382 ASN A CA 1
ATOM 3006 C C . ASN A 1 382 ? -14.980 7.605 3.614 1.00 87.31 382 ASN A C 1
ATOM 3008 O O . ASN A 1 382 ? -15.203 8.817 3.674 1.00 87.31 382 ASN A O 1
ATOM 3012 N N . ARG A 1 383 ? -15.872 6.719 4.069 1.00 89.81 383 ARG A N 1
ATOM 3013 C CA . ARG A 1 383 ? -17.166 7.058 4.672 1.00 89.81 383 ARG A CA 1
ATOM 3014 C C . ARG A 1 383 ? -17.562 6.021 5.716 1.00 89.81 383 ARG A C 1
ATOM 3016 O O . ARG A 1 383 ? -17.171 4.864 5.599 1.00 89.81 383 ARG A O 1
ATOM 3023 N N . TRP A 1 384 ? -18.391 6.422 6.670 1.00 89.38 384 TRP A N 1
ATOM 3024 C CA . TRP A 1 384 ? -18.992 5.506 7.636 1.00 89.38 384 TRP A CA 1
ATOM 3025 C C . TRP A 1 384 ? -20.191 4.773 7.023 1.00 89.38 384 TRP A C 1
ATOM 3027 O O . TRP A 1 384 ? -20.910 5.321 6.183 1.00 89.38 384 TRP A O 1
ATOM 3037 N N . SER A 1 385 ? -20.405 3.525 7.429 1.00 87.44 385 SER A N 1
ATOM 3038 C CA . SER A 1 385 ? -21.627 2.781 7.119 1.00 87.44 385 SER A CA 1
ATOM 3039 C C . SER A 1 385 ? -22.795 3.249 7.992 1.00 87.44 385 SER A C 1
ATOM 3041 O O . SER A 1 385 ? -22.638 4.077 8.896 1.00 87.44 385 SER A O 1
ATOM 3043 N N . ASP A 1 386 ? -23.985 2.716 7.724 1.00 86.69 386 ASP A N 1
ATOM 3044 C CA . ASP A 1 386 ? -25.116 2.897 8.626 1.00 86.69 386 ASP A CA 1
ATOM 3045 C C . ASP A 1 386 ? -24.830 2.276 9.999 1.00 86.69 386 ASP A C 1
ATOM 3047 O O . ASP A 1 386 ? -24.140 1.264 10.141 1.00 86.69 386 ASP A O 1
ATOM 3051 N N . LYS A 1 387 ? -25.389 2.890 11.045 1.00 87.38 387 LYS A N 1
ATOM 3052 C CA . LYS A 1 387 ? -25.173 2.459 12.427 1.00 87.38 387 LYS A CA 1
ATOM 3053 C C . LYS A 1 387 ? -25.630 1.014 12.640 1.00 87.38 387 LYS A C 1
ATOM 3055 O O . LYS A 1 387 ? -26.824 0.715 12.594 1.00 87.38 387 LYS A O 1
ATOM 3060 N N . ILE A 1 388 ? -24.703 0.173 13.090 1.00 85.62 388 ILE A N 1
ATOM 3061 C CA . ILE A 1 388 ? -24.997 -1.174 13.586 1.00 85.62 388 ILE A CA 1
ATOM 3062 C C . ILE A 1 388 ? -25.203 -1.127 15.104 1.00 85.62 388 ILE A C 1
ATOM 3064 O O . ILE A 1 388 ? -24.362 -0.632 15.855 1.00 85.62 388 ILE A O 1
ATOM 3068 N N . SER A 1 389 ? -26.346 -1.627 15.581 1.00 84.19 389 SER A N 1
ATOM 3069 C CA . SER A 1 389 ? -26.681 -1.627 17.012 1.00 84.19 389 SER A CA 1
ATOM 3070 C C . SER A 1 389 ? -26.425 -2.991 17.655 1.00 84.19 389 SER A C 1
ATOM 3072 O O . SER A 1 389 ? -27.089 -3.973 17.331 1.00 84.19 389 SER A O 1
ATOM 3074 N N . ILE A 1 390 ? -25.514 -3.037 18.631 1.00 80.94 390 ILE A N 1
ATOM 3075 C CA . ILE A 1 390 ? -25.207 -4.247 19.406 1.00 80.94 390 ILE A CA 1
ATOM 3076 C C . ILE A 1 390 ? -26.063 -4.266 20.681 1.00 80.94 390 ILE A C 1
ATOM 3078 O O . ILE A 1 390 ? -25.770 -3.585 21.660 1.00 80.94 390 ILE A O 1
ATOM 3082 N N . SER A 1 391 ? -27.126 -5.072 20.693 1.00 77.19 391 SER A N 1
ATOM 3083 C CA . SER A 1 391 ? -28.086 -5.157 21.811 1.00 77.19 391 SER A CA 1
ATOM 3084 C C . SER A 1 391 ? -27.621 -6.011 22.998 1.00 77.19 391 SER A C 1
ATOM 3086 O O . SER A 1 391 ? -28.280 -6.037 24.035 1.00 77.19 391 SER A O 1
ATOM 3088 N N . ARG A 1 392 ? -26.498 -6.726 22.862 1.00 73.56 392 ARG A N 1
ATOM 3089 C CA . ARG A 1 392 ? -26.021 -7.728 23.836 1.00 73.56 392 ARG A CA 1
ATOM 3090 C C . ARG A 1 392 ? -25.079 -7.176 24.910 1.00 73.56 392 ARG A C 1
ATOM 3092 O O . ARG A 1 392 ? -24.601 -7.946 25.743 1.00 73.56 392 ARG A O 1
ATOM 3099 N N . LEU A 1 393 ? -24.797 -5.874 24.898 1.00 74.81 393 LEU A N 1
ATOM 3100 C CA . LEU A 1 393 ? -23.964 -5.250 25.923 1.00 74.81 393 LEU A CA 1
ATOM 3101 C C . LEU A 1 393 ? -24.763 -5.050 27.222 1.00 74.81 393 LEU A C 1
ATOM 3103 O O . LEU A 1 393 ? -25.919 -4.625 27.171 1.00 74.81 393 LEU A O 1
ATOM 3107 N N . PRO A 1 394 ? -24.178 -5.348 28.396 1.00 73.19 394 PRO A N 1
ATOM 3108 C CA . PRO A 1 394 ? -24.851 -5.127 29.668 1.00 73.19 394 PRO A CA 1
ATOM 3109 C C . PRO A 1 394 ? -25.122 -3.634 29.897 1.00 73.19 394 PRO A C 1
ATOM 3111 O O . PRO A 1 394 ? -24.308 -2.769 29.569 1.00 73.19 394 PRO A O 1
ATOM 3114 N N . ALA A 1 395 ? -26.278 -3.330 30.485 1.00 70.19 395 ALA A N 1
ATOM 3115 C CA . ALA A 1 395 ? -26.634 -1.963 30.838 1.00 70.19 395 ALA A CA 1
ATOM 3116 C C . ALA A 1 395 ? -25.709 -1.418 31.941 1.00 70.19 395 ALA A C 1
ATOM 3118 O O . ALA A 1 395 ? -25.283 -2.152 32.831 1.00 70.19 395 ALA A O 1
ATOM 3119 N N . GLY A 1 396 ? -25.436 -0.110 31.906 1.00 70.44 396 GLY A N 1
ATOM 3120 C CA . GLY A 1 396 ? -24.721 0.577 32.986 1.00 70.44 396 GLY A CA 1
ATOM 3121 C C . GLY A 1 396 ? -23.199 0.408 32.990 1.00 70.44 396 GLY A C 1
ATOM 3122 O O . GLY A 1 396 ? -22.572 0.704 34.004 1.00 70.44 396 GLY A O 1
ATOM 3123 N N . LEU A 1 397 ? -22.587 -0.025 31.880 1.00 75.25 397 LEU A N 1
ATOM 3124 C CA . LEU A 1 397 ? -21.128 -0.032 31.762 1.00 75.25 397 LEU A CA 1
ATOM 3125 C C . LEU A 1 397 ? -20.555 1.379 31.944 1.00 75.25 397 LEU A C 1
ATOM 3127 O O . LEU A 1 397 ? -20.947 2.334 31.259 1.00 75.25 397 LEU A O 1
ATOM 3131 N N . SER A 1 398 ? -19.597 1.493 32.866 1.00 73.94 398 SER A N 1
ATOM 3132 C CA . SER A 1 398 ? -18.800 2.705 33.015 1.00 73.94 398 SER A CA 1
ATOM 3133 C C . SER A 1 398 ? -17.908 2.864 31.779 1.00 73.94 398 SER A C 1
ATOM 3135 O O . SER A 1 398 ? -17.273 1.884 31.383 1.00 73.94 398 SER A O 1
ATOM 3137 N N . PRO A 1 399 ? -17.801 4.059 31.172 1.00 72.00 399 PRO A N 1
ATOM 3138 C CA . PRO A 1 399 ? -16.962 4.265 29.992 1.00 72.00 399 PRO A CA 1
ATOM 3139 C C . PRO A 1 399 ? -15.509 3.804 30.186 1.00 72.00 399 PRO A C 1
ATOM 3141 O O . PRO A 1 399 ? -14.944 3.188 29.291 1.00 72.00 399 PRO A O 1
ATOM 3144 N N . GLY A 1 400 ? -14.932 4.020 31.374 1.00 68.19 400 GLY A N 1
ATOM 3145 C CA . GLY A 1 400 ? -13.565 3.589 31.699 1.00 68.19 400 GLY A CA 1
ATOM 3146 C C . GLY A 1 400 ? -13.399 2.079 31.902 1.00 68.19 400 GLY A C 1
ATOM 3147 O O . GLY A 1 400 ? -12.279 1.600 32.003 1.00 68.19 400 GLY A O 1
ATOM 3148 N N . SER A 1 401 ? -14.496 1.316 31.960 1.00 75.69 401 SER A N 1
ATOM 3149 C CA . SER A 1 401 ? -14.444 -0.148 32.063 1.00 75.69 401 SER A CA 1
ATOM 3150 C C . SER A 1 401 ? -14.375 -0.849 30.710 1.00 75.69 401 SER A C 1
ATOM 3152 O O . SER A 1 401 ? -14.133 -2.049 30.699 1.00 75.69 401 SER A O 1
ATOM 3154 N N . VAL A 1 402 ? -14.603 -0.131 29.602 1.00 81.06 402 VAL A N 1
ATOM 3155 C CA . VAL A 1 402 ? -14.661 -0.679 28.239 1.00 81.06 402 VAL A CA 1
ATOM 3156 C C . VAL A 1 402 ? -13.348 -0.402 27.509 1.00 81.06 402 VAL A C 1
ATOM 3158 O O . VAL A 1 402 ? -12.865 0.729 27.500 1.00 81.06 402 VAL A O 1
ATOM 3161 N N . PHE A 1 403 ? -12.782 -1.410 26.863 1.00 78.50 403 PHE A N 1
ATOM 3162 C CA . PHE A 1 403 ? -11.526 -1.335 26.117 1.00 78.50 403 PHE A CA 1
ATOM 3163 C C . PHE A 1 403 ? -11.550 -2.321 24.946 1.00 78.50 403 PHE A C 1
ATOM 3165 O O . PHE A 1 403 ? -12.530 -3.037 24.751 1.00 78.50 403 PHE A O 1
ATOM 3172 N N . THR A 1 404 ? -10.514 -2.322 24.119 1.00 78.12 404 THR A N 1
ATOM 3173 C CA . THR A 1 404 ? -10.499 -3.043 22.840 1.00 78.12 404 THR A CA 1
ATOM 3174 C C . THR A 1 404 ? -9.226 -3.854 22.738 1.00 78.12 404 THR A C 1
ATOM 3176 O O . THR A 1 404 ? -8.159 -3.341 23.066 1.00 78.12 404 THR A O 1
ATOM 3179 N N . LEU A 1 405 ? -9.342 -5.127 22.359 1.00 74.06 405 LEU A N 1
ATOM 3180 C CA . LEU A 1 405 ? -8.238 -6.068 22.499 1.00 74.06 405 LEU A CA 1
ATOM 3181 C C . LEU A 1 405 ? -8.346 -7.278 21.577 1.00 74.06 405 LEU A C 1
ATOM 3183 O O . LEU A 1 405 ? -9.378 -7.940 21.596 1.00 74.06 405 LEU A O 1
ATOM 3187 N N . ASP A 1 406 ? -7.278 -7.675 20.885 1.00 73.44 406 ASP A N 1
ATOM 3188 C CA . ASP A 1 406 ? -7.224 -8.998 20.240 1.00 73.44 406 ASP A CA 1
ATOM 3189 C C . ASP A 1 406 ? -6.963 -10.111 21.270 1.00 73.44 406 ASP A C 1
ATOM 3191 O O . ASP A 1 406 ? -5.907 -10.735 21.334 1.00 73.44 406 ASP A O 1
ATOM 3195 N N . ILE A 1 407 ? -7.951 -10.365 22.127 1.00 72.12 407 ILE A N 1
ATOM 3196 C CA . ILE A 1 407 ? -7.832 -11.375 23.183 1.00 72.12 407 ILE A CA 1
ATOM 3197 C C . ILE A 1 407 ? -7.795 -12.808 22.633 1.00 72.12 407 ILE A C 1
ATOM 3199 O O . ILE A 1 407 ? -7.394 -13.724 23.353 1.00 72.12 407 ILE A O 1
ATOM 3203 N N . LEU A 1 408 ? -8.231 -12.986 21.381 1.00 73.56 408 LEU A N 1
ATOM 3204 C CA . LEU A 1 408 ? -8.291 -14.259 20.667 1.00 73.56 408 LEU A CA 1
ATOM 3205 C C . LEU A 1 408 ? -7.014 -14.540 19.860 1.00 73.56 408 LEU A C 1
ATOM 3207 O O . LEU A 1 408 ? -6.845 -15.660 19.378 1.00 73.56 408 LEU A O 1
ATOM 3211 N N . GLY A 1 409 ? -6.122 -13.554 19.722 1.00 69.25 409 GLY A N 1
ATOM 3212 C CA . GLY A 1 409 ? -4.861 -13.673 18.996 1.00 69.25 409 GLY A CA 1
ATOM 3213 C C . GLY A 1 409 ? -5.052 -14.006 17.518 1.00 69.25 409 GLY A C 1
ATOM 3214 O O . GLY A 1 409 ? -4.273 -14.781 16.966 1.00 69.25 409 GLY A O 1
ATOM 3215 N N . LYS A 1 410 ? -6.109 -13.503 16.876 1.00 71.06 410 LYS A N 1
ATOM 3216 C CA . LYS A 1 410 ? -6.435 -13.802 15.465 1.00 71.06 410 LYS A CA 1
ATOM 3217 C C . LYS A 1 410 ? -6.210 -12.620 14.516 1.00 71.06 410 LYS A C 1
ATOM 3219 O O . LYS A 1 410 ? -6.515 -12.719 13.329 1.00 71.06 410 LYS A O 1
ATOM 3224 N N . GLY A 1 411 ? -5.643 -11.532 15.028 1.00 70.94 411 GLY A N 1
ATOM 3225 C CA . GLY A 1 411 ? -5.304 -10.314 14.301 1.00 70.94 411 GLY A CA 1
ATOM 3226 C C . GLY A 1 411 ? -6.461 -9.325 14.180 1.00 70.94 411 GLY A C 1
ATOM 3227 O O . GLY A 1 411 ? -6.415 -8.473 13.299 1.00 70.94 411 GLY A O 1
ATOM 3228 N N . THR A 1 412 ? -7.505 -9.450 15.006 1.00 75.44 412 THR A N 1
ATOM 3229 C CA . THR A 1 412 ? -8.650 -8.524 15.019 1.00 75.44 412 THR A CA 1
ATOM 3230 C C . THR A 1 412 ? -9.093 -8.235 16.447 1.00 75.44 412 THR A C 1
ATOM 3232 O O . THR A 1 412 ? -9.226 -9.157 17.254 1.00 75.44 412 THR A O 1
ATOM 3235 N N . ALA A 1 413 ? -9.394 -6.977 16.752 1.00 77.81 413 ALA A N 1
ATOM 3236 C CA . ALA A 1 413 ? -9.778 -6.580 18.096 1.00 77.81 413 ALA A CA 1
ATOM 3237 C C . ALA A 1 413 ? -11.189 -7.065 18.486 1.00 77.81 413 ALA A C 1
ATOM 3239 O O . ALA A 1 413 ? -12.151 -7.002 17.725 1.00 77.81 413 ALA A O 1
ATOM 3240 N N . CYS A 1 414 ? -11.313 -7.507 19.732 1.00 79.94 414 CYS A N 1
ATOM 3241 C CA . CYS A 1 414 ? -12.565 -7.745 20.436 1.00 79.94 414 CYS A CA 1
ATOM 3242 C C . CYS A 1 414 ? -12.945 -6.506 21.255 1.00 79.94 414 CYS A C 1
ATOM 3244 O O . CYS A 1 414 ? -12.081 -5.770 21.741 1.00 79.94 414 CYS A O 1
ATOM 3246 N N . LEU A 1 415 ? -14.242 -6.309 21.481 1.00 86.06 415 LEU A N 1
ATOM 3247 C CA . LEU A 1 415 ? -14.733 -5.331 22.446 1.00 86.06 415 LEU A CA 1
ATOM 3248 C C . LEU A 1 415 ? -14.738 -5.960 23.843 1.00 86.06 415 LEU A C 1
ATOM 3250 O O . LEU A 1 415 ? -15.464 -6.919 24.087 1.00 86.06 415 LEU A O 1
ATOM 3254 N N . CYS A 1 416 ? -13.966 -5.409 24.770 1.00 84.31 416 CYS A N 1
ATOM 3255 C CA . CYS A 1 416 ? -13.761 -5.940 26.114 1.00 84.31 416 CYS A CA 1
ATOM 3256 C C . CYS A 1 416 ? -14.316 -4.995 27.182 1.00 84.31 416 CYS A C 1
ATOM 3258 O O . CYS A 1 416 ? -14.358 -3.779 27.000 1.00 84.31 416 CYS A O 1
ATOM 3260 N N . TRP A 1 417 ? -14.736 -5.537 28.324 1.00 84.25 417 TRP A N 1
ATOM 3261 C CA . TRP A 1 417 ? -15.095 -4.725 29.481 1.00 84.25 417 TRP A CA 1
ATOM 3262 C C . TRP A 1 417 ? -14.929 -5.450 30.810 1.00 84.25 417 TRP A C 1
ATOM 3264 O O . TRP A 1 417 ? -15.072 -6.669 30.900 1.00 84.25 417 TRP A O 1
ATOM 3274 N N . THR A 1 418 ? -14.694 -4.683 31.871 1.00 78.88 418 THR A N 1
ATOM 3275 C CA . THR A 1 418 ? -14.657 -5.205 33.240 1.00 78.88 418 THR A CA 1
ATOM 3276 C C . THR A 1 418 ? -16.053 -5.197 33.852 1.00 78.88 418 THR A C 1
ATOM 3278 O O . THR A 1 418 ? -16.658 -4.147 34.060 1.00 78.88 418 THR A O 1
ATOM 3281 N N . ASP A 1 419 ? -16.561 -6.379 34.185 1.00 72.88 419 ASP A N 1
ATOM 3282 C CA . ASP A 1 419 ? -17.783 -6.550 34.959 1.00 72.88 419 ASP A CA 1
ATOM 3283 C C . ASP A 1 419 ? -17.458 -6.555 36.458 1.00 72.88 419 ASP A C 1
ATOM 3285 O O . ASP A 1 419 ? -16.742 -7.429 36.950 1.00 72.88 419 ASP A O 1
ATOM 3289 N N . VAL A 1 420 ? -17.993 -5.565 37.175 1.00 65.06 420 VAL A N 1
ATOM 3290 C CA . VAL A 1 420 ? -17.840 -5.397 38.630 1.00 65.06 420 VAL A CA 1
ATOM 3291 C C . VAL A 1 420 ? -19.091 -5.814 39.413 1.00 65.06 420 VAL A C 1
ATOM 3293 O O . VAL A 1 420 ? -19.078 -5.822 40.643 1.00 65.06 420 VAL A O 1
ATOM 3296 N N . SER A 1 421 ? -20.176 -6.199 38.728 1.00 64.31 421 SER A N 1
ATOM 3297 C CA . SER A 1 421 ? -21.493 -6.454 39.337 1.00 64.31 421 SER A CA 1
ATOM 3298 C C . SER A 1 421 ? -21.516 -7.627 40.325 1.00 64.31 421 SER A C 1
ATOM 3300 O O . SER A 1 421 ? -22.407 -7.709 41.166 1.00 64.31 421 SER A O 1
ATOM 3302 N N . THR A 1 422 ? -20.526 -8.523 40.260 1.00 58.50 422 THR A N 1
ATOM 3303 C CA . THR A 1 422 ? -20.448 -9.738 41.092 1.00 58.50 422 THR A CA 1
ATOM 3304 C C . THR A 1 422 ? -19.467 -9.632 42.267 1.00 58.50 422 THR A C 1
ATOM 3306 O O . THR A 1 422 ? -19.185 -10.635 42.922 1.00 58.50 422 THR A O 1
ATOM 3309 N N . GLY A 1 423 ? -18.911 -8.444 42.543 1.00 57.00 423 GLY A N 1
ATOM 3310 C CA . GLY A 1 423 ? -17.918 -8.240 43.612 1.00 57.00 423 GLY A CA 1
ATOM 3311 C C . GLY A 1 423 ? -16.525 -8.815 43.309 1.00 57.00 423 GLY A C 1
ATOM 3312 O O . GLY A 1 423 ? -15.626 -8.735 44.142 1.00 57.00 423 GLY A O 1
ATOM 3313 N N . ARG A 1 424 ? -16.329 -9.380 42.112 1.00 58.94 424 ARG A N 1
ATOM 3314 C CA . ARG A 1 424 ? -15.028 -9.720 41.528 1.00 58.94 424 ARG A CA 1
ATOM 3315 C C . ARG A 1 424 ? -14.914 -8.998 40.194 1.00 58.94 424 ARG A C 1
ATOM 3317 O O . ARG A 1 424 ? -15.825 -9.116 39.381 1.00 58.94 424 ARG A O 1
ATOM 3324 N N . ASN A 1 425 ? -13.801 -8.308 39.959 1.00 65.69 425 ASN A N 1
ATOM 3325 C CA . ASN A 1 425 ? -13.498 -7.759 38.640 1.00 65.69 425 ASN A CA 1
ATOM 3326 C C . ASN A 1 425 ? -13.327 -8.941 37.679 1.00 65.69 425 ASN A C 1
ATOM 3328 O O . ASN A 1 425 ? -12.450 -9.772 37.906 1.00 65.69 425 ASN A O 1
ATOM 3332 N N . ARG A 1 426 ? -14.178 -9.065 36.657 1.00 72.56 426 ARG A N 1
ATOM 3333 C CA . ARG A 1 426 ? -14.004 -10.065 35.592 1.00 72.56 426 ARG A CA 1
ATOM 3334 C C . ARG A 1 426 ? -14.064 -9.392 34.235 1.00 72.56 426 ARG A C 1
ATOM 3336 O O . ARG A 1 426 ? -15.068 -8.761 33.914 1.00 72.56 426 ARG A O 1
ATOM 3343 N N . VAL A 1 427 ? -13.027 -9.572 33.428 1.00 77.00 427 VAL A N 1
ATOM 3344 C CA . VAL A 1 427 ? -13.051 -9.158 32.025 1.00 77.00 427 VAL A CA 1
ATOM 3345 C C . VAL A 1 427 ? -14.009 -10.059 31.245 1.00 77.00 427 VAL A C 1
ATOM 3347 O O . VAL A 1 427 ? -13.959 -11.289 31.334 1.00 77.00 427 VAL A O 1
ATOM 3350 N N . LYS A 1 428 ? -14.900 -9.433 30.485 1.00 83.19 428 LYS A N 1
ATOM 3351 C CA . LYS A 1 428 ? -15.730 -10.046 29.452 1.00 83.19 428 LYS A CA 1
ATOM 3352 C C . LYS A 1 428 ? -15.327 -9.478 28.100 1.00 83.19 428 LYS A C 1
ATOM 3354 O O . LYS A 1 428 ? -14.872 -8.339 28.036 1.00 83.19 428 LYS A O 1
ATOM 3359 N N . TYR A 1 429 ? -15.511 -10.248 27.038 1.00 84.25 429 TYR A N 1
ATOM 3360 C CA . TYR A 1 429 ? -15.257 -9.780 25.681 1.00 84.25 429 TYR A CA 1
ATOM 3361 C C . TYR A 1 429 ? -16.353 -10.208 24.710 1.00 84.25 429 TYR A C 1
ATOM 3363 O O . TYR A 1 429 ? -17.047 -11.204 24.927 1.00 84.25 429 TYR A O 1
ATOM 3371 N N . LEU A 1 430 ? -16.491 -9.436 23.639 1.00 84.69 430 LEU A N 1
ATOM 3372 C CA . LEU A 1 430 ? -17.322 -9.701 22.480 1.00 84.69 430 LEU A CA 1
ATOM 3373 C C . LEU A 1 430 ? -16.430 -9.712 21.240 1.00 84.69 430 LEU A C 1
ATOM 3375 O O . LEU A 1 430 ? -15.769 -8.720 20.934 1.00 84.69 430 LEU A O 1
ATOM 3379 N N . ASP A 1 431 ? -16.442 -10.836 20.536 1.00 82.56 431 ASP A N 1
ATOM 3380 C CA . ASP A 1 431 ? -15.819 -10.956 19.227 1.00 82.56 431 ASP A CA 1
ATOM 3381 C C . ASP A 1 431 ? -16.649 -10.200 18.180 1.00 82.56 431 ASP A C 1
ATOM 3383 O O . ASP A 1 431 ? -17.852 -10.448 18.042 1.00 82.56 431 ASP A O 1
ATOM 3387 N N . LEU A 1 432 ? -16.009 -9.255 17.488 1.00 78.00 432 LEU A N 1
ATOM 3388 C CA . LEU A 1 432 ? -16.645 -8.409 16.481 1.00 78.00 432 LEU A CA 1
ATOM 3389 C C . LEU A 1 432 ? -16.550 -8.990 15.064 1.00 78.00 432 LEU A C 1
ATOM 3391 O O . LEU A 1 432 ? -17.298 -8.553 14.198 1.00 78.00 432 LEU A O 1
ATOM 3395 N N . THR A 1 433 ? -15.654 -9.954 14.828 1.00 69.81 433 THR A N 1
ATOM 3396 C CA . THR A 1 433 ? -15.203 -10.341 13.476 1.00 69.81 433 THR A CA 1
ATOM 3397 C C . THR A 1 433 ? -15.474 -11.809 13.140 1.00 69.81 433 THR A C 1
ATOM 3399 O O . THR A 1 433 ? -15.424 -12.200 11.977 1.00 69.81 433 THR A O 1
ATOM 3402 N N . GLY A 1 434 ? -15.806 -12.629 14.145 1.00 70.12 434 GLY A N 1
ATOM 3403 C CA . GLY A 1 434 ? -16.075 -14.060 13.978 1.00 70.12 434 GLY A CA 1
ATOM 3404 C C . GLY A 1 434 ? -14.822 -14.884 13.651 1.00 70.12 434 GLY A C 1
ATOM 3405 O O . GLY A 1 434 ? -13.704 -14.384 13.656 1.00 70.12 434 GLY A O 1
ATOM 3406 N N . ASP A 1 435 ? -14.969 -16.181 13.382 1.00 64.88 435 ASP A N 1
ATOM 3407 C CA . ASP A 1 435 ? -13.836 -17.129 13.375 1.00 64.88 435 ASP A CA 1
ATOM 3408 C C . ASP A 1 435 ? -12.750 -16.879 12.305 1.00 64.88 435 ASP A C 1
ATOM 3410 O O . ASP A 1 435 ? -11.651 -17.428 12.409 1.00 64.88 435 ASP A O 1
ATOM 3414 N N . LEU A 1 436 ? -13.028 -16.080 11.270 1.00 66.38 436 LEU A N 1
ATOM 3415 C CA . LEU A 1 436 ? -12.118 -15.854 10.146 1.00 66.38 436 LEU A CA 1
ATOM 3416 C C . LEU A 1 436 ? -11.910 -14.365 9.889 1.00 66.38 436 LEU A C 1
ATOM 3418 O O . LEU A 1 436 ? -12.867 -13.602 9.804 1.00 66.38 436 LEU A O 1
ATOM 3422 N N . LYS A 1 437 ? -10.647 -13.984 9.673 1.00 72.81 437 LYS A N 1
ATOM 3423 C CA . LYS A 1 437 ? -10.299 -12.641 9.208 1.00 72.81 437 LYS A CA 1
ATOM 3424 C C . LYS A 1 437 ? -10.979 -12.376 7.849 1.00 72.81 437 LYS A C 1
ATOM 3426 O O . LYS A 1 437 ? -10.878 -13.236 6.962 1.00 72.81 437 LYS A O 1
ATOM 3431 N N . PRO A 1 438 ? -11.661 -11.232 7.668 1.00 75.19 438 PRO A N 1
ATOM 3432 C CA . PRO A 1 438 ? -12.287 -10.893 6.393 1.00 75.19 438 PRO A CA 1
ATOM 3433 C C . PRO A 1 438 ? -11.273 -10.737 5.248 1.00 75.19 438 PRO A C 1
ATOM 3435 O O . PRO A 1 438 ? -10.061 -10.695 5.459 1.00 75.19 438 PRO A O 1
ATOM 3438 N N . HIS A 1 439 ? -11.782 -10.678 4.014 1.00 78.44 439 HIS A N 1
ATOM 3439 C CA . HIS A 1 439 ? -11.011 -10.473 2.774 1.00 78.44 439 HIS A CA 1
ATOM 3440 C C . HIS A 1 439 ? -10.011 -11.582 2.381 1.00 78.44 439 HIS A C 1
ATOM 3442 O O . HIS A 1 439 ? -9.237 -11.416 1.438 1.00 78.44 439 HIS A O 1
ATOM 3448 N N . LEU A 1 440 ? -10.060 -12.752 3.028 1.00 82.62 440 LEU A N 1
ATOM 3449 C CA . LEU A 1 440 ? -9.283 -13.931 2.630 1.00 82.62 440 LEU A CA 1
ATOM 3450 C C . LEU A 1 440 ? -10.001 -14.771 1.557 1.00 82.62 440 LEU A C 1
ATOM 3452 O O . LEU A 1 440 ? -11.212 -14.992 1.623 1.00 82.62 440 LEU A O 1
ATOM 3456 N N . LEU A 1 441 ? -9.252 -15.310 0.587 1.00 86.38 441 LEU A N 1
ATOM 3457 C CA . LEU A 1 441 ? -9.789 -16.200 -0.450 1.00 86.38 441 LEU A CA 1
ATOM 3458 C C . LEU A 1 441 ? -10.165 -17.567 0.144 1.00 86.38 441 LEU A C 1
ATOM 3460 O O . LEU A 1 441 ? -9.310 -18.415 0.358 1.00 86.38 441 LEU A O 1
ATOM 3464 N N . GLN A 1 442 ? -11.453 -17.830 0.355 1.00 87.62 442 GLN A N 1
ATOM 3465 C CA . GLN A 1 442 ? -11.901 -19.088 0.979 1.00 87.62 442 GLN A CA 1
ATOM 3466 C C . GLN A 1 442 ? -12.208 -20.214 -0.015 1.00 87.62 442 GLN A C 1
ATOM 3468 O O . GLN A 1 442 ? -12.228 -21.396 0.345 1.00 87.62 442 GLN A O 1
ATOM 3473 N N . SER A 1 443 ? -12.505 -19.884 -1.271 1.00 90.56 443 SER A N 1
ATOM 3474 C CA . SER A 1 443 ? -12.793 -20.900 -2.279 1.00 90.56 443 SER A CA 1
ATOM 3475 C C . SER A 1 443 ? -12.539 -20.409 -3.693 1.00 90.56 443 SER A C 1
ATOM 3477 O O . SER A 1 443 ? -12.666 -19.226 -3.989 1.00 90.56 443 SER A O 1
ATOM 3479 N N . TYR A 1 444 ? -12.216 -21.353 -4.566 1.00 91.94 444 TYR A N 1
ATOM 3480 C CA . TYR A 1 444 ? -12.058 -21.144 -5.995 1.00 91.94 444 TYR A CA 1
ATOM 3481 C C . TYR A 1 444 ? -12.750 -22.284 -6.744 1.00 91.94 444 TYR A C 1
ATOM 3483 O O . TYR A 1 444 ? -12.701 -23.444 -6.332 1.00 91.94 444 TYR A O 1
ATOM 3491 N N . SER A 1 445 ? -13.397 -21.958 -7.858 1.00 93.00 445 SER A N 1
ATOM 3492 C CA . SER A 1 445 ? -13.998 -22.922 -8.776 1.00 93.00 445 SER A CA 1
ATOM 3493 C C . SER A 1 445 ? -13.550 -22.574 -10.182 1.00 93.00 445 SER A C 1
ATOM 3495 O O . SER A 1 445 ? -13.724 -21.437 -10.612 1.00 93.00 445 SER A O 1
ATOM 3497 N N . ASN A 1 446 ? -13.029 -23.550 -10.920 1.00 91.19 446 ASN A N 1
ATOM 3498 C CA . ASN A 1 446 ? -12.589 -23.321 -12.297 1.00 91.19 446 ASN A CA 1
ATOM 3499 C C . ASN A 1 446 ? -13.739 -23.359 -13.321 1.00 91.19 446 ASN A C 1
ATOM 3501 O O . ASN A 1 446 ? -13.492 -23.292 -14.519 1.00 91.19 446 ASN A O 1
ATOM 3505 N N . GLY A 1 447 ? -14.985 -23.551 -12.871 1.00 87.44 447 GLY A N 1
ATOM 3506 C CA . GLY A 1 447 ? -16.161 -23.654 -13.744 1.00 87.44 447 GLY A CA 1
ATOM 3507 C C . GLY A 1 447 ? -16.248 -24.955 -14.557 1.00 87.44 447 GLY A C 1
ATOM 3508 O O . GLY A 1 447 ? -17.237 -25.174 -15.244 1.00 87.44 447 GLY A O 1
ATOM 3509 N N . MET A 1 448 ? -15.263 -25.851 -14.438 1.00 92.50 448 MET A N 1
ATOM 3510 C CA . MET A 1 448 ? -15.169 -27.128 -15.161 1.00 92.50 448 MET A CA 1
ATOM 3511 C C . MET A 1 448 ? -15.319 -28.344 -14.231 1.00 92.50 448 MET A C 1
ATOM 3513 O O . MET A 1 448 ? -14.915 -29.454 -14.566 1.00 92.50 448 MET A O 1
ATOM 3517 N N . GLY A 1 449 ? -15.886 -28.134 -13.039 1.00 88.38 449 GLY A N 1
ATOM 3518 C CA . GLY A 1 449 ? -16.157 -29.183 -12.053 1.00 88.38 449 GLY A CA 1
ATOM 3519 C C . GLY A 1 449 ? -15.110 -29.327 -10.946 1.00 88.38 449 GLY A C 1
ATOM 3520 O O . GLY A 1 449 ? -15.391 -30.005 -9.960 1.00 88.38 449 GLY A O 1
ATOM 3521 N N . ALA A 1 450 ? -13.953 -28.658 -11.035 1.00 88.81 450 ALA A N 1
ATOM 3522 C CA . ALA A 1 450 ? -12.994 -28.615 -9.934 1.00 88.81 450 ALA A CA 1
ATOM 3523 C C . ALA A 1 450 ? -13.306 -27.447 -8.989 1.00 88.81 450 ALA A C 1
ATOM 3525 O O . ALA A 1 450 ? -13.482 -26.303 -9.420 1.00 88.81 450 ALA A O 1
ATOM 3526 N N . LYS A 1 451 ? -13.348 -27.745 -7.687 1.00 94.44 451 LYS A N 1
ATOM 3527 C CA . LYS A 1 451 ? -13.512 -26.763 -6.613 1.00 94.44 451 LYS A CA 1
ATOM 3528 C C . LYS A 1 451 ? -12.419 -26.959 -5.575 1.00 94.44 451 LYS A C 1
ATOM 3530 O O . LYS A 1 451 ? -12.220 -28.071 -5.093 1.00 94.44 451 LYS A O 1
ATOM 3535 N N . THR A 1 452 ? -11.778 -25.865 -5.196 1.00 92.94 452 THR A N 1
ATOM 3536 C CA . THR A 1 452 ? -10.794 -25.809 -4.118 1.00 92.94 452 THR A CA 1
ATOM 3537 C C . THR A 1 452 ? -11.392 -25.011 -2.971 1.00 92.94 452 THR A C 1
ATOM 3539 O O . THR A 1 452 ? -11.906 -23.911 -3.180 1.00 92.94 452 THR A O 1
ATOM 3542 N N . ARG A 1 453 ? -11.333 -25.561 -1.758 1.00 93.12 453 ARG A N 1
ATOM 3543 C CA . ARG A 1 453 ? -11.660 -24.847 -0.522 1.00 93.12 453 ARG A CA 1
ATOM 3544 C C . ARG A 1 453 ? -10.367 -24.596 0.239 1.00 93.12 453 ARG A C 1
ATOM 3546 O O . ARG A 1 453 ? -9.560 -25.510 0.375 1.00 93.12 453 ARG A O 1
ATOM 3553 N N . ILE A 1 454 ? -10.207 -23.375 0.720 1.00 91.12 454 ILE A N 1
ATOM 3554 C CA . ILE A 1 454 ? -9.067 -22.927 1.510 1.00 91.12 454 ILE A CA 1
ATOM 3555 C C . ILE A 1 454 ? -9.598 -22.599 2.904 1.00 91.12 454 ILE A C 1
ATOM 3557 O O . ILE A 1 454 ? -10.654 -21.983 3.052 1.00 91.12 454 ILE A O 1
ATOM 3561 N N . THR A 1 455 ? -8.899 -23.070 3.927 1.00 87.44 455 THR A N 1
ATOM 3562 C CA . THR A 1 455 ? -9.230 -22.826 5.333 1.00 87.44 455 THR A CA 1
ATOM 3563 C C . THR A 1 455 ? -8.024 -22.217 6.006 1.00 87.44 455 THR A C 1
ATOM 3565 O O . THR A 1 455 ? -6.928 -22.742 5.825 1.00 87.44 455 THR A O 1
ATOM 3568 N N . TYR A 1 456 ? -8.249 -21.174 6.797 1.00 84.44 456 TYR A N 1
ATOM 3569 C CA . TYR A 1 456 ? -7.180 -20.444 7.461 1.00 84.44 456 TYR A CA 1
ATOM 3570 C C . TYR A 1 456 ? -7.169 -20.697 8.964 1.00 84.44 456 TYR A C 1
ATOM 3572 O O . TYR A 1 456 ? -8.212 -20.949 9.575 1.00 84.44 456 TYR A O 1
ATOM 3580 N N . ALA A 1 457 ? -5.993 -20.585 9.568 1.00 82.50 457 ALA A N 1
ATOM 3581 C CA . ALA A 1 457 ? -5.824 -20.494 11.011 1.00 82.50 457 ALA A CA 1
ATOM 3582 C C . ALA A 1 457 ? -4.776 -19.428 11.371 1.00 82.50 457 ALA A C 1
ATOM 3584 O O . ALA A 1 457 ? -3.808 -19.245 10.631 1.00 82.50 457 ALA A O 1
ATOM 3585 N N . PRO A 1 458 ? -4.933 -18.718 12.501 1.00 78.62 458 PRO A N 1
ATOM 3586 C CA . PRO A 1 458 ? -3.938 -17.744 12.928 1.00 78.62 458 PRO A CA 1
ATOM 3587 C C . PRO A 1 458 ? -2.643 -18.437 13.376 1.00 78.62 458 PRO A C 1
ATOM 3589 O O . PRO A 1 458 ? -2.676 -19.530 13.947 1.00 78.62 458 PRO A O 1
ATOM 3592 N N . SER A 1 459 ? -1.498 -17.784 13.168 1.00 79.06 459 SER A N 1
ATOM 3593 C CA . SER A 1 459 ? -0.171 -18.272 13.573 1.00 79.06 459 SER A CA 1
ATOM 3594 C C . SER A 1 459 ? -0.083 -18.584 15.066 1.00 79.06 459 SER A C 1
ATOM 3596 O O . SER A 1 459 ? 0.561 -19.558 15.454 1.00 79.06 459 SER A O 1
ATOM 3598 N N . THR A 1 460 ? -0.810 -17.837 15.898 1.00 73.31 460 THR A N 1
ATOM 3599 C CA . THR A 1 460 ? -0.948 -18.072 17.344 1.00 73.31 460 THR A CA 1
ATOM 3600 C C . THR A 1 460 ? -1.470 -19.473 17.666 1.00 73.31 460 THR A C 1
ATOM 3602 O O . THR A 1 460 ? -1.011 -20.091 18.625 1.00 73.31 460 THR A O 1
ATOM 3605 N N . LYS A 1 461 ? -2.360 -20.038 16.836 1.00 79.31 461 LYS A N 1
ATOM 3606 C CA . LYS A 1 461 ? -2.851 -21.414 16.997 1.00 79.31 461 LYS A CA 1
ATOM 3607 C C . LYS A 1 461 ? -1.719 -22.431 16.843 1.00 79.31 461 LYS A C 1
ATOM 3609 O O . LYS A 1 461 ? -1.618 -23.349 17.654 1.00 79.31 461 LYS A O 1
ATOM 3614 N N . PHE A 1 462 ? -0.875 -22.263 15.824 1.00 81.50 462 PHE A N 1
ATOM 3615 C CA . PHE A 1 462 ? 0.274 -23.140 15.576 1.00 81.50 462 PHE A CA 1
ATOM 3616 C C . PHE A 1 462 ? 1.348 -22.969 16.648 1.00 81.50 462 PHE A C 1
ATOM 3618 O O . PHE A 1 462 ? 1.852 -23.960 17.166 1.00 81.50 462 PHE A O 1
ATOM 3625 N N . TYR A 1 463 ? 1.616 -21.729 17.060 1.00 72.25 463 TYR A N 1
ATOM 3626 C CA . TYR A 1 463 ? 2.527 -21.428 18.160 1.00 72.25 463 TYR A CA 1
ATOM 3627 C C . TYR A 1 463 ? 2.124 -22.148 19.457 1.00 72.25 463 TYR A C 1
ATOM 3629 O O . TYR A 1 463 ? 2.937 -22.848 20.065 1.00 72.25 463 TYR A O 1
ATOM 3637 N N . VAL A 1 464 ? 0.851 -22.037 19.860 1.00 72.00 464 VAL A N 1
ATOM 3638 C CA . VAL A 1 464 ? 0.322 -22.717 21.053 1.00 72.00 464 VAL A CA 1
ATOM 3639 C C . VAL A 1 464 ? 0.397 -24.238 20.896 1.00 72.00 464 VAL A C 1
ATOM 3641 O O . VAL A 1 464 ? 0.764 -24.936 21.842 1.00 72.00 464 VAL A O 1
ATOM 3644 N N . GLN A 1 465 ? 0.083 -24.767 19.710 1.00 79.31 465 GLN A N 1
ATOM 3645 C CA . GLN A 1 465 ? 0.157 -26.201 19.431 1.00 79.31 465 GLN A CA 1
ATOM 3646 C C . GLN A 1 465 ? 1.590 -26.742 19.550 1.00 79.31 465 GLN A C 1
ATOM 3648 O O . GLN A 1 465 ? 1.805 -27.726 20.259 1.00 79.31 465 GLN A O 1
ATOM 3653 N N . ASP A 1 466 ? 2.568 -26.105 18.910 1.00 82.25 466 ASP A N 1
ATOM 3654 C CA . ASP A 1 466 ? 3.967 -26.542 18.934 1.00 82.25 466 ASP A CA 1
ATOM 3655 C C . ASP A 1 466 ? 4.566 -26.419 20.335 1.00 82.25 466 ASP A C 1
ATOM 3657 O O . ASP A 1 466 ? 5.223 -27.344 20.818 1.00 82.25 466 ASP A O 1
ATOM 3661 N N . ARG A 1 467 ? 4.249 -25.336 21.053 1.00 71.19 467 ARG A N 1
ATOM 3662 C CA . ARG A 1 467 ? 4.643 -25.169 22.454 1.00 71.19 467 ARG A CA 1
ATOM 3663 C C . ARG A 1 467 ? 4.077 -26.279 23.343 1.00 71.19 467 ARG A C 1
ATOM 3665 O O . ARG A 1 467 ? 4.830 -26.853 24.129 1.00 71.19 467 ARG A O 1
ATOM 3672 N N . ASN A 1 468 ? 2.791 -26.615 23.211 1.00 77.31 468 ASN A N 1
ATOM 3673 C CA . ASN A 1 468 ? 2.165 -27.710 23.966 1.00 77.31 468 ASN A CA 1
ATOM 3674 C C . ASN A 1 468 ? 2.774 -29.081 23.630 1.00 77.31 468 ASN A C 1
ATOM 3676 O O . ASN A 1 468 ? 2.795 -29.968 24.480 1.00 77.31 468 ASN A O 1
ATOM 3680 N N . ASN A 1 469 ? 3.322 -29.232 22.423 1.00 86.62 469 ASN A N 1
ATOM 3681 C CA . ASN A 1 469 ? 4.069 -30.414 21.994 1.00 86.62 469 ASN A CA 1
ATOM 3682 C C . ASN A 1 469 ? 5.551 -30.396 22.423 1.00 86.62 469 ASN A C 1
ATOM 3684 O O . ASN A 1 469 ? 6.302 -31.298 22.057 1.00 86.62 469 ASN A O 1
ATOM 3688 N N . GLY A 1 470 ? 5.989 -29.393 23.193 1.00 85.12 470 GLY A N 1
ATOM 3689 C CA . GLY A 1 470 ? 7.374 -29.262 23.654 1.00 85.12 470 GLY A CA 1
ATOM 3690 C C . GLY A 1 470 ? 8.349 -28.730 22.599 1.00 85.12 470 GLY A C 1
ATOM 3691 O O . GLY A 1 470 ? 9.558 -28.867 22.774 1.00 85.12 470 GLY A O 1
ATOM 3692 N N . LEU A 1 471 ? 7.846 -28.117 21.523 1.00 86.00 471 LEU A N 1
ATOM 3693 C CA . LEU A 1 471 ? 8.613 -27.526 20.421 1.00 86.00 471 LEU A CA 1
ATOM 3694 C C . LEU A 1 471 ? 8.398 -26.000 20.360 1.00 86.00 471 LEU A C 1
ATOM 3696 O O . LEU A 1 471 ? 7.841 -25.490 19.390 1.00 86.00 471 LEU A O 1
ATOM 3700 N N . PRO A 1 472 ? 8.788 -25.231 21.392 1.00 78.56 472 PRO A N 1
ATOM 3701 C CA . PRO A 1 472 ? 8.583 -23.787 21.384 1.00 78.56 472 PRO A CA 1
ATOM 3702 C C . PRO A 1 472 ? 9.362 -23.127 20.240 1.00 78.56 472 PRO A C 1
ATOM 3704 O O . PRO A 1 472 ? 10.510 -23.481 19.963 1.00 78.56 472 PRO A O 1
ATOM 3707 N N . TRP A 1 473 ? 8.748 -22.139 19.591 1.00 76.94 473 TRP A N 1
ATOM 3708 C CA . TRP A 1 473 ? 9.397 -21.392 18.516 1.00 76.94 473 TRP A CA 1
ATOM 3709 C C . TRP A 1 473 ? 10.558 -20.551 19.062 1.00 76.94 473 TRP A C 1
ATOM 3711 O O . TRP A 1 473 ? 10.442 -19.933 20.120 1.00 76.94 473 TRP A O 1
ATOM 3721 N N . SER A 1 474 ? 11.668 -20.491 18.322 1.00 70.81 474 SER A N 1
ATOM 3722 C CA . SER A 1 474 ? 12.843 -19.681 18.683 1.00 70.81 474 SER A CA 1
ATOM 3723 C C . SER A 1 474 ? 12.627 -18.177 18.498 1.00 70.81 474 SER A C 1
ATOM 3725 O O . SER A 1 474 ? 13.363 -17.371 19.060 1.00 70.81 474 SER A O 1
ATOM 3727 N N . THR A 1 475 ? 11.637 -17.799 17.691 1.00 62.50 475 THR A N 1
ATOM 3728 C CA . THR A 1 475 ? 11.284 -16.414 17.378 1.00 62.50 475 THR A CA 1
ATOM 3729 C C . THR A 1 475 ? 9.772 -16.281 17.472 1.00 62.50 475 THR A C 1
ATOM 3731 O O . THR A 1 475 ? 9.044 -17.109 16.923 1.00 62.50 475 THR A O 1
ATOM 3734 N N . LYS A 1 476 ? 9.299 -15.263 18.193 1.00 60.41 476 LYS A N 1
ATOM 3735 C CA . LYS A 1 476 ? 7.871 -14.960 18.312 1.00 60.41 476 LYS A CA 1
ATOM 3736 C C . LYS A 1 476 ? 7.440 -14.051 17.160 1.00 60.41 476 LYS A C 1
ATOM 3738 O O . LYS A 1 476 ? 8.196 -13.168 16.760 1.00 60.41 476 LYS A O 1
ATOM 3743 N N . LEU A 1 477 ? 6.239 -14.275 16.634 1.00 60.03 477 LEU A N 1
ATOM 3744 C CA . LEU A 1 477 ? 5.591 -13.337 15.719 1.00 60.03 477 LEU A CA 1
ATOM 3745 C C . LEU A 1 477 ? 4.808 -12.333 16.562 1.00 60.03 477 LEU A C 1
ATOM 3747 O O . LEU A 1 477 ? 3.917 -12.733 17.302 1.00 60.03 477 LEU A O 1
ATOM 3751 N N . THR A 1 478 ? 5.159 -11.056 16.445 1.00 54.53 478 THR A N 1
ATOM 3752 C CA . THR A 1 478 ? 4.554 -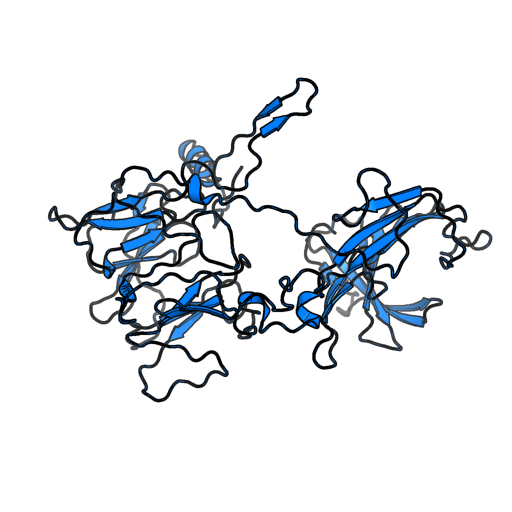9.944 17.197 1.00 54.53 478 THR A CA 1
ATOM 3753 C C . THR A 1 478 ? 3.104 -9.669 16.806 1.00 54.53 478 THR A C 1
ATOM 3755 O O . THR A 1 478 ? 2.335 -9.153 17.601 1.00 54.53 478 THR A O 1
ATOM 3758 N N . ASN A 1 479 ? 2.706 -10.047 15.589 1.00 62.91 479 ASN A N 1
ATOM 3759 C CA . ASN A 1 479 ? 1.339 -9.900 15.102 1.00 62.91 479 ASN A CA 1
ATOM 3760 C C . ASN A 1 479 ? 0.822 -11.236 14.542 1.00 62.91 479 ASN A C 1
ATOM 3762 O O . ASN A 1 479 ? 1.556 -11.904 13.801 1.00 62.91 479 ASN A O 1
ATOM 3766 N N . PRO A 1 480 ? -0.431 -11.635 14.837 1.00 64.06 480 PRO A N 1
ATOM 3767 C CA . PRO A 1 480 ? -1.023 -12.836 14.262 1.00 64.06 480 PRO A CA 1
ATOM 3768 C C . PRO A 1 480 ? -1.112 -12.768 12.733 1.00 64.06 480 PRO A C 1
ATOM 3770 O O . PRO A 1 480 ? -1.638 -11.813 12.160 1.00 64.06 480 PRO A O 1
ATOM 3773 N N . THR A 1 481 ? -0.654 -13.823 12.064 1.00 70.50 481 THR A N 1
ATOM 3774 C CA . THR A 1 481 ? -0.727 -13.982 10.605 1.00 70.50 481 THR A CA 1
ATOM 3775 C C . THR A 1 481 ? -1.663 -15.126 10.248 1.00 70.50 481 THR A C 1
ATOM 3777 O O . THR A 1 481 ? -1.683 -16.152 10.926 1.00 70.50 481 THR A O 1
ATOM 3780 N N . SER A 1 482 ? -2.456 -14.972 9.189 1.00 72.38 482 SER A N 1
ATOM 3781 C CA . SER A 1 482 ? -3.330 -16.043 8.698 1.00 72.38 482 SER A CA 1
ATOM 3782 C C . SER A 1 482 ? -2.532 -17.020 7.829 1.00 72.38 482 SER A C 1
ATOM 3784 O O . SER A 1 482 ? -1.890 -16.593 6.870 1.00 72.38 482 SER A O 1
ATOM 3786 N N . HIS A 1 483 ? -2.583 -18.311 8.166 1.00 64.19 483 HIS A N 1
ATOM 3787 C CA . HIS A 1 483 ? -1.941 -19.416 7.444 1.00 64.19 483 HIS A CA 1
ATOM 3788 C C . HIS A 1 483 ? -2.958 -20.379 6.854 1.00 64.19 483 HIS A C 1
ATOM 3790 O O . HIS A 1 483 ? -4.003 -20.588 7.517 1.00 64.19 483 HIS A O 1
#

Secondary structure (DSSP, 8-state):
--S--EEE-B-TTSSBPEEEEEETTEEEEEEEEEESS--S-EEEEEEEESS-TT-EEEEEEETT--EEEE-SSGGGEEEE-GGG--EEEEE-EEEEE-TTS-EEEEEEEEP--TT-S-TTSPPPTTTTTS-HHHHTT-EEEEEEEEEESS-SB-TTT-PBPP--TT--EEEEEE--SS-S-SSSPPPPPTT-------------GGGG------EE-S---S-SSEEEE-SS-SSS-EEEEE-TT--EEEEE-EETTTEEPPPB--S---SS---SSEEEE-SSSSSSPEEEE----SS----SSPPPPBSSSEEEEEE-SSSSSS-EEEEEETTEEEEE-B-STT-B---EEPBT-----TTS---GGG-----SSS---SB--PPPP-TTSPTT--GGGEEEE-TTSSSSPEEEEEE-TTSS-EEEEEESS-SS-TT---EEE-SSS-EEE----BHHHHHHHHHHTT---SS--SS--B-

Radius of gyration: 28.09 Å; chains: 1; bounding box: 68×59×80 Å